Protein AF-A0A7V8E725-F1 (afdb_monomer_lite)

Structure (mmCIF, N/CA/C/O backbone):
data_AF-A0A7V8E725-F1
#
_entry.id   AF-A0A7V8E725-F1
#
loop_
_atom_site.group_PDB
_atom_site.id
_atom_site.type_symbol
_atom_site.label_atom_id
_atom_site.label_alt_id
_atom_site.label_comp_id
_atom_site.label_asym_id
_atom_site.label_entity_id
_atom_site.label_seq_id
_atom_site.pdbx_PDB_ins_code
_atom_site.Cartn_x
_atom_site.Cartn_y
_atom_site.Cartn_z
_atom_site.occupancy
_atom_site.B_iso_or_equiv
_atom_site.auth_seq_id
_atom_site.auth_comp_id
_atom_site.auth_asym_id
_atom_site.auth_atom_id
_atom_site.pdbx_PDB_model_num
ATOM 1 N N . MET A 1 1 ? 27.848 -26.365 54.751 1.00 33.72 1 MET A N 1
ATOM 2 C CA . MET A 1 1 ? 28.411 -24.994 54.675 1.00 33.72 1 MET A CA 1
ATOM 3 C C . MET A 1 1 ? 28.906 -24.796 53.250 1.00 33.72 1 MET A C 1
ATOM 5 O O . MET A 1 1 ? 29.516 -25.718 52.749 1.00 33.72 1 MET A O 1
ATOM 9 N N . SER A 1 2 ? 28.689 -23.722 52.505 1.00 31.98 2 SER A N 1
ATOM 10 C CA . SER A 1 2 ? 27.906 -22.500 52.662 1.00 31.98 2 SER A CA 1
ATOM 11 C C . SER A 1 2 ? 27.708 -21.912 51.251 1.00 31.98 2 SER A C 1
ATOM 13 O O . SER A 1 2 ? 28.461 -22.208 50.329 1.00 31.98 2 SER A O 1
ATOM 15 N N . ARG A 1 3 ? 26.650 -21.118 51.110 1.00 29.58 3 ARG A N 1
ATOM 16 C CA . ARG A 1 3 ? 26.097 -20.466 49.916 1.00 29.58 3 ARG A CA 1
ATOM 17 C C . ARG A 1 3 ? 27.007 -19.353 49.336 1.00 29.58 3 ARG A C 1
ATOM 19 O O . ARG A 1 3 ? 27.642 -18.666 50.121 1.00 29.58 3 ARG A O 1
ATOM 26 N N . ARG A 1 4 ? 26.947 -19.176 47.994 1.00 34.44 4 ARG A N 1
ATOM 27 C CA . ARG A 1 4 ? 26.836 -17.942 47.137 1.00 34.44 4 ARG A CA 1
ATOM 28 C C . ARG A 1 4 ? 27.540 -16.629 47.586 1.00 34.44 4 ARG A C 1
ATOM 30 O O . ARG A 1 4 ? 27.449 -16.309 48.764 1.00 34.44 4 ARG A O 1
ATOM 37 N N . PRO A 1 5 ? 28.056 -15.765 46.662 1.00 41.91 5 PRO A N 1
ATOM 38 C CA . PRO A 1 5 ? 27.218 -15.141 45.614 1.00 41.91 5 PRO A CA 1
ATOM 39 C C . PRO A 1 5 ? 27.878 -14.746 44.265 1.00 41.91 5 PRO A C 1
ATOM 41 O O . PRO A 1 5 ? 28.911 -14.095 44.218 1.00 41.91 5 PRO A O 1
ATOM 44 N N . ILE A 1 6 ? 27.164 -15.016 43.160 1.00 31.08 6 ILE A N 1
ATOM 45 C CA . ILE A 1 6 ? 27.335 -14.364 41.833 1.00 31.08 6 ILE A CA 1
ATOM 46 C C . ILE A 1 6 ? 26.097 -13.498 41.478 1.00 31.08 6 ILE A C 1
ATOM 48 O O . ILE A 1 6 ? 25.988 -12.892 40.418 1.00 31.08 6 ILE A O 1
ATOM 52 N N . LEU A 1 7 ? 25.144 -13.346 42.400 1.00 28.62 7 LEU A N 1
ATOM 53 C CA . LEU A 1 7 ? 23.921 -12.577 42.163 1.00 28.62 7 LEU A CA 1
ATOM 54 C C . LEU A 1 7 ? 24.100 -11.111 42.598 1.00 28.62 7 LEU A C 1
ATOM 56 O O . LEU A 1 7 ? 23.622 -10.738 43.665 1.00 28.62 7 LEU A O 1
ATOM 60 N N . ARG A 1 8 ? 24.819 -10.278 41.830 1.00 28.95 8 ARG A N 1
ATOM 61 C CA . ARG A 1 8 ? 24.772 -8.812 42.049 1.00 28.95 8 ARG A CA 1
ATOM 62 C C . ARG A 1 8 ? 25.023 -7.893 40.847 1.00 28.95 8 ARG A C 1
ATOM 64 O O . ARG A 1 8 ? 24.839 -6.695 41.008 1.00 28.95 8 ARG A O 1
ATOM 71 N N . THR A 1 9 ? 25.310 -8.405 39.647 1.00 31.59 9 THR A N 1
ATOM 72 C CA . THR A 1 9 ? 25.635 -7.525 38.495 1.00 31.59 9 THR A CA 1
ATOM 73 C C . THR A 1 9 ? 24.702 -7.667 37.285 1.00 31.59 9 THR A C 1
ATOM 75 O O . THR A 1 9 ? 24.897 -6.996 36.283 1.00 31.59 9 THR A O 1
ATOM 78 N N . LEU A 1 10 ? 23.640 -8.475 37.376 1.00 28.30 10 LEU A N 1
ATOM 79 C CA . LEU A 1 10 ? 22.657 -8.673 36.290 1.00 28.30 10 LEU A CA 1
ATOM 80 C C . LEU A 1 10 ? 21.255 -8.111 36.594 1.00 28.30 10 LEU A C 1
ATOM 82 O O . LEU A 1 10 ? 20.310 -8.374 35.862 1.00 28.30 10 LEU A O 1
ATOM 86 N N . LEU A 1 11 ? 21.112 -7.311 37.657 1.00 28.52 11 LEU A N 1
ATOM 87 C CA . LEU A 1 11 ? 19.815 -6.803 38.135 1.00 28.52 11 LEU A CA 1
ATOM 88 C C . LEU A 1 11 ? 19.670 -5.271 38.100 1.00 28.52 11 LEU A C 1
ATOM 90 O O . LEU A 1 11 ? 18.702 -4.746 38.633 1.00 28.52 11 LEU A O 1
ATOM 94 N N . LEU A 1 12 ? 20.588 -4.549 37.445 1.00 30.06 12 LEU A N 1
ATOM 95 C CA . LEU A 1 12 ? 20.546 -3.078 37.352 1.00 30.06 12 LEU A CA 1
ATOM 96 C C . LEU A 1 12 ? 20.220 -2.518 35.955 1.00 30.06 12 LEU A C 1
ATOM 98 O O . LEU A 1 12 ? 20.078 -1.311 35.817 1.00 30.06 12 LEU A O 1
ATOM 102 N N . LEU A 1 13 ? 20.011 -3.371 34.944 1.00 31.42 13 LEU A N 1
ATOM 103 C CA . LEU A 1 13 ? 19.544 -2.948 33.608 1.00 31.42 13 LEU A CA 1
ATOM 104 C C . LEU A 1 13 ? 18.226 -3.605 33.157 1.00 31.42 13 LEU A C 1
ATOM 106 O O . LEU A 1 13 ? 17.655 -3.191 32.157 1.00 31.42 13 LEU A O 1
ATOM 110 N N . ALA A 1 14 ? 17.691 -4.566 33.916 1.00 31.42 14 ALA A N 1
ATOM 111 C CA . ALA A 1 14 ? 16.417 -5.231 33.611 1.00 31.42 14 ALA A CA 1
ATOM 112 C C . ALA A 1 14 ? 15.201 -4.634 34.359 1.00 31.42 14 ALA A C 1
ATOM 114 O O . ALA A 1 14 ? 14.083 -5.112 34.202 1.00 31.42 14 ALA A O 1
ATOM 115 N N . GLY A 1 15 ? 15.401 -3.598 35.183 1.00 30.02 15 GLY A N 1
ATOM 116 C CA . GLY A 1 15 ? 14.389 -3.073 36.111 1.00 30.02 15 GLY A CA 1
ATOM 117 C C . GLY A 1 15 ? 13.549 -1.885 35.625 1.00 30.02 15 GLY A C 1
ATOM 118 O O . GLY A 1 15 ? 12.826 -1.318 36.435 1.00 30.02 15 GLY A O 1
ATOM 119 N N . LEU A 1 16 ? 13.641 -1.470 34.355 1.00 37.44 16 LEU A N 1
ATOM 120 C CA . LEU A 1 16 ? 12.932 -0.278 33.845 1.00 37.44 16 LEU A CA 1
ATOM 121 C C . LEU A 1 16 ? 11.870 -0.551 32.767 1.00 37.44 16 LEU A C 1
ATOM 123 O O . LEU A 1 16 ? 11.221 0.388 32.328 1.00 37.44 16 LEU A O 1
ATOM 127 N N . PHE A 1 17 ? 11.642 -1.808 32.375 1.00 43.47 17 PHE A N 1
ATOM 128 C CA . PHE A 1 17 ? 10.692 -2.156 31.303 1.00 43.47 17 PHE A CA 1
ATOM 129 C C . PHE A 1 17 ? 9.880 -3.428 31.588 1.00 43.47 17 PHE A C 1
ATOM 131 O O . PHE A 1 17 ? 9.618 -4.228 30.696 1.00 43.47 17 PHE A O 1
ATOM 138 N N . ALA A 1 18 ? 9.461 -3.627 32.836 1.00 40.19 18 ALA A N 1
ATOM 139 C CA . ALA A 1 18 ? 8.495 -4.669 33.176 1.00 40.19 18 ALA A CA 1
ATOM 140 C C . ALA A 1 18 ? 7.302 -4.065 33.923 1.00 40.19 18 ALA A C 1
ATOM 142 O O . ALA A 1 18 ? 6.967 -4.484 35.028 1.00 40.19 18 ALA A O 1
ATOM 143 N N . LEU A 1 19 ? 6.660 -3.061 33.315 1.00 40.19 19 LEU A N 1
ATOM 144 C CA . LEU A 1 19 ? 5.249 -2.828 33.610 1.00 40.19 19 LEU A CA 1
ATOM 145 C C . LEU A 1 19 ? 4.501 -4.084 33.138 1.00 40.19 19 LEU A C 1
ATOM 147 O O . LEU A 1 19 ? 4.739 -4.522 32.005 1.00 40.19 19 LEU A O 1
ATOM 151 N N . PRO A 1 20 ? 3.648 -4.708 33.969 1.00 41.28 20 PRO A N 1
ATOM 152 C CA . PRO A 1 20 ? 2.765 -5.746 33.468 1.00 41.28 20 PRO A CA 1
ATOM 153 C C . PRO A 1 20 ? 1.994 -5.151 32.291 1.00 41.28 20 PRO A C 1
ATOM 155 O O . PRO A 1 20 ? 1.454 -4.046 32.404 1.00 41.28 20 PRO A O 1
ATOM 158 N N . LEU A 1 21 ? 2.005 -5.860 31.154 1.00 47.78 21 LEU A N 1
ATOM 159 C CA . LEU A 1 21 ? 1.182 -5.521 29.998 1.00 47.78 21 LEU A CA 1
ATOM 160 C C . LEU A 1 21 ? -0.215 -5.157 30.534 1.00 47.78 21 LEU A C 1
ATOM 162 O O . LEU A 1 21 ? -0.849 -5.997 31.171 1.00 47.78 21 LEU A O 1
ATOM 166 N N . PHE A 1 22 ? -0.649 -3.914 30.305 1.00 52.53 22 PHE A N 1
ATOM 167 C CA . PHE A 1 22 ? -1.978 -3.368 30.630 1.00 52.53 22 PHE A CA 1
ATOM 168 C C . PHE A 1 22 ? -2.240 -2.774 32.033 1.00 52.53 22 PHE A C 1
ATOM 170 O O . PHE A 1 22 ? -3.386 -2.421 32.306 1.00 52.53 22 PHE A O 1
ATOM 177 N N . ALA A 1 23 ? -1.252 -2.580 32.918 1.00 64.00 23 ALA A N 1
ATOM 178 C CA . ALA A 1 23 ? -1.491 -1.758 34.118 1.00 64.00 23 ALA A CA 1
ATOM 179 C C . ALA A 1 23 ? -1.352 -0.257 33.809 1.00 64.00 23 ALA A C 1
ATOM 181 O O . ALA A 1 23 ? -0.287 0.193 33.386 1.00 64.00 23 ALA A O 1
ATOM 182 N N . LYS A 1 24 ? -2.421 0.520 34.057 1.00 76.38 24 LYS A N 1
ATOM 183 C CA . LYS A 1 24 ? -2.407 1.990 33.960 1.00 76.38 24 LYS A CA 1
ATOM 184 C C . LYS A 1 24 ? -1.263 2.538 34.829 1.00 76.38 24 LYS A C 1
ATOM 186 O O . LYS A 1 24 ? -1.217 2.191 36.013 1.00 76.38 24 LYS A O 1
ATOM 191 N N . PRO A 1 25 ? -0.362 3.379 34.287 1.00 86.00 25 PRO A N 1
ATOM 192 C CA . PRO A 1 25 ? 0.741 3.923 35.067 1.00 86.00 25 PRO A CA 1
ATOM 193 C C . PRO A 1 25 ? 0.213 4.790 36.211 1.00 86.00 25 PRO A C 1
ATOM 195 O O . PRO A 1 25 ? -0.800 5.485 36.078 1.00 86.00 25 PRO A O 1
ATOM 198 N N . THR A 1 26 ? 0.924 4.785 37.335 1.00 89.88 26 THR A N 1
ATOM 199 C CA . THR A 1 26 ? 0.688 5.752 38.411 1.00 89.88 26 THR A CA 1
ATOM 200 C C . THR A 1 26 ? 0.944 7.185 37.914 1.00 89.88 26 THR A C 1
ATOM 202 O O . THR A 1 26 ? 1.691 7.383 36.950 1.00 89.88 26 THR A O 1
ATOM 205 N N . PRO A 1 27 ? 0.385 8.224 38.566 1.00 90.44 27 PRO A N 1
ATOM 206 C CA . PRO A 1 27 ? 0.640 9.613 38.177 1.00 90.44 27 PRO A CA 1
ATOM 207 C C . PRO A 1 27 ? 2.131 9.987 38.138 1.00 90.44 27 PRO A C 1
ATOM 209 O O . PRO A 1 27 ? 2.548 10.786 37.301 1.00 90.44 27 PRO A O 1
ATOM 212 N N . GLU A 1 28 ? 2.947 9.404 39.021 1.00 91.19 28 GLU A N 1
ATOM 213 C CA . GLU A 1 28 ? 4.395 9.635 39.064 1.00 91.19 28 GLU A CA 1
ATOM 214 C C . GLU A 1 28 ? 5.126 8.950 37.903 1.00 91.19 28 GLU A C 1
ATOM 216 O O . GLU A 1 28 ? 5.952 9.582 37.239 1.00 91.19 28 GLU A O 1
ATOM 221 N N . GLU A 1 29 ? 4.786 7.690 37.611 1.00 91.69 29 GLU A N 1
ATOM 222 C CA . GLU A 1 29 ? 5.315 6.957 36.453 1.00 91.69 29 GLU A CA 1
ATOM 223 C C . GLU A 1 29 ? 4.940 7.650 35.143 1.00 91.69 29 GLU A C 1
ATOM 225 O O . GLU A 1 29 ? 5.803 7.841 34.283 1.00 91.69 29 GLU A O 1
ATOM 230 N N . TRP A 1 30 ? 3.687 8.100 35.017 1.00 93.62 30 TRP A N 1
ATOM 231 C CA . TRP A 1 30 ? 3.239 8.866 33.859 1.00 93.62 30 TRP A CA 1
ATOM 232 C C . TRP A 1 30 ? 4.017 10.174 33.721 1.00 93.62 30 TRP A C 1
ATOM 234 O O . TRP A 1 30 ? 4.543 10.456 32.651 1.00 93.62 30 TRP A O 1
ATOM 244 N N . LYS A 1 31 ? 4.166 10.959 34.796 1.00 93.69 31 LYS A N 1
ATOM 245 C CA . LYS A 1 31 ? 4.907 12.229 34.747 1.00 93.69 31 LYS A CA 1
ATOM 246 C C . LYS A 1 31 ? 6.362 12.029 34.315 1.00 93.69 31 LYS A C 1
ATOM 248 O O . LYS A 1 31 ? 6.911 12.857 33.583 1.00 93.69 31 LYS A O 1
ATOM 253 N N . LYS A 1 32 ? 6.993 10.934 34.751 1.00 94.50 32 LYS A N 1
ATOM 254 C CA . LYS A 1 32 ? 8.342 10.559 34.314 1.00 94.50 32 LYS A CA 1
ATOM 255 C C . LYS A 1 32 ? 8.366 10.212 32.823 1.00 94.50 32 LYS A C 1
ATOM 257 O O . LYS A 1 32 ? 9.171 10.794 32.095 1.00 94.50 32 LYS A O 1
ATOM 262 N N . LEU A 1 33 ? 7.470 9.331 32.374 1.00 94.50 33 LEU A N 1
ATOM 263 C CA . LEU A 1 33 ? 7.358 8.912 30.974 1.00 94.50 33 LEU A CA 1
ATOM 264 C C . LEU A 1 33 ? 7.049 10.095 30.046 1.00 94.50 33 LEU A C 1
ATOM 266 O O . LEU A 1 33 ? 7.707 10.271 29.027 1.00 94.50 33 LEU A O 1
ATOM 270 N N . GLU A 1 34 ? 6.104 10.954 30.424 1.00 94.50 34 GLU A N 1
ATOM 271 C CA . GLU A 1 34 ? 5.750 12.174 29.699 1.00 94.50 34 GLU A CA 1
ATOM 272 C C . GLU A 1 34 ? 6.957 13.113 29.574 1.00 94.50 34 GLU A C 1
ATOM 274 O O . GLU A 1 34 ? 7.226 13.652 28.499 1.00 94.50 34 GLU A O 1
ATOM 279 N N . GLY A 1 35 ? 7.719 13.294 30.657 1.00 93.38 35 GLY A N 1
ATOM 280 C CA . GLY A 1 35 ? 8.939 14.098 30.649 1.00 93.38 35 GLY A CA 1
ATOM 281 C C . GLY A 1 35 ? 10.054 13.503 29.783 1.00 93.38 35 GLY A C 1
ATOM 282 O O . GLY A 1 35 ? 10.803 14.242 29.145 1.00 93.38 35 GLY A O 1
ATOM 283 N N . GLU A 1 36 ? 10.197 12.179 29.741 1.00 94.06 36 GLU A N 1
ATOM 284 C CA . GLU A 1 36 ? 11.131 11.480 28.847 1.00 94.06 36 GLU A 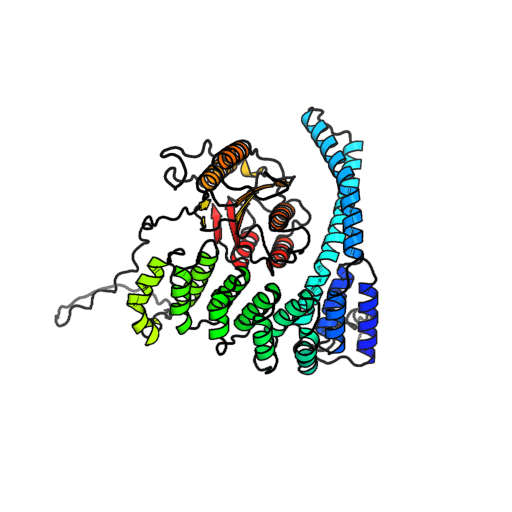CA 1
ATOM 285 C C . GLU A 1 36 ? 10.705 11.597 27.382 1.00 94.06 36 GLU A C 1
ATOM 287 O O . GLU A 1 36 ? 11.525 11.973 26.545 1.00 94.06 36 GLU A O 1
ATOM 292 N N . ALA A 1 37 ? 9.422 11.392 27.085 1.00 92.44 37 ALA A N 1
ATOM 293 C CA . ALA A 1 37 ? 8.879 11.525 25.742 1.00 92.44 37 ALA A CA 1
ATOM 294 C C . ALA A 1 37 ? 9.017 12.960 25.220 1.00 92.44 37 ALA A C 1
ATOM 296 O O . ALA A 1 37 ? 9.592 13.172 24.156 1.00 92.44 37 ALA A O 1
ATOM 297 N N . LYS A 1 38 ? 8.600 13.975 25.987 1.00 91.69 38 LYS A N 1
ATOM 298 C CA . LYS A 1 38 ? 8.763 15.384 25.584 1.00 91.69 38 LYS A CA 1
ATOM 299 C C . LYS A 1 38 ? 10.227 15.753 25.343 1.00 91.69 38 LYS A C 1
ATOM 301 O O . LYS A 1 38 ? 10.521 16.478 24.396 1.00 91.69 38 LYS A O 1
ATOM 306 N N . ARG A 1 39 ? 11.154 15.231 26.157 1.00 91.75 39 ARG A N 1
ATOM 307 C CA . ARG A 1 39 ? 12.595 15.411 25.924 1.00 91.75 39 ARG A CA 1
ATOM 308 C C . ARG A 1 39 ? 13.037 14.741 24.626 1.00 91.75 39 ARG A C 1
ATOM 310 O O . ARG A 1 39 ? 13.675 15.410 23.823 1.00 91.75 39 ARG A O 1
ATOM 317 N N . ALA A 1 40 ? 12.659 13.489 24.376 1.00 91.25 40 ALA A N 1
ATOM 318 C CA . ALA A 1 40 ? 12.989 12.794 23.130 1.00 91.25 40 ALA A CA 1
ATOM 319 C C . ALA A 1 40 ? 12.463 13.541 21.890 1.00 91.25 40 ALA A C 1
ATOM 321 O O . ALA A 1 40 ? 13.204 13.771 20.942 1.00 91.25 40 ALA A O 1
ATOM 322 N N . PHE A 1 41 ? 11.223 14.032 21.926 1.00 87.56 41 PHE A N 1
ATOM 323 C CA . PHE A 1 41 ? 10.634 14.813 20.831 1.00 87.56 41 PHE A CA 1
ATOM 324 C C . PHE A 1 41 ? 11.227 16.221 20.666 1.00 87.56 41 PHE A C 1
ATOM 326 O O . PHE A 1 41 ? 11.042 16.843 19.623 1.00 87.56 41 PHE A O 1
ATOM 333 N N . SER A 1 42 ? 12.004 16.703 21.641 1.00 86.44 42 SER A N 1
ATOM 334 C CA . SER A 1 42 ? 12.790 17.937 21.514 1.00 86.44 42 SER A CA 1
ATOM 335 C C . SER A 1 42 ? 14.172 17.735 20.874 1.00 86.44 42 SER A C 1
ATOM 337 O O . SER A 1 42 ? 14.791 18.713 20.456 1.00 86.44 42 SER A O 1
ATOM 339 N N . THR A 1 43 ? 14.670 16.495 20.775 1.00 87.38 43 THR A N 1
ATOM 340 C CA . THR A 1 43 ? 15.959 16.189 20.124 1.00 87.38 43 THR A CA 1
ATOM 341 C C . THR A 1 43 ? 15.778 15.939 18.627 1.00 87.38 43 THR A C 1
ATOM 343 O O . THR A 1 43 ? 14.654 15.852 18.152 1.00 87.38 43 THR A O 1
ATOM 346 N N . THR A 1 44 ? 16.868 15.800 17.866 1.00 84.81 44 THR A N 1
ATOM 347 C CA . THR A 1 44 ? 16.831 15.390 16.441 1.00 84.81 44 THR A CA 1
ATOM 348 C C . THR A 1 44 ? 17.039 13.882 16.248 1.00 84.81 44 THR A C 1
ATOM 350 O O . THR A 1 44 ? 17.252 13.428 15.129 1.00 84.81 44 THR A O 1
ATOM 353 N N . ASP A 1 45 ? 16.989 13.110 17.336 1.00 86.19 45 ASP A N 1
ATOM 354 C CA . ASP A 1 45 ? 17.209 11.663 17.335 1.00 86.19 45 ASP A CA 1
ATOM 355 C C . ASP A 1 45 ? 15.893 10.936 17.012 1.00 86.19 45 ASP A C 1
ATOM 357 O O . ASP A 1 45 ? 14.997 10.828 17.855 1.00 86.19 45 ASP A O 1
ATOM 361 N N . GLY A 1 46 ? 15.769 10.471 15.765 1.00 84.75 46 GLY A N 1
ATOM 362 C CA . GLY A 1 46 ? 14.590 9.750 15.283 1.00 84.75 46 GLY A CA 1
ATOM 363 C C . GLY A 1 46 ? 14.326 8.450 16.048 1.00 84.75 46 GLY A C 1
ATOM 364 O O . GLY A 1 46 ? 13.184 8.182 16.418 1.00 84.75 46 GLY A O 1
ATOM 365 N N . ASP A 1 47 ? 15.368 7.691 16.390 1.00 82.75 47 ASP A N 1
ATOM 366 C CA . ASP A 1 47 ? 15.228 6.422 17.112 1.00 82.75 47 ASP A CA 1
ATOM 367 C C . ASP A 1 47 ? 14.721 6.638 18.539 1.00 82.75 47 ASP A C 1
ATOM 369 O O . ASP A 1 47 ? 13.859 5.897 19.026 1.00 82.75 47 ASP A O 1
ATOM 373 N N . ALA A 1 48 ? 15.230 7.667 19.221 1.00 88.88 48 ALA A N 1
ATOM 374 C CA . ALA A 1 48 ? 14.745 8.045 20.544 1.00 88.88 48 ALA A CA 1
ATOM 375 C C . ALA A 1 48 ? 13.265 8.455 20.506 1.00 88.88 48 ALA A C 1
ATOM 377 O O . ALA A 1 48 ? 12.496 8.060 21.386 1.00 88.88 48 ALA A O 1
ATOM 378 N N . ARG A 1 49 ? 12.846 9.200 19.476 1.00 91.31 49 ARG A N 1
ATOM 379 C CA . ARG A 1 49 ? 11.444 9.599 19.269 1.00 91.31 49 ARG A CA 1
ATOM 380 C C . ARG A 1 49 ? 10.535 8.401 19.006 1.00 91.31 49 ARG A C 1
ATOM 382 O O . ARG A 1 49 ? 9.483 8.298 19.634 1.00 91.31 49 ARG A O 1
ATOM 389 N N . VAL A 1 50 ? 10.951 7.471 18.143 1.00 88.00 50 VAL A N 1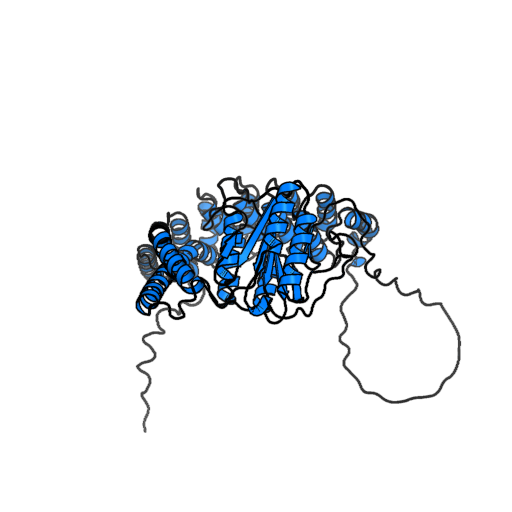
ATOM 390 C CA . VAL A 1 50 ? 10.209 6.230 17.857 1.00 88.00 50 VAL A CA 1
ATOM 391 C C . VAL A 1 50 ? 10.025 5.406 19.132 1.00 88.00 50 VAL A C 1
ATOM 393 O O . VAL A 1 50 ? 8.901 5.025 19.465 1.00 88.00 50 VAL A O 1
ATOM 396 N N . LYS A 1 51 ? 11.101 5.181 19.898 1.00 90.00 51 LYS A N 1
ATOM 397 C CA . LYS A 1 51 ? 11.036 4.452 21.178 1.00 90.00 51 LYS A CA 1
ATOM 398 C C . LYS A 1 51 ? 10.131 5.153 22.189 1.00 90.00 51 LYS A C 1
ATOM 400 O O . LYS A 1 51 ? 9.361 4.492 22.882 1.00 90.00 51 LYS A O 1
ATOM 405 N N . ALA A 1 52 ? 10.190 6.483 22.257 1.00 93.00 52 ALA A N 1
ATOM 406 C CA . ALA A 1 52 ? 9.316 7.266 23.118 1.00 93.00 52 ALA A CA 1
ATOM 407 C C . ALA A 1 52 ? 7.838 7.121 22.722 1.00 93.00 52 ALA A C 1
ATOM 409 O O . ALA A 1 52 ? 7.008 6.876 23.593 1.00 93.00 52 ALA A O 1
ATOM 410 N N . ALA A 1 53 ? 7.503 7.204 21.429 1.00 92.81 53 ALA A N 1
ATOM 411 C CA . ALA A 1 53 ? 6.137 6.995 20.945 1.00 92.81 53 ALA A CA 1
ATOM 412 C C . ALA A 1 53 ? 5.613 5.599 21.316 1.00 92.81 53 ALA A C 1
ATOM 414 O O . ALA A 1 53 ? 4.518 5.471 21.862 1.00 92.81 53 ALA A O 1
ATOM 415 N N . GLN A 1 54 ? 6.426 4.561 21.098 1.00 91.94 54 GLN A N 1
ATOM 416 C CA . GLN A 1 54 ? 6.090 3.183 21.463 1.00 91.94 54 GLN A CA 1
ATOM 417 C C . GLN A 1 54 ? 5.841 3.028 22.969 1.00 91.94 54 GLN A C 1
ATOM 419 O O . GLN A 1 54 ? 4.855 2.405 23.363 1.00 91.94 54 GLN A O 1
ATOM 424 N N . ALA A 1 55 ? 6.696 3.618 23.810 1.00 92.44 55 ALA A N 1
ATOM 425 C CA . ALA A 1 55 ? 6.543 3.579 25.262 1.00 92.44 55 ALA A CA 1
ATOM 426 C C . ALA A 1 55 ? 5.276 4.317 25.733 1.00 92.44 55 ALA A C 1
ATOM 428 O O . ALA A 1 55 ? 4.559 3.814 26.595 1.00 92.44 55 ALA A O 1
ATOM 429 N N . VAL A 1 56 ? 4.962 5.470 25.133 1.00 94.19 56 VAL A N 1
ATOM 430 C CA . VAL A 1 56 ? 3.724 6.216 25.411 1.00 94.19 56 VAL A CA 1
ATOM 431 C C . VAL A 1 56 ? 2.488 5.415 24.990 1.00 94.19 56 VAL A C 1
ATOM 433 O O . VAL A 1 56 ? 1.529 5.343 25.754 1.00 94.19 56 VAL A O 1
ATOM 436 N N . GLY A 1 57 ? 2.502 4.770 23.820 1.00 91.88 57 GLY A N 1
ATOM 437 C CA . GLY A 1 57 ? 1.394 3.917 23.371 1.00 91.88 57 GLY A CA 1
ATOM 438 C C . GLY A 1 57 ? 1.175 2.699 24.268 1.00 91.88 57 GLY A C 1
ATOM 439 O O . GLY A 1 57 ? 0.037 2.356 24.582 1.00 91.88 57 GLY A O 1
ATOM 440 N N . ALA A 1 58 ? 2.260 2.081 24.741 1.00 91.44 58 ALA A N 1
ATOM 441 C CA . ALA A 1 58 ? 2.206 0.946 25.661 1.00 91.44 58 ALA A CA 1
ATOM 442 C C . ALA A 1 58 ? 1.600 1.292 27.034 1.00 91.44 58 ALA A C 1
ATOM 444 O O . ALA A 1 58 ? 1.157 0.386 27.737 1.00 91.44 58 ALA A O 1
ATOM 445 N N . ALA A 1 59 ? 1.553 2.577 27.409 1.00 91.56 59 ALA A N 1
ATOM 446 C CA . ALA A 1 59 ? 0.943 3.026 28.658 1.00 91.56 59 ALA A CA 1
ATOM 447 C C . ALA A 1 59 ? -0.595 2.935 28.663 1.00 91.56 59 ALA A C 1
ATOM 449 O O . ALA A 1 59 ? -1.184 2.957 29.742 1.00 91.56 59 ALA A O 1
ATOM 450 N N . ASP A 1 60 ? -1.234 2.854 27.483 1.00 91.94 60 ASP A N 1
ATOM 451 C CA . ASP A 1 60 ? -2.687 2.680 27.303 1.00 91.94 60 ASP A CA 1
ATOM 452 C C . ASP A 1 60 ? -3.540 3.586 28.223 1.00 91.94 60 ASP A C 1
ATOM 454 O O . ASP A 1 60 ? -4.469 3.146 28.900 1.00 91.94 60 ASP A O 1
ATOM 458 N N . CYS A 1 61 ? -3.198 4.881 28.275 1.00 93.06 61 CYS A N 1
ATOM 459 C CA . CYS A 1 61 ? -3.859 5.894 29.104 1.00 93.06 61 CYS A CA 1
ATOM 460 C C . CYS A 1 61 ? -4.324 7.115 28.285 1.00 93.06 61 CYS A C 1
ATOM 462 O O . CYS A 1 61 ? -3.873 7.348 27.160 1.00 93.06 61 CYS A O 1
ATOM 464 N N . VAL A 1 62 ? -5.249 7.905 28.849 1.00 94.81 62 VAL A N 1
ATOM 465 C CA . VAL A 1 62 ? -5.857 9.071 28.175 1.00 94.81 62 VAL A CA 1
ATOM 466 C C . VAL A 1 62 ? -4.804 10.145 27.890 1.00 94.81 62 VAL A C 1
ATOM 468 O O . VAL A 1 62 ? -4.785 10.756 26.825 1.00 94.81 62 VAL A O 1
ATOM 471 N N . GLU A 1 63 ? -3.903 10.375 28.837 1.00 95.06 63 GLU A N 1
ATOM 472 C CA . GLU A 1 63 ? -2.795 11.314 28.707 1.00 95.06 63 GLU A CA 1
ATOM 473 C C . GLU A 1 63 ? -1.807 10.864 27.619 1.00 95.06 63 GLU A C 1
ATOM 475 O O . GLU A 1 63 ? -1.295 11.696 26.870 1.00 95.06 63 GLU A O 1
ATOM 480 N N . GLY A 1 64 ? -1.618 9.548 27.474 1.00 94.38 64 GLY A N 1
ATOM 481 C CA . GLY A 1 64 ? -0.820 8.926 26.421 1.00 94.38 64 GLY A CA 1
ATOM 482 C C . GLY A 1 64 ? -1.364 9.206 25.030 1.00 94.38 64 GLY A C 1
ATOM 483 O O . GLY A 1 64 ? -0.645 9.741 24.187 1.00 94.38 64 GLY A O 1
ATOM 484 N N . VAL A 1 65 ? -2.647 8.919 24.797 1.00 94.81 65 VAL A N 1
ATOM 485 C CA . VAL A 1 65 ? -3.270 9.177 23.487 1.00 94.81 65 VAL A CA 1
ATOM 486 C C . VAL A 1 65 ? -3.303 10.670 23.148 1.00 94.81 65 VAL A C 1
ATOM 488 O O . VAL A 1 65 ? -3.023 11.034 22.008 1.00 94.81 65 VAL A O 1
ATOM 491 N N . LYS A 1 66 ? -3.539 11.547 24.138 1.00 94.56 66 LYS A N 1
ATOM 492 C CA . LYS A 1 66 ? -3.449 13.009 23.969 1.00 94.56 66 LYS A CA 1
ATOM 493 C C . LYS A 1 66 ? -2.061 13.444 23.522 1.00 94.56 66 LYS A C 1
ATOM 495 O O . LYS A 1 66 ? -1.938 14.256 22.608 1.00 94.56 66 LYS A O 1
ATOM 500 N N . LEU A 1 67 ? -1.022 12.914 24.170 1.00 93.50 67 LEU A N 1
ATOM 501 C CA . LEU A 1 67 ? 0.355 13.224 23.813 1.00 93.50 67 LEU A CA 1
ATOM 502 C C . LEU A 1 67 ? 0.666 12.736 22.396 1.00 93.50 67 LEU A C 1
ATOM 504 O O . LEU A 1 67 ? 1.188 13.512 21.610 1.00 93.50 67 LEU A O 1
ATOM 508 N N . LEU A 1 68 ? 0.300 11.503 22.036 1.00 93.12 68 LEU A N 1
ATOM 509 C CA . LEU A 1 68 ? 0.521 10.969 20.686 1.00 93.12 68 LEU A CA 1
ATOM 510 C C . LEU A 1 68 ? -0.158 11.822 19.604 1.00 93.12 68 LEU A C 1
ATOM 512 O O . LEU A 1 68 ? 0.471 12.141 18.601 1.00 93.12 68 LEU A O 1
ATOM 516 N N . ILE A 1 69 ? -1.402 12.256 19.813 1.00 90.62 69 ILE A N 1
ATOM 517 C CA . ILE A 1 69 ? -2.103 13.126 18.852 1.00 90.62 69 ILE A CA 1
ATOM 518 C C . ILE A 1 69 ? -1.433 14.492 18.736 1.00 90.62 69 ILE A C 1
ATOM 520 O O . ILE A 1 69 ? -1.147 14.929 17.625 1.00 90.62 69 ILE A O 1
ATOM 524 N N . LEU A 1 70 ? -1.063 15.107 19.862 1.00 88.31 70 LEU A N 1
ATOM 525 C CA . LEU A 1 70 ? -0.296 16.351 19.842 1.00 88.31 70 LEU A CA 1
ATOM 526 C C . LEU A 1 70 ? 1.011 16.197 19.046 1.00 88.31 70 LEU A C 1
ATOM 528 O O . LEU A 1 70 ? 1.388 17.095 18.299 1.00 88.31 70 LEU A O 1
ATOM 532 N N . LEU A 1 71 ? 1.700 15.062 19.191 1.00 84.19 71 LEU A N 1
ATOM 533 C CA . LEU A 1 71 ? 2.936 14.769 18.463 1.00 84.19 71 LEU A CA 1
ATOM 534 C C . LEU A 1 71 ? 2.708 14.588 16.953 1.00 84.19 71 LEU A C 1
ATOM 536 O O . LEU A 1 71 ? 3.581 14.967 16.180 1.00 84.19 71 LEU A O 1
ATOM 540 N N . MET A 1 72 ? 1.552 14.067 16.527 1.00 81.69 72 MET A N 1
ATOM 541 C CA . MET A 1 72 ? 1.168 13.993 15.107 1.00 81.69 72 MET A CA 1
ATOM 542 C C . MET A 1 72 ? 0.883 15.362 14.479 1.00 81.69 72 MET A C 1
ATOM 544 O O . MET A 1 72 ? 1.059 15.526 13.271 1.00 81.69 72 MET A O 1
ATOM 548 N N . ASP A 1 73 ? 0.428 16.328 15.276 1.00 75.56 73 ASP A N 1
ATOM 549 C CA . ASP A 1 73 ? 0.074 17.671 14.805 1.00 75.56 73 ASP A CA 1
ATOM 550 C C . ASP A 1 73 ? 1.266 18.619 14.703 1.00 75.56 73 ASP A C 1
ATOM 552 O O . ASP A 1 73 ? 1.189 19.655 14.035 1.00 75.56 73 ASP A O 1
ATOM 556 N N . MET A 1 74 ? 2.373 18.298 15.372 1.00 71.88 74 MET A N 1
ATOM 557 C CA . MET A 1 74 ? 3.543 19.160 15.356 1.00 71.88 74 MET A CA 1
ATOM 558 C C . MET A 1 74 ? 4.295 19.042 14.023 1.00 71.88 74 MET A C 1
ATOM 560 O O . MET A 1 74 ? 4.663 17.935 13.628 1.00 71.88 74 MET A O 1
ATOM 564 N N . PRO A 1 75 ? 4.598 20.166 13.345 1.00 71.00 75 PRO A N 1
ATOM 565 C CA . PRO A 1 75 ? 5.512 20.145 12.211 1.00 71.00 75 PRO A CA 1
ATOM 566 C C . PRO A 1 75 ? 6.879 19.650 12.682 1.00 71.00 75 PRO A C 1
ATOM 568 O O . PRO A 1 75 ? 7.451 20.179 13.644 1.00 71.00 75 PRO A O 1
ATOM 571 N N . ASP A 1 76 ? 7.405 18.627 12.011 1.00 79.62 76 ASP A N 1
ATOM 572 C CA . ASP A 1 76 ? 8.682 18.036 12.386 1.00 79.62 76 ASP A CA 1
ATOM 573 C C . ASP A 1 76 ? 9.843 18.882 11.854 1.00 79.62 76 ASP A C 1
ATOM 575 O O . ASP A 1 76 ? 10.494 18.563 10.862 1.00 79.62 76 ASP A O 1
ATOM 579 N N . LYS A 1 77 ? 10.133 19.976 12.565 1.00 83.94 77 LYS A N 1
ATOM 580 C CA . LYS A 1 77 ? 11.259 20.870 12.257 1.00 83.94 77 LYS A CA 1
ATOM 581 C C . LYS A 1 77 ? 12.606 20.147 12.222 1.00 83.94 77 LYS A C 1
ATOM 583 O O . LYS A 1 77 ? 13.536 20.636 11.587 1.00 83.94 77 LYS A O 1
ATOM 588 N N . ALA A 1 78 ? 12.751 19.027 12.937 1.00 84.56 78 ALA A N 1
ATOM 589 C CA . ALA A 1 78 ? 13.985 18.252 12.889 1.00 84.56 78 ALA A CA 1
ATOM 590 C C . ALA A 1 78 ? 14.104 17.507 11.562 1.00 84.56 78 ALA A C 1
ATOM 592 O O . ALA A 1 78 ? 15.185 17.526 10.974 1.00 84.56 78 ALA A O 1
ATOM 593 N N . LEU A 1 79 ? 13.007 16.908 11.088 1.00 82.81 79 LEU A N 1
ATOM 594 C CA . LEU A 1 79 ? 12.941 16.293 9.767 1.00 82.81 79 LEU A CA 1
ATOM 595 C C . LEU A 1 79 ? 13.178 17.341 8.675 1.00 82.81 79 LEU A C 1
ATOM 597 O O . LEU A 1 79 ? 14.096 17.171 7.883 1.00 82.81 79 LEU A O 1
ATOM 601 N N . GLU A 1 80 ? 12.454 18.464 8.698 1.00 83.38 80 GLU A N 1
ATOM 602 C CA . GLU A 1 80 ? 12.628 19.559 7.728 1.00 83.38 80 GLU A CA 1
ATOM 603 C C . GLU A 1 80 ? 14.082 20.050 7.674 1.00 83.38 80 GLU A C 1
ATOM 605 O O . GLU A 1 80 ? 14.650 20.240 6.599 1.00 83.38 80 GLU A O 1
ATOM 610 N N . LYS A 1 81 ? 14.717 20.222 8.840 1.00 87.38 81 LYS A N 1
ATOM 611 C CA . LYS A 1 81 ? 16.117 20.641 8.922 1.00 87.38 81 LYS A CA 1
ATOM 612 C C . LYS A 1 81 ? 17.070 19.574 8.382 1.00 87.38 81 LYS A C 1
ATOM 614 O O . LYS A 1 81 ? 17.978 19.916 7.634 1.00 87.38 81 LYS A O 1
ATOM 619 N N . ALA A 1 82 ? 16.891 18.309 8.762 1.00 84.19 82 ALA A N 1
ATOM 620 C CA . ALA A 1 82 ? 17.737 17.211 8.292 1.00 84.19 82 ALA A CA 1
ATOM 621 C C . ALA A 1 82 ? 17.629 17.031 6.772 1.00 84.19 82 ALA A C 1
ATOM 623 O O . ALA A 1 82 ? 18.621 16.790 6.091 1.00 84.19 82 ALA A O 1
ATOM 624 N N . GLU A 1 83 ? 16.425 17.201 6.236 1.00 80.00 83 GLU A N 1
ATOM 625 C CA . GLU A 1 83 ? 16.162 17.175 4.806 1.00 80.00 83 GLU A CA 1
ATOM 626 C C . GLU A 1 83 ? 16.825 18.346 4.087 1.00 80.00 83 GLU A C 1
ATOM 628 O O . GLU A 1 83 ? 17.483 18.123 3.080 1.00 80.00 83 GLU A O 1
ATOM 633 N N . ALA A 1 84 ? 16.730 19.564 4.624 1.00 85.38 84 ALA A N 1
ATOM 634 C CA . ALA A 1 84 ? 17.414 20.724 4.061 1.00 85.38 84 ALA A CA 1
ATOM 635 C C . ALA A 1 84 ? 18.948 20.576 4.101 1.00 85.38 84 ALA A C 1
ATOM 637 O O . ALA A 1 84 ? 19.622 20.954 3.146 1.00 85.38 84 ALA A O 1
ATOM 638 N N . GLU A 1 85 ? 19.503 20.009 5.181 1.00 90.38 85 GLU A N 1
ATOM 639 C CA . GLU A 1 85 ? 20.934 19.680 5.298 1.00 90.38 85 GLU A CA 1
ATOM 640 C C . GLU A 1 85 ? 21.359 18.679 4.208 1.00 90.38 85 GLU A C 1
ATOM 642 O O . GLU A 1 85 ? 22.348 18.908 3.511 1.00 90.38 85 GLU A O 1
ATOM 647 N N . ARG A 1 86 ? 20.581 17.607 4.012 1.00 87.19 86 ARG A N 1
ATOM 648 C CA . ARG A 1 86 ? 20.801 16.620 2.945 1.00 87.19 86 ARG A CA 1
ATOM 649 C C . ARG A 1 86 ? 20.703 17.249 1.553 1.00 87.19 86 ARG A C 1
ATOM 651 O O . ARG A 1 86 ? 21.600 17.055 0.737 1.00 87.19 86 ARG A O 1
ATOM 658 N N . ASP A 1 87 ? 19.644 18.009 1.293 1.00 79.75 87 ASP A N 1
ATOM 659 C CA . ASP A 1 87 ? 19.364 18.612 -0.017 1.00 79.75 87 ASP A CA 1
ATOM 660 C C . ASP A 1 87 ? 20.424 19.653 -0.396 1.00 79.75 87 ASP A C 1
ATOM 662 O O . ASP A 1 87 ? 20.790 19.780 -1.562 1.00 79.75 87 ASP A O 1
ATOM 666 N N . ALA A 1 88 ? 20.978 20.367 0.588 1.00 89.12 88 ALA A N 1
ATOM 667 C CA . ALA A 1 88 ? 22.099 21.276 0.373 1.00 89.12 88 ALA A CA 1
ATOM 668 C C . ALA A 1 88 ? 23.415 20.539 0.056 1.00 89.12 88 ALA A C 1
ATOM 670 O O . ALA A 1 88 ? 24.254 21.080 -0.667 1.00 89.12 88 ALA A O 1
ATOM 671 N N . PHE A 1 89 ? 23.605 19.323 0.579 1.00 88.69 89 PHE A N 1
ATOM 672 C CA . PHE A 1 89 ? 24.805 18.509 0.356 1.00 88.69 89 PHE A CA 1
ATOM 673 C C . PHE A 1 89 ? 24.764 17.714 -0.962 1.00 88.69 89 PHE A C 1
ATOM 675 O O . PHE A 1 89 ? 25.806 17.436 -1.563 1.00 88.69 89 PHE A O 1
ATOM 682 N N . GLU A 1 90 ? 23.567 17.377 -1.448 1.00 80.81 90 GLU A N 1
ATOM 683 C CA . GLU A 1 90 ? 23.353 16.546 -2.638 1.00 80.81 90 GLU A CA 1
ATOM 684 C C . GLU A 1 90 ? 24.088 17.040 -3.902 1.00 80.81 90 GLU A C 1
ATOM 686 O O . GLU A 1 90 ? 24.783 16.226 -4.518 1.00 80.81 90 GLU A O 1
ATOM 691 N N . PRO A 1 91 ? 24.070 18.337 -4.281 1.00 83.31 91 PRO A N 1
ATOM 692 C CA . PRO A 1 91 ? 24.798 18.810 -5.461 1.00 83.31 91 PRO A CA 1
ATOM 693 C C . PRO A 1 91 ? 26.313 18.595 -5.368 1.00 83.31 91 PRO A C 1
ATOM 695 O O . PRO A 1 91 ? 26.964 18.267 -6.362 1.00 83.31 91 PRO A O 1
ATOM 698 N N . GLU A 1 92 ? 26.891 18.761 -4.175 1.00 87.06 92 GLU A N 1
ATOM 699 C CA . GLU A 1 92 ? 28.326 18.575 -3.962 1.00 87.06 92 GLU A CA 1
ATOM 700 C C . GLU A 1 92 ? 28.717 17.092 -4.052 1.00 87.06 92 GLU A C 1
ATOM 702 O O . GLU A 1 92 ? 29.750 16.747 -4.639 1.00 87.06 92 GLU A O 1
ATOM 707 N N . PHE A 1 93 ? 27.875 16.211 -3.505 1.00 78.56 93 PHE A N 1
ATOM 708 C CA . PHE A 1 93 ? 28.039 14.765 -3.606 1.00 78.56 93 PHE A CA 1
ATOM 709 C C . PHE A 1 93 ? 27.931 14.283 -5.060 1.00 78.56 93 PHE A C 1
ATOM 711 O O . PHE A 1 93 ? 28.830 13.590 -5.543 1.00 78.56 93 PHE A O 1
ATOM 718 N N . LEU A 1 94 ? 26.902 14.719 -5.795 1.00 75.31 94 LEU A N 1
ATOM 719 C CA . LEU A 1 94 ? 26.716 14.378 -7.210 1.00 75.31 94 LEU A CA 1
ATOM 720 C C . LEU A 1 94 ? 27.887 14.860 -8.072 1.00 75.31 94 LEU A C 1
ATOM 722 O O . LEU A 1 94 ? 28.398 14.106 -8.899 1.00 75.31 94 LEU A O 1
ATOM 726 N N . ALA A 1 95 ? 28.399 16.068 -7.825 1.00 78.69 95 ALA A N 1
ATOM 727 C CA . ALA A 1 95 ? 29.583 16.563 -8.522 1.00 78.69 95 ALA A CA 1
ATOM 728 C C . ALA A 1 95 ? 30.828 15.689 -8.265 1.00 78.69 95 ALA A C 1
ATOM 730 O O . ALA A 1 95 ? 31.675 15.543 -9.150 1.00 78.69 95 ALA A O 1
ATOM 731 N N . ALA A 1 96 ? 30.971 15.103 -7.068 1.00 78.75 96 ALA A N 1
ATOM 732 C CA . ALA A 1 96 ? 32.051 14.159 -6.770 1.00 78.75 96 ALA A CA 1
ATOM 733 C C . ALA A 1 96 ? 31.883 12.829 -7.528 1.00 78.75 96 ALA A C 1
ATOM 735 O O . ALA A 1 96 ? 32.850 12.342 -8.119 1.00 78.75 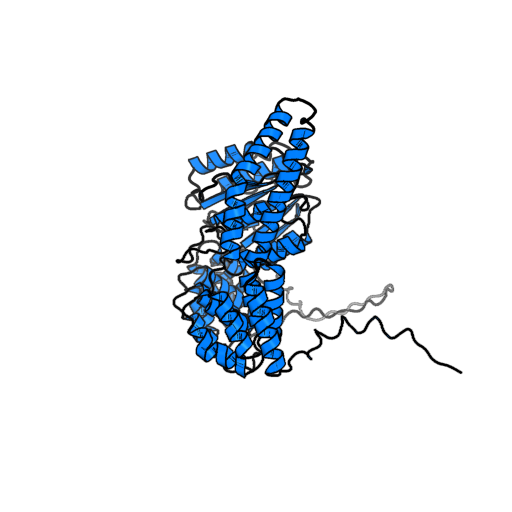96 ALA A O 1
ATOM 736 N N . VAL A 1 97 ? 30.659 12.294 -7.585 1.00 73.44 97 VAL A N 1
ATOM 737 C CA . VAL A 1 97 ? 30.315 11.099 -8.380 1.00 73.44 97 VAL A CA 1
ATOM 738 C C . VAL A 1 97 ? 30.641 11.316 -9.861 1.00 73.44 97 VAL A C 1
ATOM 740 O O . VAL A 1 97 ? 31.304 10.489 -10.488 1.00 73.44 97 VAL A O 1
ATOM 743 N N . GLU A 1 98 ? 30.237 12.455 -10.429 1.00 76.81 98 GLU A N 1
ATOM 744 C CA . GLU A 1 98 ? 30.496 12.787 -11.833 1.00 76.81 98 GLU A CA 1
ATOM 745 C C . GLU A 1 98 ? 31.992 12.860 -12.158 1.00 76.81 98 GLU A C 1
ATOM 747 O O . GLU A 1 98 ? 32.421 12.363 -13.206 1.00 76.81 98 GLU A O 1
ATOM 752 N N . ARG A 1 99 ? 32.805 13.436 -11.259 1.00 79.25 99 ARG A N 1
ATOM 753 C CA . ARG A 1 99 ? 34.267 13.472 -11.420 1.00 79.25 99 ARG A CA 1
ATOM 754 C C . ARG A 1 99 ? 34.847 12.064 -11.492 1.00 79.25 99 ARG A C 1
ATOM 756 O O . ARG A 1 99 ? 35.592 11.775 -12.429 1.00 79.25 99 ARG A O 1
ATOM 763 N N . ILE A 1 100 ? 34.468 11.182 -10.570 1.00 73.19 100 ILE A N 1
ATOM 764 C CA . ILE A 1 100 ? 34.934 9.787 -10.555 1.00 73.19 100 ILE A CA 1
ATOM 765 C C . ILE A 1 100 ? 34.507 9.046 -11.820 1.00 73.19 100 ILE A C 1
ATOM 767 O O . ILE A 1 100 ? 35.344 8.435 -12.486 1.00 73.19 100 ILE A O 1
ATOM 771 N N . ASN A 1 101 ? 33.239 9.170 -12.216 1.00 67.38 101 ASN A N 1
ATOM 772 C CA . ASN A 1 101 ? 32.720 8.543 -13.429 1.00 67.38 101 ASN A CA 1
ATOM 773 C C . ASN A 1 101 ? 33.452 9.026 -14.690 1.00 67.38 101 ASN A C 1
ATOM 775 O O . ASN A 1 101 ? 33.709 8.245 -15.611 1.00 67.38 101 ASN A O 1
ATOM 779 N N . LYS A 1 102 ? 33.829 10.308 -14.742 1.00 74.94 102 LYS A N 1
ATOM 780 C CA . LYS A 1 102 ? 34.645 10.860 -15.828 1.00 74.94 102 LYS A CA 1
ATOM 781 C C . LYS A 1 102 ? 36.053 10.259 -15.845 1.00 74.94 102 LYS A C 1
ATOM 783 O O . LYS A 1 102 ? 36.531 9.919 -16.925 1.00 74.94 102 LYS A O 1
ATOM 788 N N . PHE A 1 103 ? 36.703 10.101 -14.690 1.00 71.44 103 PHE A N 1
ATOM 789 C CA . PHE A 1 103 ? 38.020 9.459 -14.599 1.00 71.44 103 PHE A CA 1
ATOM 790 C C . PHE A 1 103 ? 37.981 7.994 -15.042 1.00 71.44 103 PHE A C 1
ATOM 792 O O . PHE A 1 103 ? 38.812 7.592 -15.858 1.00 71.44 103 PHE A O 1
ATOM 799 N N . ALA A 1 104 ? 36.978 7.238 -14.588 1.00 64.38 104 ALA A N 1
ATOM 800 C CA . ALA A 1 104 ? 36.784 5.841 -14.966 1.00 64.38 104 ALA A CA 1
ATOM 801 C C . ALA A 1 104 ? 36.629 5.672 -16.490 1.00 64.38 104 ALA A C 1
ATOM 803 O O . ALA A 1 104 ? 37.281 4.825 -17.099 1.00 64.38 104 ALA A O 1
ATOM 804 N N . LYS A 1 105 ? 35.844 6.543 -17.142 1.00 67.00 105 LYS A N 1
ATOM 805 C CA . LYS A 1 105 ? 35.644 6.525 -18.605 1.00 67.00 105 LYS A CA 1
ATOM 806 C C . LYS A 1 105 ? 36.887 6.895 -19.417 1.00 67.00 105 LYS A C 1
ATOM 808 O O . LYS A 1 105 ? 36.984 6.511 -20.576 1.00 67.00 105 LYS A O 1
ATOM 813 N N . GLN A 1 106 ? 37.827 7.649 -18.846 1.00 74.12 106 GLN A N 1
ATOM 814 C CA . GLN A 1 106 ? 39.047 8.078 -19.541 1.00 74.12 106 GLN A CA 1
ATOM 815 C C . GLN A 1 106 ? 40.146 7.002 -19.577 1.00 74.12 106 GLN A C 1
ATOM 817 O O . GLN A 1 106 ? 41.241 7.287 -20.058 1.00 74.12 106 GLN A O 1
ATOM 822 N N . GLY A 1 107 ? 39.896 5.789 -19.067 1.00 54.97 107 GLY A N 1
ATOM 823 C CA . GLY A 1 107 ? 40.872 4.692 -19.093 1.00 54.97 107 GLY A CA 1
ATOM 824 C C . GLY A 1 107 ? 42.123 4.953 -18.245 1.00 54.97 107 GLY A C 1
ATOM 825 O O . GLY A 1 107 ? 43.122 4.249 -18.376 1.00 54.97 107 GLY A O 1
ATOM 826 N N . LYS A 1 108 ? 42.090 5.962 -17.365 1.00 58.62 108 LYS A N 1
ATOM 827 C CA . LYS A 1 108 ? 43.142 6.201 -16.375 1.00 58.62 108 LYS A CA 1
ATOM 828 C C . LYS A 1 108 ? 42.929 5.193 -15.251 1.00 58.62 108 LYS A C 1
ATOM 830 O O . LYS A 1 108 ? 42.145 5.440 -14.345 1.00 58.62 108 LYS A O 1
ATOM 835 N N . GLY A 1 109 ? 43.590 4.039 -15.360 1.00 51.25 109 GLY A N 1
ATOM 836 C CA . GLY A 1 109 ? 43.386 2.836 -14.537 1.00 51.25 109 GLY A CA 1
ATOM 837 C C . GLY A 1 109 ? 43.589 2.972 -13.022 1.00 51.25 109 GLY A C 1
ATOM 838 O O . GLY A 1 109 ? 43.475 1.978 -12.316 1.00 51.25 109 GLY A O 1
ATOM 839 N N . LEU A 1 110 ? 43.850 4.172 -12.505 1.00 55.56 110 LEU A N 1
ATOM 840 C CA . LEU A 1 110 ? 43.700 4.494 -11.094 1.00 55.56 110 LEU A CA 1
ATOM 841 C C . LEU A 1 110 ? 42.967 5.830 -10.975 1.00 55.56 110 LEU A C 1
ATOM 843 O O . LEU A 1 110 ? 43.480 6.869 -11.400 1.00 55.56 110 LEU A O 1
ATOM 847 N N . VAL A 1 111 ? 41.788 5.815 -10.346 1.00 60.38 111 VAL A N 1
ATOM 848 C CA . VAL A 1 111 ? 41.291 7.013 -9.659 1.00 60.38 111 VAL A CA 1
ATOM 849 C C . VAL A 1 111 ? 42.420 7.431 -8.718 1.00 60.38 111 VAL A C 1
ATOM 851 O O . VAL A 1 111 ? 42.924 6.589 -7.972 1.00 60.38 111 VAL A O 1
ATOM 854 N N . ALA A 1 112 ? 42.884 8.684 -8.795 1.00 64.44 112 ALA A N 1
ATOM 855 C CA . ALA A 1 112 ? 43.896 9.165 -7.860 1.00 64.44 112 ALA A CA 1
ATOM 856 C C . ALA A 1 112 ? 43.397 8.850 -6.445 1.00 64.44 112 ALA A C 1
ATOM 858 O O . ALA A 1 112 ? 42.258 9.184 -6.129 1.00 64.44 112 ALA A O 1
ATOM 859 N N . GLN A 1 113 ? 44.201 8.168 -5.627 1.00 68.19 113 GLN A N 1
ATOM 860 C CA . GLN A 1 113 ? 43.783 7.683 -4.306 1.00 68.19 113 GLN A CA 1
ATOM 861 C C . GLN A 1 113 ? 43.116 8.794 -3.474 1.00 68.19 113 GLN A C 1
ATOM 863 O O . GLN A 1 113 ? 42.091 8.572 -2.843 1.00 68.19 113 GLN A O 1
ATOM 868 N N . SER A 1 114 ? 43.593 10.031 -3.637 1.00 70.12 114 SER A N 1
ATOM 869 C CA . SER A 1 114 ? 42.995 11.246 -3.083 1.00 70.12 114 SER A CA 1
ATOM 870 C C . SER A 1 114 ? 41.529 11.496 -3.476 1.00 70.12 114 SER A C 1
ATOM 872 O O . SER A 1 114 ? 40.743 11.914 -2.636 1.00 70.12 114 SER A O 1
ATOM 874 N N . GLU A 1 115 ? 41.132 11.267 -4.730 1.00 73.50 115 GLU A N 1
ATOM 875 C CA . GLU A 1 115 ? 39.739 11.425 -5.191 1.00 73.50 115 GLU A CA 1
ATOM 876 C C . GLU A 1 115 ? 38.842 10.300 -4.658 1.00 73.50 115 GLU A C 1
ATOM 878 O O . GLU A 1 115 ? 37.697 10.548 -4.279 1.00 73.50 115 GLU A O 1
ATOM 883 N N . ALA A 1 116 ? 39.371 9.075 -4.565 1.00 70.81 116 ALA A N 1
ATOM 884 C CA . ALA A 1 116 ? 38.661 7.951 -3.955 1.00 70.81 116 ALA A CA 1
ATOM 885 C C . ALA A 1 116 ? 38.427 8.179 -2.450 1.00 70.81 116 ALA A C 1
ATOM 887 O O . ALA A 1 116 ? 37.330 7.922 -1.948 1.00 70.81 116 ALA A O 1
ATOM 888 N N . ASP A 1 117 ? 39.415 8.730 -1.744 1.00 81.50 117 ASP A N 1
ATOM 889 C CA . ASP A 1 117 ? 39.311 9.081 -0.325 1.00 81.50 117 ASP A CA 1
ATOM 890 C C . ASP A 1 117 ? 38.292 10.210 -0.094 1.00 81.50 117 ASP A C 1
ATOM 892 O O . ASP A 1 117 ? 37.441 10.114 0.796 1.00 81.50 117 ASP A O 1
ATOM 896 N N . ILE A 1 118 ? 38.318 11.260 -0.931 1.00 81.00 118 ILE A N 1
ATOM 897 C CA . ILE A 1 118 ? 37.333 12.357 -0.894 1.00 81.00 118 ILE A CA 1
ATOM 898 C C . ILE A 1 118 ? 35.920 11.807 -1.079 1.00 81.00 118 ILE A C 1
ATOM 900 O O . ILE A 1 118 ? 35.016 12.154 -0.317 1.00 81.00 118 ILE A O 1
ATOM 904 N N . PHE A 1 119 ? 35.723 10.946 -2.076 1.00 79.12 119 PHE A N 1
ATOM 905 C CA . PHE A 1 119 ? 34.422 10.345 -2.324 1.00 79.12 119 PHE A CA 1
ATOM 906 C C . PHE A 1 119 ? 33.972 9.446 -1.182 1.00 79.12 119 PHE A C 1
ATOM 908 O O . PHE A 1 119 ? 32.829 9.557 -0.760 1.00 79.12 119 PHE A O 1
ATOM 915 N N . THR A 1 120 ? 34.862 8.621 -0.632 1.00 79.38 120 THR A N 1
ATOM 916 C CA . THR A 1 120 ? 34.539 7.752 0.507 1.00 79.38 120 THR A CA 1
ATOM 917 C C . THR A 1 120 ? 34.061 8.572 1.704 1.00 79.38 120 THR A C 1
ATOM 919 O O . THR A 1 120 ? 33.035 8.254 2.302 1.00 79.38 120 THR A O 1
ATOM 922 N N . LYS A 1 121 ? 34.742 9.684 2.010 1.00 87.31 121 LYS A N 1
ATOM 923 C CA . LYS A 1 121 ? 34.325 10.599 3.079 1.00 87.31 121 LYS A CA 1
ATOM 924 C C . LYS A 1 121 ? 32.965 11.240 2.794 1.00 87.31 121 LYS A C 1
ATOM 926 O O . LYS A 1 121 ? 32.107 11.255 3.670 1.00 87.31 121 LYS A O 1
ATOM 931 N N . LYS A 1 122 ? 32.759 11.755 1.577 1.00 84.94 122 LYS A N 1
ATOM 932 C CA . LYS A 1 122 ? 31.485 12.378 1.185 1.00 84.94 122 LYS A CA 1
ATOM 933 C C . LYS A 1 122 ? 30.332 11.383 1.159 1.00 84.94 122 LYS A C 1
ATOM 935 O O . LYS A 1 122 ? 29.222 11.737 1.531 1.00 84.94 122 LYS A O 1
ATOM 940 N N . LYS A 1 123 ? 30.596 10.145 0.748 1.00 80.12 123 LYS A N 1
ATOM 941 C CA . LYS A 1 123 ? 29.633 9.051 0.786 1.00 80.12 123 LYS A CA 1
ATOM 942 C C . LYS A 1 123 ? 29.216 8.755 2.222 1.00 80.12 123 LYS A C 1
ATOM 944 O O . LYS A 1 123 ? 28.028 8.767 2.491 1.00 80.12 123 LYS A O 1
ATOM 949 N N . LEU A 1 124 ? 30.167 8.616 3.146 1.00 83.19 124 LEU A N 1
ATOM 950 C CA . LEU A 1 124 ? 29.859 8.413 4.565 1.00 83.19 124 LEU A CA 1
ATOM 951 C C . LEU A 1 124 ? 29.008 9.555 5.152 1.00 83.19 124 LEU A C 1
ATOM 953 O O . LEU A 1 124 ? 28.087 9.310 5.928 1.00 83.19 124 LEU A O 1
ATOM 957 N N . GLU A 1 125 ? 29.299 10.802 4.779 1.00 89.31 125 GLU A N 1
ATOM 958 C CA . GLU A 1 125 ? 28.517 11.970 5.201 1.00 89.31 125 GLU A CA 1
ATOM 959 C C . GLU A 1 125 ? 27.094 11.955 4.618 1.00 89.31 125 GLU A C 1
ATOM 961 O O . GLU A 1 125 ? 26.130 12.155 5.356 1.00 89.31 125 GLU A O 1
ATOM 966 N N . MET A 1 126 ? 26.950 11.637 3.326 1.00 81.69 126 MET A N 1
ATOM 967 C CA . MET A 1 126 ? 25.647 11.450 2.679 1.00 81.69 126 MET A CA 1
ATOM 968 C C . MET A 1 126 ? 24.853 10.309 3.328 1.00 81.69 126 MET A C 1
ATOM 970 O O . MET A 1 126 ? 23.668 10.473 3.613 1.00 81.69 126 MET A O 1
ATOM 974 N N . ASP A 1 127 ? 25.501 9.177 3.606 1.00 73.94 127 ASP A N 1
ATOM 975 C CA . ASP A 1 127 ? 24.898 8.017 4.266 1.00 73.94 127 ASP A CA 1
ATOM 976 C C . ASP A 1 127 ? 24.394 8.404 5.666 1.00 73.94 127 ASP A C 1
ATOM 978 O O . ASP A 1 127 ? 23.239 8.148 5.998 1.00 73.94 127 ASP A O 1
ATOM 982 N N . THR A 1 128 ? 25.195 9.147 6.437 1.00 83.88 128 THR A N 1
ATOM 983 C CA . THR A 1 128 ? 24.808 9.658 7.767 1.00 83.88 128 THR A CA 1
ATOM 984 C C . THR A 1 128 ? 23.598 10.600 7.694 1.00 83.88 128 THR A C 1
ATOM 986 O O . THR A 1 128 ? 22.677 10.516 8.511 1.00 83.88 128 THR A O 1
ATOM 989 N N . LEU A 1 129 ? 23.572 11.514 6.717 1.00 80.00 129 LEU A N 1
ATOM 990 C CA . LEU A 1 129 ? 22.439 12.422 6.502 1.00 80.00 129 LEU A CA 1
ATOM 991 C C . LEU A 1 129 ? 21.174 11.651 6.099 1.00 80.00 129 LEU A C 1
ATOM 993 O O . LEU A 1 129 ? 20.087 11.944 6.603 1.00 80.00 129 LEU A O 1
ATOM 997 N N . ASN A 1 130 ? 21.310 10.642 5.238 1.00 70.44 130 ASN A N 1
ATOM 998 C CA . ASN A 1 130 ? 20.209 9.777 4.826 1.00 70.44 130 ASN A CA 1
ATOM 999 C C . ASN A 1 130 ? 19.661 8.944 5.988 1.00 70.44 130 ASN A C 1
ATOM 1001 O O . ASN A 1 130 ? 18.444 8.872 6.141 1.00 70.44 130 ASN A O 1
ATOM 1005 N N . GLU A 1 131 ? 20.521 8.369 6.831 1.00 75.81 131 GLU A N 1
ATOM 1006 C CA . GLU A 1 131 ? 20.111 7.649 8.041 1.00 75.81 131 GLU A CA 1
ATOM 1007 C C . GLU A 1 131 ? 19.320 8.557 8.989 1.00 75.81 131 GLU A C 1
ATOM 1009 O O . GLU A 1 131 ? 18.241 8.183 9.451 1.00 75.81 131 GLU A O 1
ATOM 1014 N N . LYS A 1 132 ? 19.800 9.787 9.212 1.00 82.06 132 LYS A N 1
ATOM 1015 C CA . LYS A 1 132 ? 19.117 10.791 10.040 1.00 82.06 132 LYS A CA 1
ATOM 1016 C C . LYS A 1 132 ? 17.734 11.149 9.490 1.00 82.06 132 LYS A C 1
ATOM 1018 O O . LYS A 1 132 ? 16.760 11.158 10.244 1.00 82.06 132 LYS A O 1
ATOM 1023 N N . VAL A 1 133 ? 17.632 11.434 8.188 1.00 73.56 133 VAL A N 1
ATOM 1024 C CA . VAL A 1 133 ? 16.348 11.727 7.523 1.00 73.56 133 VAL A CA 1
ATOM 1025 C C . VAL A 1 133 ? 15.412 10.522 7.605 1.00 73.56 133 VAL A C 1
ATOM 1027 O O . VAL A 1 133 ? 14.245 10.682 7.958 1.00 73.56 133 VAL A O 1
ATOM 1030 N N . ASN A 1 134 ? 15.916 9.314 7.343 1.00 69.88 134 ASN A N 1
ATOM 1031 C CA . ASN A 1 134 ? 15.132 8.085 7.405 1.00 69.88 134 ASN A CA 1
ATOM 1032 C C . ASN A 1 134 ? 14.565 7.863 8.815 1.00 69.88 134 ASN A C 1
ATOM 1034 O O . ASN A 1 134 ? 13.353 7.726 8.959 1.00 69.88 134 ASN A O 1
ATOM 1038 N N . ALA A 1 135 ? 15.396 7.929 9.860 1.00 75.81 135 ALA A N 1
ATOM 1039 C CA . ALA A 1 135 ? 14.958 7.750 11.245 1.00 75.81 135 ALA A CA 1
ATOM 1040 C C . ALA A 1 135 ? 13.875 8.764 11.657 1.00 75.81 135 ALA A C 1
ATOM 1042 O O . ALA A 1 135 ? 12.890 8.399 12.298 1.00 75.81 135 ALA A O 1
ATOM 1043 N N . LEU A 1 136 ? 14.018 10.033 11.259 1.00 79.69 136 LEU A N 1
ATOM 1044 C CA . LEU A 1 136 ? 13.026 11.076 11.538 1.00 79.69 136 LEU A CA 1
ATOM 1045 C C . LEU A 1 136 ? 11.726 10.879 10.742 1.00 79.69 136 LEU A C 1
ATOM 1047 O O . LEU A 1 136 ? 10.640 11.079 11.282 1.00 79.69 136 LEU A O 1
ATOM 1051 N N . SER A 1 137 ? 11.813 10.413 9.494 1.00 72.94 137 SER A N 1
ATOM 1052 C CA . SER A 1 137 ? 10.638 10.160 8.649 1.00 72.94 137 SER A CA 1
ATOM 1053 C C . SER A 1 137 ? 9.719 9.054 9.186 1.00 72.94 137 SER A C 1
ATOM 1055 O O . SER A 1 137 ? 8.538 9.027 8.853 1.00 72.94 137 SER A O 1
ATOM 1057 N N . LEU A 1 138 ? 10.236 8.176 10.056 1.00 76.25 138 LEU A N 1
ATOM 1058 C CA . LEU A 1 138 ? 9.483 7.087 10.685 1.00 76.25 138 LEU A CA 1
ATOM 1059 C C . LEU A 1 138 ? 8.649 7.522 11.896 1.00 76.25 138 LEU A C 1
ATOM 1061 O O . LEU A 1 138 ? 7.817 6.751 12.375 1.00 76.25 138 LEU A O 1
ATOM 1065 N N . VAL A 1 139 ? 8.878 8.724 12.427 1.00 82.94 139 VAL A N 1
ATOM 1066 C CA . VAL A 1 139 ? 8.257 9.167 13.681 1.00 82.94 139 VAL A CA 1
ATOM 1067 C C . VAL A 1 139 ? 6.726 9.260 13.579 1.00 82.94 139 VAL A C 1
ATOM 1069 O O . VAL A 1 139 ? 6.069 8.709 14.464 1.00 82.94 139 VAL A O 1
ATOM 1072 N N . PRO A 1 140 ? 6.116 9.868 12.538 1.00 82.25 140 PRO A N 1
ATOM 1073 C CA . PRO A 1 140 ? 4.656 9.930 12.422 1.00 82.25 140 PRO A CA 1
ATOM 1074 C C . PRO A 1 140 ? 3.990 8.548 12.388 1.00 82.25 140 PRO A C 1
ATOM 1076 O O . PRO A 1 140 ? 2.981 8.333 13.059 1.00 82.25 140 PRO A O 1
ATOM 1079 N N . ASP A 1 141 ? 4.589 7.597 11.670 1.00 77.38 141 ASP A N 1
ATOM 1080 C CA . ASP A 1 141 ? 4.092 6.221 11.593 1.00 77.38 141 ASP A CA 1
ATOM 1081 C C . ASP A 1 141 ? 4.220 5.514 12.941 1.00 77.38 141 ASP A C 1
ATOM 1083 O O . ASP A 1 141 ? 3.277 4.874 13.389 1.00 77.38 141 ASP A O 1
ATOM 1087 N N . ALA A 1 142 ? 5.346 5.685 13.642 1.00 83.38 142 ALA A N 1
ATOM 1088 C CA . ALA A 1 142 ? 5.521 5.127 14.980 1.00 83.38 142 ALA A CA 1
ATOM 1089 C C . ALA A 1 142 ? 4.481 5.668 15.974 1.00 83.38 142 ALA A C 1
ATOM 1091 O O . ALA A 1 142 ? 4.029 4.936 16.856 1.00 83.38 142 ALA A O 1
ATOM 1092 N N . VAL A 1 143 ? 4.081 6.933 15.830 1.00 87.38 143 VAL A N 1
ATOM 1093 C CA . VAL A 1 143 ? 3.015 7.542 16.634 1.00 87.38 143 VAL A CA 1
ATOM 1094 C C . VAL A 1 143 ? 1.643 6.954 16.273 1.00 87.38 143 VAL A C 1
ATOM 1096 O O . VAL A 1 143 ? 0.869 6.629 17.176 1.00 87.38 143 VAL A O 1
ATOM 1099 N N . ALA A 1 144 ? 1.350 6.743 14.987 1.00 87.50 144 ALA A N 1
ATOM 1100 C CA . ALA A 1 144 ? 0.124 6.073 14.549 1.00 87.50 144 ALA A CA 1
ATOM 1101 C C . ALA A 1 144 ? 0.068 4.601 15.010 1.00 87.50 144 ALA A C 1
ATOM 1103 O O . ALA A 1 144 ? -0.940 4.161 15.564 1.00 87.50 144 ALA A O 1
ATOM 1104 N N . ASP A 1 145 ? 1.168 3.858 14.873 1.00 88.06 145 ASP A N 1
ATOM 1105 C CA . ASP A 1 145 ? 1.316 2.479 15.348 1.00 88.06 145 ASP A CA 1
ATOM 1106 C C . ASP A 1 145 ? 1.149 2.386 16.867 1.00 88.06 145 ASP A C 1
ATOM 1108 O O . ASP A 1 145 ? 0.516 1.454 17.370 1.00 88.06 145 ASP A O 1
ATOM 1112 N N . ALA A 1 146 ? 1.668 3.363 17.614 1.00 90.94 146 ALA A N 1
ATOM 1113 C CA . ALA A 1 146 ? 1.494 3.444 19.058 1.00 90.94 146 ALA A CA 1
ATOM 1114 C C . ALA A 1 146 ? 0.014 3.586 19.452 1.00 90.94 146 ALA A C 1
ATOM 1116 O O . ALA A 1 146 ? -0.424 2.911 20.385 1.00 90.94 146 ALA A O 1
ATOM 1117 N N . LEU A 1 147 ? -0.786 4.365 18.709 1.00 92.44 147 LEU A N 1
ATOM 1118 C CA . LEU A 1 147 ? -2.239 4.440 18.930 1.00 92.44 147 LEU A CA 1
ATOM 1119 C C . LEU A 1 147 ? -2.935 3.091 18.712 1.00 92.44 147 LEU A C 1
ATOM 1121 O O . LEU A 1 147 ? -3.906 2.777 19.396 1.00 92.44 147 LEU A O 1
ATOM 1125 N N . THR A 1 148 ? -2.432 2.235 17.816 1.00 90.06 148 THR A N 1
ATOM 1126 C CA . THR A 1 148 ? -3.015 0.894 17.616 1.00 90.06 148 THR A CA 1
ATOM 1127 C C . THR A 1 148 ? -2.861 -0.021 18.826 1.00 90.06 148 THR A C 1
ATOM 1129 O O . THR A 1 148 ? -3.466 -1.094 18.837 1.00 90.06 148 THR A O 1
ATOM 1132 N N . LYS A 1 149 ? -2.066 0.357 19.837 1.00 89.94 149 LYS A N 1
ATOM 1133 C CA . LYS A 1 149 ? -1.940 -0.367 21.110 1.00 89.94 149 LYS A CA 1
ATOM 1134 C C . LYS A 1 149 ? -3.015 0.010 22.121 1.00 89.94 149 LYS A C 1
ATOM 1136 O O . LYS A 1 149 ? -3.139 -0.683 23.123 1.00 89.94 149 LYS A O 1
ATOM 1141 N N . THR A 1 150 ? -3.824 1.030 21.839 1.00 89.94 150 THR A N 1
ATOM 1142 C CA . THR A 1 150 ? -4.907 1.453 22.721 1.00 89.94 150 THR A CA 1
ATOM 1143 C C . THR A 1 150 ? -5.995 0.381 22.820 1.00 89.94 150 THR A C 1
ATOM 1145 O O . THR A 1 150 ? -6.546 -0.069 21.809 1.00 89.94 150 THR A O 1
ATOM 1148 N N . ARG A 1 151 ? -6.298 -0.062 24.041 1.00 89.06 151 ARG A N 1
ATOM 1149 C CA . ARG A 1 151 ? -7.277 -1.127 24.326 1.00 89.06 151 ARG A CA 1
ATOM 1150 C C . ARG A 1 151 ? -8.254 -0.728 25.426 1.00 89.06 151 ARG A C 1
ATOM 1152 O O . ARG A 1 151 ? -9.422 -1.107 25.349 1.00 89.06 151 ARG A O 1
ATOM 1159 N N . SER A 1 152 ? -7.795 0.030 26.418 1.00 90.38 152 SER A N 1
ATOM 1160 C CA . SER A 1 152 ? -8.586 0.382 27.595 1.00 90.38 152 SER A CA 1
ATOM 1161 C C . SER A 1 152 ? -9.817 1.243 27.252 1.00 90.38 152 SER A C 1
ATOM 1163 O O . SER A 1 152 ? -9.756 2.079 26.346 1.00 90.38 152 SER A O 1
ATOM 1165 N N . PRO A 1 153 ? -10.944 1.104 27.983 1.00 91.38 153 PRO A N 1
ATOM 1166 C CA . PRO A 1 153 ? -12.168 1.851 27.685 1.00 91.38 153 PRO A CA 1
ATOM 1167 C C . PRO A 1 153 ? -12.025 3.378 27.756 1.00 91.38 153 PRO A C 1
ATOM 1169 O O . PRO A 1 153 ? -12.565 4.062 26.890 1.00 91.38 153 PRO A O 1
ATOM 1172 N N . GLU A 1 154 ? -11.310 3.930 28.748 1.00 93.69 154 GLU A N 1
ATOM 1173 C CA . GLU A 1 154 ? -11.195 5.394 28.905 1.00 93.69 154 GLU A CA 1
ATOM 1174 C C . GLU A 1 154 ? -10.421 6.059 27.752 1.00 93.69 154 GLU A C 1
ATOM 1176 O O . GLU A 1 154 ? -10.947 7.016 27.177 1.00 93.69 154 GLU A O 1
ATOM 1181 N N . PRO A 1 155 ? -9.224 5.578 27.348 1.00 94.69 155 PRO A N 1
ATOM 1182 C CA . PRO A 1 155 ? -8.527 6.135 26.189 1.00 94.69 155 PRO A CA 1
ATOM 1183 C C . PRO A 1 155 ? -9.311 5.965 24.888 1.00 94.69 155 PRO A C 1
ATOM 1185 O O . PRO A 1 155 ? -9.381 6.912 24.111 1.00 94.69 155 PRO A O 1
ATOM 1188 N N . VAL A 1 156 ? -9.953 4.808 24.659 1.00 95.94 156 VAL A N 1
ATOM 1189 C CA . VAL A 1 156 ? -10.801 4.607 23.468 1.00 95.94 156 VAL A CA 1
ATOM 1190 C C . VAL A 1 156 ? -11.959 5.601 23.452 1.00 95.94 156 VAL A C 1
ATOM 1192 O O . VAL A 1 156 ? -12.220 6.219 22.422 1.00 95.94 156 VAL A O 1
ATOM 1195 N N . LYS A 1 157 ? -12.632 5.801 24.591 1.00 96.56 157 LYS A N 1
ATOM 1196 C CA . LYS A 1 157 ? -13.700 6.796 24.715 1.00 96.56 157 LYS A CA 1
ATOM 1197 C C . LYS A 1 157 ? -13.194 8.193 24.364 1.00 96.56 157 LYS A C 1
ATOM 1199 O O . LYS A 1 157 ? -13.836 8.882 23.579 1.00 96.56 157 LYS A O 1
ATOM 1204 N N . TRP A 1 158 ? -12.028 8.584 24.877 1.00 96.94 158 TRP A N 1
ATOM 1205 C CA . TRP A 1 158 ? -11.436 9.883 24.561 1.00 96.94 158 TRP A CA 1
ATOM 1206 C C . TRP A 1 158 ? -11.081 10.018 23.069 1.00 96.94 158 TRP A C 1
ATOM 1208 O O . TRP A 1 158 ? -11.368 11.050 22.464 1.00 96.94 158 TRP A O 1
ATOM 1218 N N . LEU A 1 159 ? -10.515 8.974 22.450 1.00 96.31 159 LEU A N 1
ATOM 1219 C CA . LEU A 1 159 ? -10.227 8.951 21.011 1.00 96.31 159 LEU A CA 1
ATOM 1220 C C . LEU A 1 159 ? -11.493 9.183 20.174 1.00 96.31 159 LEU A C 1
ATOM 1222 O O . LEU A 1 159 ? -11.458 9.955 19.220 1.00 96.31 159 LEU A O 1
ATOM 1226 N N . VAL A 1 160 ? -12.605 8.546 20.547 1.00 96.50 160 VAL A N 1
ATOM 1227 C CA . VAL A 1 160 ? -13.893 8.671 19.849 1.00 96.50 160 VAL A CA 1
ATOM 1228 C C . VAL A 1 160 ? -14.538 10.037 20.076 1.00 96.50 160 VAL A C 1
ATOM 1230 O O . VAL A 1 160 ? -14.979 10.670 19.121 1.00 96.50 160 VAL A O 1
ATOM 1233 N N . GLU A 1 161 ? -14.617 10.490 21.327 1.00 95.00 161 GLU A N 1
ATOM 1234 C CA . GLU A 1 161 ? -15.357 11.704 21.678 1.00 95.00 161 GLU A CA 1
ATOM 1235 C C . GLU A 1 161 ? -14.589 12.976 21.325 1.00 95.00 161 GLU A C 1
ATOM 1237 O O . GLU A 1 161 ? -15.204 13.940 20.884 1.00 95.00 161 GLU A O 1
ATOM 1242 N N . GLU A 1 162 ? -13.266 12.993 21.475 1.00 94.88 162 GLU A N 1
ATOM 1243 C CA . GLU A 1 162 ? -12.451 14.199 21.304 1.00 94.88 162 GLU A CA 1
ATOM 1244 C C . GLU A 1 162 ? -11.449 14.064 20.156 1.00 94.88 162 GLU A C 1
ATOM 1246 O O . GLU A 1 162 ? -11.378 14.946 19.302 1.00 94.88 162 GLU A O 1
ATOM 1251 N N . GLY A 1 163 ? -10.728 12.942 20.069 1.00 92.56 163 GLY A N 1
ATOM 1252 C CA . GLY A 1 163 ? -9.700 12.739 19.041 1.00 92.56 163 GLY A CA 1
ATOM 1253 C C . GLY A 1 163 ? -10.243 12.768 17.604 1.00 92.56 163 GLY A C 1
ATOM 1254 O O . GLY A 1 163 ? -9.651 13.384 16.723 1.00 92.56 163 GLY A O 1
ATOM 1255 N N . MET A 1 164 ? -11.412 12.176 17.352 1.00 94.12 164 MET A N 1
ATOM 1256 C CA . MET A 1 164 ? -12.055 12.202 16.028 1.00 94.12 164 MET A CA 1
ATOM 1257 C C . MET A 1 164 ? -12.542 13.597 15.600 1.00 94.12 164 MET A C 1
ATOM 1259 O O . MET A 1 164 ? -12.922 13.782 14.447 1.00 94.12 164 MET A O 1
ATOM 1263 N N . LYS A 1 165 ? -12.524 14.597 16.490 1.00 93.12 165 LYS A N 1
ATOM 1264 C CA . LYS A 1 165 ? -12.844 15.997 16.163 1.00 93.12 165 LYS A CA 1
ATOM 1265 C C . LYS A 1 165 ? -11.604 16.814 15.786 1.00 93.12 165 LYS A C 1
ATOM 1267 O O . LYS A 1 165 ? -11.730 18.016 15.540 1.00 93.12 165 LYS A O 1
ATOM 1272 N N . ASP A 1 166 ? -10.422 16.196 15.761 1.00 91.69 166 ASP A N 1
ATOM 1273 C CA . ASP A 1 166 ? -9.176 16.895 15.470 1.00 91.69 166 ASP A CA 1
ATOM 1274 C C . ASP A 1 166 ? -9.211 17.566 14.087 1.00 91.69 166 ASP A C 1
ATOM 1276 O O . ASP A 1 166 ? -9.786 17.041 13.130 1.00 91.69 166 ASP A O 1
ATOM 1280 N N . LYS A 1 167 ? -8.597 18.744 13.951 1.00 89.56 167 LYS A N 1
ATOM 1281 C CA . LYS A 1 167 ? -8.547 19.471 12.674 1.00 89.56 167 LYS A CA 1
ATOM 1282 C C . LYS A 1 167 ? -7.626 18.777 11.668 1.00 89.56 167 LYS A C 1
ATOM 1284 O O . LYS A 1 167 ? -7.874 18.857 10.462 1.00 89.56 167 LYS A O 1
ATOM 1289 N N . ASN A 1 168 ? -6.602 18.072 12.141 1.00 86.44 168 ASN A N 1
ATOM 1290 C CA . ASN A 1 168 ? -5.647 17.349 11.323 1.00 86.44 168 ASN A CA 1
ATOM 1291 C C . ASN A 1 168 ? -6.225 16.011 10.849 1.00 86.44 168 ASN A C 1
ATOM 1293 O O . ASN A 1 168 ? -6.516 15.102 11.627 1.00 86.44 168 ASN A O 1
ATOM 1297 N N . TRP A 1 169 ? -6.350 15.858 9.531 1.00 87.06 169 TRP A N 1
ATOM 1298 C CA . TRP A 1 169 ? -6.832 14.613 8.935 1.00 87.06 169 TRP A CA 1
ATOM 1299 C C . TRP A 1 169 ? -5.906 13.425 9.230 1.00 87.06 169 TRP A C 1
ATOM 1301 O O . TRP A 1 169 ? -6.393 12.300 9.288 1.00 87.06 169 TRP A O 1
ATOM 1311 N N . ARG A 1 170 ? -4.595 13.648 9.440 1.00 85.31 170 ARG A N 1
ATOM 1312 C CA . ARG A 1 170 ? -3.646 12.574 9.781 1.00 85.31 170 ARG A CA 1
ATOM 1313 C C . ARG A 1 170 ? -3.956 11.980 11.146 1.00 85.31 170 ARG A C 1
ATOM 1315 O O . ARG A 1 170 ? -4.006 10.759 11.256 1.00 85.31 170 ARG A O 1
ATOM 1322 N N . ALA A 1 171 ? -4.228 12.831 12.137 1.00 90.00 171 ALA A N 1
ATOM 1323 C CA . ALA A 1 171 ? -4.654 12.395 13.459 1.00 90.00 171 ALA A CA 1
ATOM 1324 C C . ALA A 1 171 ? -5.949 11.579 13.352 1.00 90.00 171 ALA A C 1
ATOM 1326 O O . ALA A 1 171 ? -5.977 10.426 13.769 1.00 90.00 171 ALA A O 1
ATOM 1327 N N . ARG A 1 172 ? -6.984 12.104 12.682 1.00 93.38 172 ARG A N 1
ATOM 1328 C CA . ARG A 1 172 ? -8.256 11.377 12.497 1.00 93.38 172 ARG A CA 1
ATOM 1329 C C . ARG A 1 172 ? -8.095 10.047 11.752 1.00 93.38 172 ARG A C 1
ATOM 1331 O O . ARG A 1 172 ? -8.688 9.048 12.144 1.00 93.38 172 ARG A O 1
ATOM 1338 N N . MET A 1 173 ? -7.256 10.001 10.718 1.00 91.38 173 MET A N 1
ATOM 1339 C CA . MET A 1 173 ? -6.941 8.772 9.984 1.00 91.38 173 MET A CA 1
ATOM 1340 C C . MET A 1 173 ? -6.233 7.744 10.879 1.00 91.38 173 MET A C 1
ATOM 1342 O O . MET A 1 173 ? -6.619 6.575 10.884 1.00 91.38 173 MET A O 1
ATOM 1346 N N . ALA A 1 174 ? -5.224 8.165 11.648 1.00 90.94 174 ALA A N 1
ATOM 1347 C CA . ALA A 1 174 ? -4.512 7.296 12.582 1.00 90.94 174 ALA A CA 1
ATOM 1348 C C . ALA A 1 174 ? -5.449 6.760 13.673 1.00 90.94 174 ALA A C 1
ATOM 1350 O O . ALA A 1 174 ? -5.397 5.577 14.008 1.00 90.94 174 ALA A O 1
ATOM 1351 N N . ILE A 1 175 ? -6.365 7.598 14.169 1.00 95.00 175 ILE A N 1
ATOM 1352 C CA . ILE A 1 175 ? -7.394 7.194 15.131 1.00 95.00 175 ILE A CA 1
ATOM 1353 C C . ILE A 1 175 ? -8.342 6.167 14.506 1.00 95.00 175 ILE A C 1
ATOM 1355 O O . ILE A 1 175 ? -8.564 5.122 15.111 1.00 95.00 175 ILE A O 1
ATOM 1359 N N . ALA A 1 176 ? -8.847 6.389 13.288 1.00 95.75 176 ALA A N 1
ATOM 1360 C CA . ALA A 1 176 ? -9.677 5.405 12.589 1.00 95.75 176 ALA A CA 1
ATOM 1361 C C . ALA A 1 176 ? -8.946 4.055 12.428 1.00 95.75 176 ALA A C 1
ATOM 1363 O O . ALA A 1 176 ? -9.497 3.000 12.749 1.00 95.75 176 ALA A O 1
ATOM 1364 N N . GLY A 1 177 ? -7.670 4.077 12.032 1.00 93.50 177 GLY A N 1
ATOM 1365 C CA . GLY A 1 177 ? -6.833 2.875 11.967 1.00 93.50 177 GLY A CA 1
ATOM 1366 C C . GLY A 1 177 ? -6.644 2.187 13.327 1.00 93.50 177 GLY A C 1
ATOM 1367 O O . GLY A 1 177 ? -6.698 0.957 13.422 1.00 93.50 177 GLY A O 1
ATOM 1368 N N . ALA A 1 178 ? -6.472 2.957 14.404 1.00 94.12 178 ALA A N 1
ATOM 1369 C CA . ALA A 1 178 ? -6.357 2.438 15.764 1.00 94.12 178 ALA A CA 1
ATOM 1370 C C . ALA A 1 178 ? -7.662 1.789 16.254 1.00 94.12 178 ALA A C 1
ATOM 1372 O O . ALA A 1 178 ? -7.625 0.679 16.789 1.00 94.12 178 ALA A O 1
ATOM 1373 N N . LEU A 1 179 ? -8.817 2.414 15.997 1.00 95.75 179 LEU A N 1
ATOM 1374 C CA . LEU A 1 179 ? -10.145 1.878 16.327 1.00 95.75 179 LEU A CA 1
ATOM 1375 C C . LEU A 1 179 ? -10.433 0.540 15.625 1.00 95.75 179 LEU A C 1
ATOM 1377 O O . LEU A 1 179 ? -11.142 -0.309 16.172 1.00 95.75 179 LEU A O 1
ATOM 1381 N N . GLY A 1 180 ? -9.824 0.303 14.459 1.00 94.62 180 GLY A N 1
ATOM 1382 C CA . GLY A 1 180 ? -9.846 -0.990 13.770 1.00 94.62 180 GLY A CA 1
ATOM 1383 C C . GLY A 1 180 ? -9.205 -2.148 14.551 1.00 94.62 180 GLY A C 1
ATOM 1384 O O . GLY A 1 180 ? -9.538 -3.302 14.301 1.00 94.62 180 GLY A O 1
ATOM 1385 N N . HIS A 1 181 ? -8.313 -1.857 15.504 1.00 92.69 181 HIS A N 1
ATOM 1386 C CA . HIS A 1 181 ? -7.628 -2.850 16.347 1.00 92.69 181 HIS A CA 1
ATOM 1387 C C . HIS A 1 181 ? -8.178 -2.939 17.773 1.00 92.69 181 HIS A C 1
ATOM 1389 O O . HIS A 1 181 ? -7.753 -3.800 18.548 1.00 92.69 181 HIS A O 1
ATOM 1395 N N . VAL A 1 182 ? -9.087 -2.038 18.145 1.00 92.00 182 VAL A N 1
ATOM 1396 C CA . VAL A 1 182 ? -9.793 -2.112 19.426 1.00 92.00 182 VAL A CA 1
ATOM 1397 C C . VAL A 1 182 ? -10.649 -3.388 19.436 1.00 92.00 182 VAL A C 1
ATOM 1399 O O . VAL A 1 182 ? -11.236 -3.710 18.401 1.00 92.00 182 VAL A O 1
ATOM 1402 N N . PRO A 1 183 ? -10.767 -4.108 20.569 1.00 89.44 183 PRO A N 1
ATOM 1403 C CA . PRO A 1 183 ? -11.613 -5.296 20.664 1.00 89.44 183 PRO A CA 1
ATOM 1404 C C . PRO A 1 183 ? -13.030 -5.061 20.117 1.00 89.44 183 PRO A C 1
ATOM 1406 O O . PRO A 1 183 ? -13.587 -3.961 20.235 1.00 89.44 183 PRO A O 1
ATOM 1409 N N . ALA A 1 184 ? -13.595 -6.077 19.464 1.00 83.44 184 ALA A N 1
ATOM 1410 C CA . ALA A 1 184 ? -14.871 -5.967 18.756 1.00 83.44 184 ALA A CA 1
ATOM 1411 C C . ALA A 1 184 ? -16.029 -5.606 19.703 1.00 83.44 184 ALA A C 1
ATOM 1413 O O . ALA A 1 184 ? -16.952 -4.898 19.309 1.00 83.44 184 ALA A O 1
ATOM 1414 N N . GLU A 1 185 ? -15.923 -6.011 20.969 1.00 83.56 185 GLU A N 1
ATOM 1415 C CA . GLU A 1 185 ? -16.891 -5.786 22.043 1.00 83.56 185 GLU A CA 1
ATOM 1416 C C . GLU A 1 185 ? -16.980 -4.314 22.471 1.00 83.56 185 GLU A C 1
ATOM 1418 O O . GLU A 1 185 ? -17.931 -3.915 23.144 1.00 83.56 185 GLU A O 1
ATOM 1423 N N . ASN A 1 186 ? -16.004 -3.478 22.094 1.00 90.44 186 ASN A N 1
ATOM 1424 C CA . ASN A 1 186 ? -16.071 -2.051 22.373 1.00 90.44 186 ASN A CA 1
ATOM 1425 C C . ASN A 1 186 ? -17.162 -1.389 21.514 1.00 90.44 186 ASN A C 1
ATOM 1427 O O . ASN A 1 186 ? -16.984 -1.157 20.315 1.00 90.44 186 ASN A O 1
ATOM 1431 N N . ALA A 1 187 ? -18.269 -1.030 22.165 1.00 91.12 187 ALA A N 1
ATOM 1432 C CA . ALA A 1 187 ? -19.447 -0.449 21.528 1.00 91.12 187 ALA A CA 1
ATOM 1433 C C . ALA A 1 187 ? -19.225 0.949 20.912 1.00 91.12 187 ALA A C 1
ATOM 1435 O O . ALA A 1 187 ? -20.067 1.402 20.143 1.00 91.12 187 ALA A O 1
ATOM 1436 N N . LEU A 1 188 ? -18.120 1.641 21.226 1.00 94.44 188 LEU A N 1
ATOM 1437 C CA . LEU A 1 188 ? -17.842 2.992 20.718 1.00 94.44 188 LEU A CA 1
ATOM 1438 C C . LEU A 1 188 ? -17.112 2.981 19.370 1.00 94.44 188 LEU A C 1
ATOM 1440 O O . LEU A 1 188 ? -17.296 3.889 18.562 1.00 94.44 188 LEU A O 1
ATOM 1444 N N . ALA A 1 189 ? -16.288 1.962 19.115 1.00 94.69 189 ALA A N 1
ATOM 1445 C CA . ALA A 1 189 ? -15.397 1.949 17.958 1.00 94.69 189 ALA A CA 1
ATOM 1446 C C . ALA A 1 189 ? -16.156 1.846 16.624 1.00 94.69 189 ALA A C 1
ATOM 1448 O O . ALA A 1 189 ? -15.890 2.624 15.711 1.00 94.69 189 ALA A O 1
ATOM 1449 N N . THR A 1 190 ? -17.128 0.936 16.501 1.00 96.50 190 THR A N 1
ATOM 1450 C CA . THR A 1 190 ? -17.880 0.766 15.242 1.00 96.50 190 THR A CA 1
ATOM 1451 C C . THR A 1 190 ? -18.696 2.019 14.867 1.00 96.50 190 THR A C 1
ATOM 1453 O O . THR A 1 190 ? -18.527 2.490 13.743 1.00 96.50 190 THR A O 1
ATOM 1456 N N . PRO A 1 191 ? -19.500 2.641 15.760 1.00 97.06 191 PRO A N 1
ATOM 1457 C CA . PRO A 1 191 ? -20.207 3.888 15.437 1.00 97.06 191 PRO A CA 1
ATOM 1458 C C . PRO A 1 191 ? -19.282 5.052 15.046 1.00 97.06 191 PRO A C 1
ATOM 1460 O O . PRO A 1 191 ? -19.596 5.830 14.140 1.00 97.06 191 PRO A O 1
ATOM 1463 N N . ALA A 1 192 ? -18.118 5.159 15.694 1.00 97.19 192 ALA A N 1
ATOM 1464 C CA . ALA A 1 192 ? -17.119 6.166 15.350 1.00 97.19 192 ALA A CA 1
ATOM 1465 C C . ALA A 1 192 ? -16.569 5.958 13.931 1.00 97.19 192 ALA A C 1
ATOM 1467 O O . ALA A 1 192 ? -16.472 6.909 13.158 1.00 97.19 192 ALA A O 1
ATOM 1468 N N . LEU A 1 193 ? -16.283 4.709 13.553 1.00 97.94 193 LEU A N 1
ATOM 1469 C CA . LEU A 1 193 ? -15.829 4.361 12.206 1.00 97.94 193 LEU A CA 1
ATOM 1470 C C . LEU A 1 193 ? -16.910 4.581 11.141 1.00 97.94 193 LEU A C 1
ATOM 1472 O O . LEU A 1 193 ? -16.599 5.059 10.054 1.00 97.94 193 LEU A O 1
ATOM 1476 N N . VAL A 1 194 ? -18.179 4.305 11.453 1.00 97.88 194 VAL A N 1
ATOM 1477 C CA . VAL A 1 194 ? -19.312 4.625 10.566 1.00 97.88 194 VAL A CA 1
ATOM 1478 C C . VAL A 1 194 ? -19.373 6.127 10.277 1.00 97.88 194 VAL A C 1
ATOM 1480 O O . VAL A 1 194 ? -19.562 6.532 9.132 1.00 97.88 194 VAL A O 1
ATOM 1483 N N . THR A 1 195 ? -19.144 6.959 11.295 1.00 96.81 195 THR A N 1
ATOM 1484 C CA . THR A 1 195 ? -19.071 8.420 11.130 1.00 96.81 195 THR A CA 1
ATOM 1485 C C . THR A 1 195 ? -17.855 8.824 10.288 1.00 96.81 195 THR A C 1
ATOM 1487 O O . THR A 1 195 ? -17.982 9.616 9.355 1.00 96.81 195 THR A O 1
ATOM 1490 N N . ALA A 1 196 ? -16.690 8.231 10.564 1.00 97.00 196 ALA A N 1
ATOM 1491 C CA . ALA A 1 196 ? -15.440 8.486 9.846 1.00 97.00 196 ALA A CA 1
ATOM 1492 C C . ALA A 1 196 ? -15.516 8.117 8.350 1.00 97.00 196 ALA A C 1
ATOM 1494 O O . ALA A 1 196 ? -14.947 8.800 7.499 1.00 97.00 196 ALA A O 1
ATOM 1495 N N . ALA A 1 197 ? -16.273 7.072 8.008 1.00 97.12 197 ALA A N 1
ATOM 1496 C CA . ALA A 1 197 ? -16.512 6.644 6.631 1.00 97.12 197 ALA A CA 1
ATOM 1497 C C . ALA A 1 197 ? -17.308 7.668 5.797 1.00 97.12 197 ALA A C 1
ATOM 1499 O O . ALA A 1 197 ? -17.300 7.589 4.571 1.00 97.12 197 ALA A O 1
ATOM 1500 N N . ALA A 1 198 ? -17.962 8.644 6.436 1.00 94.25 198 ALA A N 1
ATOM 1501 C CA . ALA A 1 198 ? -18.692 9.729 5.782 1.00 94.25 198 ALA A CA 1
ATOM 1502 C C . ALA A 1 198 ? -17.936 11.075 5.803 1.00 94.25 198 ALA A C 1
ATOM 1504 O O . ALA A 1 198 ? -18.502 12.110 5.446 1.00 94.25 198 ALA A O 1
ATOM 1505 N N . GLU A 1 199 ? -16.666 11.094 6.221 1.00 92.31 199 GLU A N 1
ATOM 1506 C CA . GLU A 1 199 ? -15.889 12.330 6.308 1.00 92.31 199 GLU A CA 1
ATOM 1507 C C . GLU A 1 199 ? -15.577 12.975 4.952 1.00 92.31 199 GLU A C 1
ATOM 1509 O O . GLU A 1 199 ? -15.468 12.331 3.906 1.00 92.31 199 GLU A O 1
ATOM 1514 N N . LYS A 1 200 ? -15.315 14.287 4.987 1.00 91.81 200 LYS A N 1
ATOM 1515 C CA . LYS A 1 200 ? -14.860 15.045 3.814 1.00 91.81 200 LYS A CA 1
ATOM 1516 C C . LYS A 1 200 ? -13.533 14.514 3.256 1.00 91.81 200 LYS A C 1
ATOM 1518 O O . LYS A 1 200 ? -13.347 14.501 2.040 1.00 91.81 200 LYS A O 1
ATOM 1523 N N . ASP A 1 201 ? -12.615 14.086 4.123 1.00 91.44 201 ASP A N 1
ATOM 1524 C CA . ASP A 1 201 ? -11.287 13.624 3.716 1.00 91.44 201 ASP A CA 1
ATOM 1525 C C . ASP A 1 201 ? -11.305 12.146 3.302 1.00 91.44 201 ASP A C 1
ATOM 1527 O O . ASP A 1 201 ? -11.581 11.259 4.110 1.00 91.44 201 ASP A O 1
ATOM 1531 N N . ALA A 1 202 ? -10.972 11.870 2.041 1.00 92.44 202 ALA A N 1
ATOM 1532 C CA . ALA A 1 202 ? -10.994 10.518 1.485 1.00 92.44 202 ALA A CA 1
ATOM 1533 C C . ALA A 1 202 ? -9.999 9.555 2.154 1.00 92.44 202 ALA A C 1
ATOM 1535 O O . ALA A 1 202 ? -10.214 8.346 2.128 1.00 92.44 202 ALA A O 1
ATOM 1536 N N . ARG A 1 203 ? -8.924 10.065 2.769 1.00 90.31 203 ARG A N 1
ATOM 1537 C CA . ARG A 1 203 ? -7.937 9.241 3.485 1.00 90.31 203 ARG A CA 1
ATOM 1538 C C . ARG A 1 203 ? -8.528 8.708 4.782 1.00 90.31 203 ARG A C 1
ATOM 1540 O O . ARG A 1 203 ? -8.362 7.531 5.090 1.00 90.31 203 ARG A O 1
ATOM 1547 N N . VAL A 1 204 ? -9.284 9.551 5.487 1.00 94.25 204 VAL A N 1
ATOM 1548 C CA . VAL A 1 204 ? -10.027 9.143 6.686 1.00 94.25 204 VAL A CA 1
ATOM 1549 C C . VAL A 1 204 ? -11.143 8.169 6.309 1.00 94.25 204 VAL A C 1
ATOM 1551 O O . VAL A 1 204 ? -11.257 7.124 6.945 1.00 94.25 204 VAL A O 1
ATOM 1554 N N . ARG A 1 205 ? -11.885 8.432 5.220 1.00 96.88 205 ARG A N 1
ATOM 1555 C CA . ARG A 1 205 ? -12.900 7.489 4.715 1.00 96.88 205 ARG A CA 1
ATOM 1556 C C . ARG A 1 205 ? -12.309 6.115 4.398 1.00 96.88 205 ARG A C 1
ATOM 1558 O O . ARG A 1 205 ? -12.836 5.109 4.859 1.00 96.88 205 ARG A O 1
ATOM 1565 N N . ALA A 1 206 ? -11.204 6.061 3.650 1.00 95.25 206 ALA A N 1
ATOM 1566 C CA . ALA A 1 206 ? -10.544 4.803 3.297 1.00 95.25 206 ALA A CA 1
ATOM 1567 C C . ALA A 1 206 ? -10.076 4.034 4.544 1.00 95.25 206 ALA A C 1
ATOM 1569 O O . ALA A 1 206 ? -10.359 2.842 4.664 1.00 95.25 206 ALA A O 1
ATOM 1570 N N . ALA A 1 207 ? -9.427 4.719 5.494 1.00 94.81 207 ALA A N 1
ATOM 1571 C CA . ALA A 1 207 ? -8.993 4.114 6.753 1.00 94.81 207 ALA A CA 1
ATOM 1572 C C . ALA A 1 207 ? -10.175 3.578 7.576 1.00 94.81 207 ALA A C 1
ATOM 1574 O O . ALA A 1 207 ? -10.087 2.494 8.148 1.00 94.81 207 ALA A O 1
ATOM 1575 N N . ALA A 1 208 ? -11.296 4.303 7.599 1.00 97.69 208 ALA A N 1
ATOM 1576 C CA . ALA A 1 208 ? -12.500 3.887 8.302 1.00 97.69 208 ALA A CA 1
ATOM 1577 C C . ALA A 1 208 ? -13.138 2.630 7.692 1.00 97.69 208 ALA A C 1
ATOM 1579 O O . ALA A 1 208 ? -13.476 1.702 8.423 1.00 97.69 208 ALA A O 1
ATOM 1580 N N . ILE A 1 209 ? -13.259 2.568 6.361 1.00 98.19 209 ILE A N 1
ATOM 1581 C CA . ILE A 1 209 ? -13.798 1.397 5.653 1.00 98.19 209 ILE A CA 1
ATOM 1582 C C . ILE A 1 209 ? -12.909 0.164 5.863 1.00 98.19 209 ILE A C 1
ATOM 1584 O O . ILE A 1 209 ? -13.416 -0.915 6.174 1.00 98.19 209 ILE A O 1
ATOM 1588 N N . GLU A 1 210 ? -11.587 0.319 5.773 1.00 95.94 210 GLU A N 1
ATOM 1589 C CA . GLU A 1 210 ? -10.645 -0.771 6.047 1.00 95.94 210 GLU A CA 1
ATOM 1590 C C . GLU A 1 210 ? -10.750 -1.255 7.505 1.00 95.94 210 GLU A C 1
ATOM 1592 O O . GLU A 1 210 ? -10.796 -2.460 7.770 1.00 95.94 210 GLU A O 1
ATOM 1597 N N . ALA A 1 211 ? -10.848 -0.322 8.457 1.00 96.38 211 ALA A N 1
ATOM 1598 C CA . ALA A 1 211 ? -11.022 -0.632 9.870 1.00 96.38 211 ALA A CA 1
ATOM 1599 C C . ALA A 1 211 ? -12.341 -1.375 10.148 1.00 96.38 211 ALA A C 1
ATOM 1601 O O . ALA A 1 211 ? -12.342 -2.319 10.936 1.00 96.38 211 ALA A O 1
ATOM 1602 N N . LEU A 1 212 ? -13.446 -1.017 9.483 1.00 97.56 212 LEU A N 1
ATOM 1603 C CA . LEU A 1 212 ? -14.717 -1.750 9.578 1.00 97.56 212 LEU A CA 1
ATOM 1604 C C . LEU A 1 212 ? -14.582 -3.196 9.080 1.00 97.56 212 LEU A C 1
ATOM 1606 O O . LEU A 1 212 ? -15.064 -4.117 9.743 1.00 97.56 212 LEU A O 1
ATOM 1610 N N . GLY A 1 213 ? -13.882 -3.403 7.959 1.00 95.88 213 GLY A N 1
ATOM 1611 C CA . GLY A 1 213 ? -13.572 -4.736 7.439 1.00 95.88 213 GLY A CA 1
ATOM 1612 C C . GLY A 1 213 ? -12.762 -5.567 8.434 1.00 95.88 213 GLY A C 1
ATOM 1613 O O . GLY A 1 213 ? -13.169 -6.668 8.799 1.00 95.88 213 GLY A O 1
ATOM 1614 N N . ARG A 1 214 ? -11.662 -5.004 8.954 1.00 94.38 214 ARG A N 1
ATOM 1615 C CA . ARG A 1 214 ? -10.784 -5.657 9.943 1.00 94.38 214 ARG A CA 1
ATOM 1616 C C . ARG A 1 214 ? -11.509 -6.031 11.235 1.00 94.38 214 ARG A C 1
ATOM 1618 O O . ARG A 1 214 ? -11.226 -7.077 11.811 1.00 94.38 214 ARG A O 1
ATOM 1625 N N . ARG A 1 215 ? -12.452 -5.195 11.678 1.00 93.88 215 ARG A N 1
ATOM 1626 C CA . ARG A 1 215 ? -13.291 -5.459 12.856 1.00 93.88 215 ARG A CA 1
ATOM 1627 C C . ARG A 1 215 ? -14.333 -6.551 12.636 1.00 93.88 215 ARG A C 1
ATOM 1629 O O . ARG A 1 215 ? -14.941 -6.991 13.606 1.00 93.88 215 ARG A O 1
ATOM 1636 N N . GLY A 1 216 ? -14.584 -6.960 11.393 1.00 94.31 216 GLY A N 1
ATOM 1637 C CA . GLY A 1 216 ? -15.661 -7.895 11.091 1.00 94.31 216 GLY A CA 1
ATOM 1638 C C . GLY A 1 216 ? -17.055 -7.276 11.240 1.00 94.31 216 GLY A C 1
ATOM 1639 O O . GLY A 1 216 ? -17.990 -7.993 11.593 1.00 94.31 216 GLY A O 1
ATOM 1640 N N . ALA A 1 217 ? -17.211 -5.965 11.003 1.00 95.06 217 ALA A N 1
ATOM 1641 C CA . ALA A 1 217 ? -18.475 -5.231 11.156 1.00 95.06 217 ALA A CA 1
ATOM 1642 C C . ALA A 1 217 ? -19.493 -5.569 10.044 1.00 95.06 217 ALA A C 1
ATOM 1644 O O . ALA A 1 217 ? -19.812 -4.750 9.181 1.00 95.06 217 ALA A O 1
ATOM 1645 N N . LYS A 1 218 ? -19.984 -6.815 10.039 1.00 95.44 218 LYS A N 1
ATOM 1646 C CA . LYS A 1 218 ? -20.909 -7.359 9.028 1.00 95.44 218 LYS A CA 1
ATOM 1647 C C . LYS A 1 218 ? -22.254 -6.629 8.979 1.00 95.44 218 LYS A C 1
ATOM 1649 O O . LYS A 1 218 ? -22.891 -6.567 7.933 1.00 95.44 218 LYS A O 1
ATOM 1654 N N . ASP A 1 219 ? -22.682 -6.059 10.097 1.00 94.88 219 ASP A N 1
ATOM 1655 C CA . ASP A 1 219 ? -23.866 -5.207 10.200 1.00 94.88 219 ASP A CA 1
ATOM 1656 C C . ASP A 1 219 ? -23.730 -3.901 9.395 1.00 94.88 219 ASP A C 1
ATOM 1658 O O . ASP A 1 219 ? -24.735 -3.319 9.002 1.00 94.88 219 ASP A O 1
ATOM 1662 N N . GLN A 1 220 ? -22.502 -3.480 9.078 1.00 97.12 220 GLN A N 1
ATOM 1663 C CA . GLN A 1 220 ? -22.204 -2.278 8.293 1.00 97.12 220 GLN A CA 1
ATOM 1664 C C . GLN A 1 220 ? -21.975 -2.567 6.799 1.00 97.12 220 GLN A C 1
ATOM 1666 O O . GLN A 1 220 ? -21.430 -1.729 6.078 1.00 97.12 220 GLN A O 1
ATOM 1671 N N . LYS A 1 221 ? -22.393 -3.737 6.296 1.00 96.00 221 LYS A N 1
ATOM 1672 C CA . LYS A 1 221 ? -22.169 -4.147 4.897 1.00 96.00 221 LYS A CA 1
ATOM 1673 C C . LYS A 1 221 ? -22.680 -3.137 3.869 1.00 96.00 221 LYS A C 1
ATOM 1675 O O . LYS A 1 221 ? -22.002 -2.899 2.876 1.00 96.00 221 LYS A O 1
ATOM 1680 N N . ASP A 1 222 ? -23.828 -2.507 4.118 1.00 97.19 222 ASP A N 1
ATOM 1681 C CA . ASP A 1 222 ? -24.444 -1.568 3.175 1.00 97.19 222 ASP A CA 1
ATOM 1682 C C . ASP A 1 222 ? -23.610 -0.287 3.040 1.00 97.19 222 ASP A C 1
ATOM 1684 O O . ASP A 1 222 ? -23.474 0.267 1.950 1.00 97.19 222 ASP A O 1
ATOM 1688 N N . LEU A 1 223 ? -22.976 0.148 4.135 1.00 98.00 223 LEU A N 1
ATOM 1689 C CA . LEU A 1 223 ? -22.026 1.258 4.123 1.00 98.00 223 LEU A CA 1
ATOM 1690 C C . LEU A 1 223 ? -20.769 0.903 3.320 1.00 98.00 223 LEU A C 1
ATOM 1692 O O . LEU A 1 223 ? -20.304 1.713 2.519 1.00 98.00 223 LEU A O 1
ATOM 1696 N N . VAL A 1 224 ? -20.239 -0.311 3.500 1.00 98.06 224 VAL A N 1
ATOM 1697 C CA . VAL A 1 224 ? -19.072 -0.791 2.743 1.00 98.06 224 VAL A CA 1
ATOM 1698 C C . VAL A 1 224 ? -19.404 -0.932 1.252 1.00 98.06 224 VAL A C 1
ATOM 1700 O O . VAL A 1 224 ? -18.612 -0.517 0.410 1.00 98.06 224 VAL A O 1
ATOM 1703 N N . LEU A 1 225 ? -20.592 -1.435 0.905 1.00 97.88 225 LEU A N 1
ATOM 1704 C CA . LEU A 1 225 ? -21.072 -1.495 -0.479 1.00 97.88 225 LEU A CA 1
ATOM 1705 C C . LEU A 1 225 ? -21.193 -0.098 -1.094 1.00 97.88 225 LEU A C 1
ATOM 1707 O O . LEU A 1 225 ? -20.711 0.125 -2.203 1.00 97.88 225 LEU A O 1
ATOM 1711 N N . LYS A 1 226 ? -21.754 0.867 -0.357 1.00 97.69 226 LYS A N 1
ATOM 1712 C CA . LYS A 1 226 ? -21.836 2.266 -0.796 1.00 97.69 226 LYS A CA 1
ATOM 1713 C C . LYS A 1 226 ? -20.454 2.879 -1.046 1.00 97.69 226 LYS A C 1
ATOM 1715 O O . LYS A 1 226 ? -20.295 3.676 -1.966 1.00 97.69 226 LYS A O 1
ATOM 1720 N N . ALA A 1 227 ? -19.433 2.497 -0.278 1.00 97.94 227 ALA A N 1
ATOM 1721 C CA . ALA A 1 227 ? -18.066 2.981 -0.477 1.00 97.94 227 ALA A CA 1
ATOM 1722 C C . ALA A 1 227 ? -17.436 2.528 -1.814 1.00 97.94 227 ALA A C 1
ATOM 1724 O O . ALA A 1 227 ? -16.490 3.161 -2.286 1.00 97.94 227 ALA A O 1
ATOM 1725 N N . LEU A 1 228 ? -17.988 1.512 -2.494 1.00 97.44 228 LEU A N 1
ATOM 1726 C CA . LEU A 1 228 ? -17.608 1.171 -3.875 1.00 97.44 228 LEU A CA 1
ATOM 1727 C C . LEU A 1 228 ? -18.029 2.242 -4.901 1.00 97.44 228 LEU A C 1
ATOM 1729 O O . LEU A 1 228 ? -17.607 2.203 -6.059 1.00 97.44 228 LEU A O 1
ATOM 1733 N N . GLU A 1 229 ? -18.869 3.196 -4.515 1.00 95.75 229 GLU A N 1
ATOM 1734 C CA . GLU A 1 229 ? -19.306 4.320 -5.351 1.00 95.75 229 GLU A CA 1
ATOM 1735 C C . GLU A 1 229 ? -18.551 5.615 -5.025 1.00 95.75 229 GLU A C 1
ATOM 1737 O O . GLU A 1 229 ? -18.834 6.661 -5.606 1.00 95.75 229 GLU A O 1
ATOM 1742 N N . ASP A 1 230 ? -17.564 5.563 -4.123 1.00 96.25 230 ASP A N 1
ATOM 1743 C CA . ASP A 1 230 ? -16.811 6.747 -3.724 1.00 96.25 230 ASP A CA 1
ATOM 1744 C C . ASP A 1 230 ? -16.044 7.360 -4.907 1.00 96.25 230 ASP A C 1
ATOM 1746 O O . ASP A 1 230 ? -15.439 6.671 -5.742 1.00 96.25 230 ASP A O 1
ATOM 1750 N N . GLU A 1 231 ? -16.029 8.693 -4.948 1.00 92.56 231 GLU A N 1
ATOM 1751 C CA . GLU A 1 231 ? -15.315 9.469 -5.957 1.00 92.56 231 GLU A CA 1
ATOM 1752 C C . GLU A 1 231 ? -13.803 9.187 -5.975 1.00 92.56 231 GLU A C 1
ATOM 1754 O O . GLU A 1 231 ? -13.151 9.399 -7.002 1.00 92.56 231 GLU A O 1
ATOM 1759 N N . ARG A 1 232 ? -13.218 8.724 -4.861 1.00 91.50 232 ARG A N 1
ATOM 1760 C CA . ARG A 1 232 ? -11.793 8.389 -4.743 1.00 91.50 232 ARG A CA 1
ATOM 1761 C C . ARG A 1 232 ? -11.610 6.888 -4.850 1.00 91.50 232 ARG A C 1
ATOM 1763 O O . ARG A 1 232 ? -12.142 6.107 -4.068 1.00 91.50 232 ARG A O 1
ATOM 1770 N N . TRP A 1 233 ? -10.802 6.485 -5.825 1.00 91.44 233 TRP A N 1
ATOM 1771 C CA . TRP A 1 233 ? -10.576 5.077 -6.130 1.00 91.44 233 TRP A CA 1
ATOM 1772 C C . TRP A 1 233 ? -9.943 4.323 -4.956 1.00 91.44 233 TRP A C 1
ATOM 1774 O O . TRP A 1 233 ? -10.260 3.159 -4.760 1.00 91.44 233 TRP A O 1
ATOM 1784 N N . GLN A 1 234 ? -9.132 4.981 -4.123 1.00 91.94 234 GLN A N 1
ATOM 1785 C CA . GLN A 1 234 ? -8.536 4.372 -2.932 1.00 91.94 234 GLN A CA 1
ATOM 1786 C C . GLN A 1 234 ? -9.597 3.964 -1.897 1.00 91.94 234 GLN A C 1
ATOM 1788 O O . GLN A 1 234 ? -9.435 2.942 -1.235 1.00 91.94 234 GLN A O 1
ATOM 1793 N N . VAL A 1 235 ? -10.694 4.723 -1.775 1.00 95.69 235 VAL A N 1
ATOM 1794 C CA . VAL A 1 235 ? -11.830 4.349 -0.913 1.00 95.69 235 VAL A CA 1
ATOM 1795 C C . VAL A 1 235 ? -12.553 3.137 -1.503 1.00 95.69 235 VAL A C 1
ATOM 1797 O O . VAL A 1 235 ? -12.887 2.209 -0.772 1.00 95.69 235 VAL A O 1
ATOM 1800 N N . ARG A 1 236 ? -12.705 3.081 -2.834 1.00 96.62 236 ARG A N 1
ATOM 1801 C CA . ARG A 1 236 ? -13.274 1.909 -3.524 1.00 96.62 236 ARG A CA 1
ATOM 1802 C C . ARG A 1 236 ? -12.416 0.654 -3.352 1.00 96.62 236 ARG A C 1
ATOM 1804 O O . ARG A 1 236 ? -12.958 -0.430 -3.157 1.00 96.62 236 ARG A O 1
ATOM 1811 N N . VAL A 1 237 ? -11.089 0.791 -3.382 1.00 95.12 237 VAL A N 1
ATOM 1812 C CA . VAL A 1 237 ? -10.152 -0.309 -3.094 1.00 95.12 237 VAL A CA 1
ATOM 1813 C C . VAL A 1 237 ? -10.281 -0.761 -1.642 1.00 95.12 237 VAL A C 1
ATOM 1815 O O . VAL A 1 237 ? -10.436 -1.956 -1.408 1.00 95.12 237 VAL A O 1
ATOM 1818 N N . ALA A 1 238 ? -10.324 0.172 -0.684 1.00 96.00 238 ALA A N 1
ATOM 1819 C CA . ALA A 1 238 ? -10.555 -0.158 0.724 1.00 96.00 238 ALA A CA 1
ATOM 1820 C C . ALA A 1 238 ? -11.890 -0.895 0.931 1.00 96.00 238 ALA A C 1
ATOM 1822 O O . ALA A 1 238 ? -11.962 -1.825 1.731 1.00 96.00 238 ALA A O 1
ATOM 1823 N N . ALA A 1 239 ? -12.934 -0.533 0.179 1.00 97.81 239 ALA A N 1
ATOM 1824 C CA . ALA A 1 239 ? -14.203 -1.252 0.178 1.00 97.81 239 ALA A CA 1
ATOM 1825 C C . ALA A 1 239 ? -14.068 -2.674 -0.389 1.00 97.81 239 ALA A C 1
ATOM 1827 O O . ALA A 1 239 ? -14.580 -3.609 0.218 1.00 97.81 239 ALA A O 1
ATOM 1828 N N . CYS A 1 240 ? -13.337 -2.873 -1.493 1.00 97.19 240 CYS A N 1
ATOM 1829 C CA . CYS A 1 240 ? -13.055 -4.214 -2.025 1.00 97.19 240 CYS A CA 1
ATOM 1830 C C . CYS A 1 240 ? -12.316 -5.086 -0.995 1.00 97.19 240 CYS A C 1
ATOM 1832 O O . CYS A 1 240 ? -12.720 -6.224 -0.754 1.00 97.19 240 CYS A O 1
ATOM 1834 N N . ASP A 1 241 ? -11.282 -4.537 -0.350 1.00 94.88 241 ASP A N 1
ATOM 1835 C CA . ASP A 1 241 ? -10.528 -5.223 0.705 1.00 94.88 241 ASP A CA 1
ATOM 1836 C C . ASP A 1 241 ? -11.439 -5.581 1.889 1.00 94.88 241 ASP A C 1
ATOM 1838 O O . ASP A 1 241 ? -11.463 -6.728 2.335 1.00 94.88 241 ASP A O 1
ATOM 1842 N N . ALA A 1 242 ? -12.252 -4.629 2.358 1.00 97.06 242 ALA A N 1
ATOM 1843 C CA . ALA A 1 242 ? -13.189 -4.848 3.452 1.00 97.06 242 ALA A CA 1
ATOM 1844 C C . ALA A 1 242 ? -14.223 -5.934 3.120 1.00 97.06 242 ALA A C 1
ATOM 1846 O O . ALA A 1 242 ? -14.448 -6.818 3.941 1.00 97.06 242 ALA A O 1
ATOM 1847 N N . LEU A 1 243 ? -14.813 -5.936 1.920 1.00 97.06 243 LEU A N 1
ATOM 1848 C CA . LEU A 1 243 ? -15.763 -6.974 1.493 1.00 97.06 243 LEU A CA 1
ATOM 1849 C C . LEU A 1 243 ? -15.111 -8.360 1.434 1.00 97.06 243 LEU A C 1
ATOM 1851 O O . LEU A 1 243 ? -15.708 -9.338 1.890 1.00 97.06 243 LEU A O 1
ATOM 1855 N N . GLY A 1 244 ? -13.874 -8.428 0.932 1.00 94.75 244 GLY A N 1
ATOM 1856 C CA . GLY A 1 244 ? -13.076 -9.650 0.918 1.00 94.75 244 GLY A CA 1
ATOM 1857 C C . GLY A 1 244 ? -12.760 -10.176 2.321 1.00 94.75 244 GLY A C 1
ATOM 1858 O O . GLY A 1 244 ? -12.694 -11.384 2.505 1.00 94.75 244 GLY A O 1
ATOM 1859 N N . VAL A 1 245 ? -12.615 -9.311 3.328 1.00 94.31 245 VAL A N 1
ATOM 1860 C CA . VAL A 1 245 ? -12.416 -9.729 4.730 1.00 94.31 245 VAL A CA 1
ATOM 1861 C C . VAL A 1 245 ? -13.736 -10.106 5.407 1.00 94.31 245 VAL A C 1
ATOM 1863 O O . VAL A 1 245 ? -13.799 -11.098 6.131 1.00 94.31 245 VAL A O 1
ATOM 1866 N N . LEU A 1 246 ? -14.809 -9.346 5.165 1.00 94.56 246 LEU A N 1
ATOM 1867 C CA . LEU A 1 246 ? -16.122 -9.585 5.772 1.00 94.56 246 LEU A CA 1
ATOM 1868 C C . LEU A 1 246 ? -16.749 -10.910 5.315 1.00 94.56 246 LEU A C 1
ATOM 1870 O O . LEU A 1 246 ? -17.552 -11.481 6.060 1.00 94.56 246 LEU A O 1
ATOM 1874 N N . GLN A 1 247 ? -16.375 -11.403 4.125 1.00 93.56 247 GLN A N 1
ATOM 1875 C CA . GLN A 1 247 ? -16.781 -12.714 3.604 1.00 93.56 247 GLN A CA 1
ATOM 1876 C C . GLN A 1 247 ? -18.308 -12.894 3.610 1.00 93.56 247 GLN A C 1
ATOM 1878 O O . GLN A 1 247 ? -18.851 -13.890 4.092 1.00 93.56 247 GLN A O 1
ATOM 1883 N N . MET A 1 248 ? -19.022 -11.867 3.139 1.00 92.62 248 MET A N 1
ATOM 1884 C CA . MET A 1 248 ? -20.484 -11.825 3.149 1.00 92.62 248 MET A CA 1
ATOM 1885 C C . MET A 1 248 ? -21.039 -12.209 1.790 1.00 92.62 248 MET A C 1
ATOM 1887 O O . MET A 1 248 ? -20.779 -11.559 0.785 1.00 92.62 248 MET A O 1
ATOM 1891 N N . ARG A 1 249 ? -21.840 -13.265 1.770 1.00 90.75 249 ARG A N 1
ATOM 1892 C CA . ARG A 1 249 ? -22.331 -13.892 0.547 1.00 90.75 249 ARG A CA 1
ATOM 1893 C C . ARG A 1 249 ? -23.208 -12.963 -0.287 1.00 90.75 249 ARG A C 1
ATOM 1895 O O . ARG A 1 249 ? -23.098 -12.932 -1.508 1.00 90.75 249 ARG A O 1
ATOM 1902 N N . GLU A 1 250 ? -24.050 -12.194 0.389 1.00 91.56 250 GLU A N 1
ATOM 1903 C CA . GLU A 1 250 ? -24.981 -11.242 -0.210 1.00 91.56 250 GLU A CA 1
ATOM 1904 C C . GLU A 1 250 ? -24.294 -10.051 -0.897 1.00 91.56 250 GLU A C 1
ATOM 1906 O O . GLU A 1 250 ? -24.949 -9.315 -1.629 1.00 91.56 250 GLU A O 1
ATOM 1911 N N . THR A 1 251 ? -22.986 -9.848 -0.694 1.00 95.06 251 THR A N 1
ATOM 1912 C CA . THR A 1 251 ? -22.247 -8.741 -1.325 1.00 95.06 251 THR A CA 1
ATOM 1913 C C . THR A 1 251 ? -21.720 -9.098 -2.714 1.00 95.06 251 THR A C 1
ATOM 1915 O O . THR A 1 251 ? -21.361 -8.194 -3.467 1.00 95.06 251 THR A O 1
ATOM 1918 N N . VAL A 1 252 ? -21.745 -10.384 -3.097 1.00 95.62 252 VAL A N 1
ATOM 1919 C CA . VAL A 1 252 ? -21.282 -10.865 -4.410 1.00 95.62 252 VAL A CA 1
ATOM 1920 C C . VAL A 1 252 ? -22.053 -10.190 -5.548 1.00 95.62 252 VAL A C 1
ATOM 1922 O O . VAL A 1 252 ? -21.441 -9.582 -6.422 1.00 95.62 252 VAL A O 1
ATOM 1925 N N . GLY A 1 253 ? -23.388 -10.224 -5.516 1.00 95.31 253 GLY A N 1
ATOM 1926 C CA . GLY A 1 253 ? -24.228 -9.593 -6.540 1.00 95.31 253 GLY A CA 1
ATOM 1927 C C . GLY A 1 253 ? -23.981 -8.082 -6.690 1.00 95.31 253 GLY A C 1
ATOM 1928 O O . GLY A 1 253 ? -23.666 -7.636 -7.796 1.00 95.31 253 GLY A O 1
ATOM 1929 N N . PRO A 1 254 ? -24.068 -7.287 -5.605 1.00 96.81 254 PRO A N 1
ATOM 1930 C CA . PRO A 1 254 ? -23.751 -5.858 -5.630 1.00 96.81 254 PRO A CA 1
ATOM 1931 C C . PRO A 1 254 ? -22.343 -5.533 -6.151 1.00 96.81 254 PRO A C 1
ATOM 1933 O O . PRO A 1 254 ? -22.182 -4.607 -6.948 1.00 96.81 254 PRO A O 1
ATOM 1936 N N . LEU A 1 255 ? -21.327 -6.309 -5.761 1.00 96.94 255 LEU A N 1
ATOM 1937 C CA . LEU A 1 255 ? -19.955 -6.120 -6.230 1.00 96.94 255 LEU A CA 1
ATOM 1938 C C . LEU A 1 255 ? -19.832 -6.381 -7.742 1.00 96.94 255 LEU A C 1
ATOM 1940 O O . LEU A 1 255 ? -19.239 -5.573 -8.456 1.00 96.94 255 LEU A O 1
ATOM 1944 N N . ILE A 1 256 ? -20.465 -7.444 -8.253 1.00 96.94 256 ILE A N 1
ATOM 1945 C CA . ILE A 1 256 ? -20.521 -7.753 -9.694 1.00 96.94 256 ILE A CA 1
ATOM 1946 C C . ILE A 1 256 ? -21.263 -6.661 -10.472 1.00 96.94 256 ILE A C 1
ATOM 1948 O O . ILE A 1 256 ? -20.829 -6.276 -11.562 1.00 96.94 256 ILE A O 1
ATOM 1952 N N . ALA A 1 257 ? -22.361 -6.138 -9.920 1.00 95.69 257 ALA A N 1
ATOM 1953 C CA . ALA A 1 257 ? -23.115 -5.046 -10.527 1.00 95.69 257 ALA A CA 1
ATOM 1954 C C . ALA A 1 257 ? -22.260 -3.777 -10.640 1.00 95.69 257 ALA A C 1
ATOM 1956 O O . ALA A 1 257 ? -22.191 -3.170 -11.710 1.00 95.69 257 ALA A O 1
ATOM 1957 N N . ARG A 1 258 ? -21.543 -3.415 -9.570 1.00 95.62 258 ARG A N 1
ATOM 1958 C CA . ARG A 1 258 ? -20.652 -2.253 -9.571 1.00 95.62 258 ARG A CA 1
ATOM 1959 C C . ARG A 1 258 ? -19.464 -2.420 -10.520 1.00 95.62 258 ARG A C 1
ATOM 1961 O O . ARG A 1 258 ? -19.064 -1.447 -11.162 1.00 95.62 258 ARG A O 1
ATOM 1968 N N . MET A 1 259 ? -18.945 -3.638 -10.660 1.00 95.44 259 MET A N 1
ATOM 1969 C CA . MET A 1 259 ? -17.863 -3.965 -11.592 1.00 95.44 259 MET A CA 1
ATOM 1970 C C . MET A 1 259 ? -18.215 -3.641 -13.052 1.00 95.44 259 MET A C 1
ATOM 1972 O O . MET A 1 259 ? -17.326 -3.284 -13.820 1.00 95.44 259 MET A O 1
ATOM 1976 N N . GLN A 1 260 ? -19.498 -3.677 -13.439 1.00 93.75 260 GLN A N 1
ATOM 1977 C CA . GLN A 1 260 ? -19.931 -3.355 -14.811 1.00 93.75 260 GLN A CA 1
ATOM 1978 C C . GLN A 1 260 ? -19.676 -1.895 -15.213 1.00 93.75 260 GLN A C 1
ATOM 1980 O O . GLN A 1 260 ? -19.616 -1.587 -16.400 1.00 93.75 260 GLN A O 1
ATOM 1985 N N . THR A 1 261 ? -19.571 -0.989 -14.239 1.00 93.81 261 THR A N 1
ATOM 1986 C CA . THR A 1 261 ? -19.406 0.455 -14.465 1.00 93.81 261 THR A CA 1
ATOM 1987 C C . THR A 1 261 ? -18.040 0.970 -14.008 1.00 93.81 261 THR A C 1
ATOM 1989 O O . THR A 1 261 ? -17.795 2.176 -14.006 1.00 93.81 261 THR A O 1
ATOM 1992 N N . GLU A 1 262 ? -17.138 0.084 -13.579 1.00 92.81 262 GLU A N 1
ATOM 1993 C CA . GLU A 1 262 ? -15.789 0.437 -13.131 1.00 92.81 262 GLU A CA 1
ATOM 1994 C C . GLU A 1 262 ? -14.779 0.393 -14.281 1.00 92.81 262 GLU A C 1
ATOM 1996 O O . GLU A 1 262 ? -14.954 -0.317 -15.269 1.00 92.81 262 GLU A O 1
ATOM 2001 N N . ASN A 1 263 ? -13.699 1.161 -14.148 1.00 88.44 263 ASN A N 1
ATOM 2002 C CA . ASN A 1 263 ? -12.622 1.209 -15.123 1.00 88.44 263 ASN A CA 1
ATOM 2003 C C . ASN A 1 263 ? -11.250 1.123 -14.448 1.00 88.44 263 ASN A C 1
ATOM 2005 O O . ASN A 1 263 ? -11.073 1.433 -13.270 1.00 88.44 263 ASN A O 1
ATOM 2009 N N . GLY A 1 264 ? -10.240 0.768 -15.238 1.00 89.44 264 GLY A N 1
ATOM 2010 C CA . GLY A 1 264 ? -8.856 0.766 -14.781 1.00 89.44 264 GLY A CA 1
ATOM 2011 C C . GLY A 1 264 ? -8.551 -0.347 -13.777 1.00 89.44 264 GLY A C 1
ATOM 2012 O O . GLY A 1 264 ? -9.206 -1.390 -13.750 1.00 89.44 264 GLY A O 1
ATOM 2013 N N . ARG A 1 265 ? -7.545 -0.099 -12.937 1.00 91.81 265 ARG A N 1
ATOM 2014 C CA . ARG A 1 265 ? -6.998 -1.059 -11.970 1.00 91.81 265 ARG A CA 1
ATOM 2015 C C . ARG A 1 265 ? -8.003 -1.514 -10.897 1.00 91.81 265 ARG A C 1
ATOM 2017 O O . ARG A 1 265 ? -7.895 -2.635 -10.418 1.00 91.81 265 ARG A O 1
ATOM 2024 N N . VAL A 1 266 ? -9.024 -0.714 -10.576 1.00 93.81 266 VAL A N 1
ATOM 2025 C CA . VAL A 1 266 ? -10.034 -1.080 -9.558 1.00 93.81 266 VAL A CA 1
ATOM 2026 C C . VAL A 1 266 ? -10.825 -2.339 -9.951 1.00 93.81 266 VAL A C 1
ATOM 2028 O O . VAL A 1 266 ? -11.231 -3.100 -9.078 1.00 93.81 266 VAL A O 1
ATOM 2031 N N . LEU A 1 267 ? -10.976 -2.635 -11.250 1.00 94.31 267 LEU A N 1
ATOM 2032 C CA . LEU A 1 267 ? -11.590 -3.889 -11.717 1.00 94.31 267 LEU A CA 1
ATOM 2033 C C . LEU A 1 267 ? -10.853 -5.136 -11.211 1.00 94.31 267 LEU A C 1
ATOM 2035 O O . LEU A 1 267 ? -11.479 -6.149 -10.912 1.00 94.31 267 LEU A O 1
ATOM 2039 N N . GLU A 1 268 ? -9.530 -5.059 -11.099 1.00 93.75 268 GLU A N 1
ATOM 2040 C CA . GLU A 1 268 ? -8.701 -6.147 -10.580 1.00 93.75 268 GLU A CA 1
ATOM 2041 C C . GLU A 1 268 ? -8.837 -6.277 -9.054 1.00 93.75 268 GLU A C 1
ATOM 2043 O O . GLU A 1 268 ? -8.779 -7.382 -8.518 1.00 93.75 268 GLU A O 1
ATOM 2048 N N . ASP A 1 269 ? -9.057 -5.168 -8.334 1.00 95.12 269 ASP A N 1
ATOM 2049 C CA . ASP A 1 269 ? -9.368 -5.211 -6.899 1.00 95.12 269 ASP A CA 1
ATOM 2050 C C . ASP A 1 269 ? -10.736 -5.853 -6.638 1.00 95.12 269 ASP A C 1
ATOM 2052 O O . ASP A 1 269 ? -10.865 -6.651 -5.708 1.00 95.12 269 ASP A O 1
ATOM 2056 N N . MET A 1 270 ? -11.725 -5.560 -7.488 1.00 96.56 270 MET A N 1
ATOM 2057 C CA . MET A 1 270 ? -13.046 -6.193 -7.443 1.00 96.56 270 MET A CA 1
ATOM 2058 C C . MET A 1 270 ? -12.963 -7.692 -7.759 1.00 96.56 270 MET A C 1
ATOM 2060 O O . MET A 1 270 ? -13.544 -8.489 -7.027 1.00 96.56 270 MET A O 1
ATOM 2064 N N . ASP A 1 271 ? -12.201 -8.097 -8.783 1.00 94.88 271 ASP A N 1
ATOM 2065 C CA . ASP A 1 271 ? -11.974 -9.517 -9.106 1.00 94.88 271 ASP A CA 1
ATOM 2066 C C . ASP A 1 271 ? -11.306 -10.260 -7.946 1.00 94.88 271 ASP A C 1
ATOM 2068 O O . ASP A 1 271 ? -11.729 -11.354 -7.586 1.00 94.88 271 ASP A O 1
ATOM 2072 N N . ARG A 1 272 ? -10.312 -9.642 -7.297 1.00 94.25 272 ARG A N 1
ATOM 2073 C CA . ARG A 1 272 ? -9.658 -10.203 -6.109 1.00 94.25 272 ARG A CA 1
ATOM 2074 C C . ARG A 1 272 ? -10.631 -10.370 -4.941 1.00 94.25 272 ARG A C 1
ATOM 2076 O O . ARG A 1 272 ? -10.600 -11.407 -4.282 1.00 94.25 272 ARG A O 1
ATOM 2083 N N . ALA A 1 273 ? -11.493 -9.386 -4.687 1.00 95.56 273 ALA A N 1
ATOM 2084 C CA . ALA A 1 273 ? -12.517 -9.489 -3.650 1.00 95.56 273 ALA A CA 1
ATOM 2085 C C . ALA A 1 273 ? -13.543 -10.591 -3.974 1.00 95.56 273 ALA A C 1
ATOM 2087 O O . ALA A 1 273 ? -13.873 -11.398 -3.107 1.00 95.56 273 ALA A O 1
ATOM 2088 N N . LEU A 1 274 ? -13.981 -10.701 -5.232 1.00 95.94 274 LEU A N 1
ATOM 2089 C CA . LEU A 1 274 ? -14.865 -11.778 -5.688 1.00 95.94 274 LEU A CA 1
ATOM 2090 C C . LEU A 1 274 ? -14.194 -13.150 -5.599 1.00 95.94 274 LEU A C 1
ATOM 2092 O O . LEU A 1 274 ? -14.833 -14.110 -5.171 1.00 95.94 274 LEU A O 1
ATOM 2096 N N . LYS A 1 275 ? -12.900 -13.250 -5.908 1.00 94.31 275 LYS A N 1
ATOM 2097 C CA . LYS A 1 275 ? -12.112 -14.467 -5.700 1.00 94.31 275 LYS A CA 1
ATOM 2098 C C . LYS A 1 275 ? -12.035 -14.847 -4.233 1.00 94.31 275 LYS A C 1
ATOM 2100 O O . LYS A 1 275 ? -12.217 -16.014 -3.911 1.00 94.31 275 LYS A O 1
ATOM 2105 N N . ALA A 1 276 ? -11.813 -13.883 -3.344 1.00 92.31 276 ALA A N 1
ATOM 2106 C CA . ALA A 1 276 ? -11.840 -14.143 -1.912 1.00 92.31 276 ALA A CA 1
ATOM 2107 C C . ALA A 1 276 ? -13.218 -14.658 -1.458 1.00 92.31 276 ALA A C 1
ATOM 2109 O O . ALA A 1 276 ? -13.269 -15.537 -0.609 1.00 92.31 276 ALA A O 1
ATOM 2110 N N . LEU A 1 277 ? -14.315 -14.141 -2.023 1.00 91.44 277 LEU A N 1
ATOM 2111 C CA . LEU A 1 277 ? -15.690 -14.523 -1.668 1.00 91.44 277 LEU A CA 1
ATOM 2112 C C . LEU A 1 277 ? -16.154 -15.857 -2.277 1.00 91.44 277 LEU A C 1
ATOM 2114 O O . LEU A 1 277 ? -17.006 -16.529 -1.701 1.00 91.44 277 LEU A O 1
ATOM 2118 N N . THR A 1 278 ? -15.660 -16.210 -3.465 1.00 91.75 278 THR A N 1
ATOM 2119 C CA . THR A 1 278 ? -16.208 -17.314 -4.280 1.00 91.75 278 THR A CA 1
ATOM 2120 C C . THR A 1 278 ? -15.205 -18.424 -4.588 1.00 91.75 278 THR A C 1
ATOM 2122 O O . THR A 1 278 ? -15.608 -19.496 -5.029 1.00 91.75 278 THR A O 1
ATOM 2125 N N . GLY A 1 279 ? -13.907 -18.173 -4.413 1.00 91.25 279 GLY A N 1
ATOM 2126 C CA . GLY A 1 279 ? -12.821 -19.039 -4.882 1.00 91.25 279 GLY A CA 1
ATOM 2127 C C . GLY A 1 279 ? -12.562 -18.975 -6.394 1.00 91.25 279 GLY A C 1
ATOM 2128 O O . GLY A 1 279 ? -11.589 -19.559 -6.867 1.00 91.25 279 GLY A O 1
ATOM 2129 N N . LEU A 1 280 ? -13.387 -18.254 -7.160 1.00 91.31 280 LEU A N 1
ATOM 2130 C CA . LEU A 1 280 ? -13.316 -18.180 -8.621 1.00 91.31 280 LEU A CA 1
ATOM 2131 C C . LEU A 1 280 ? -12.595 -16.913 -9.090 1.00 91.31 280 LEU A C 1
ATOM 2133 O O . LEU A 1 280 ? -12.553 -15.906 -8.393 1.00 91.31 280 LEU A O 1
ATOM 2137 N N . THR A 1 281 ? -12.054 -16.931 -10.302 1.00 88.19 281 THR A N 1
ATOM 2138 C CA . THR A 1 281 ? -11.542 -15.722 -10.960 1.00 88.19 281 THR A CA 1
ATOM 2139 C C . THR A 1 281 ? -11.991 -15.705 -12.407 1.00 88.19 281 THR A C 1
ATOM 2141 O O . THR A 1 281 ? -12.051 -16.747 -13.060 1.00 88.19 281 THR A O 1
ATOM 2144 N N . PHE A 1 282 ? -12.291 -14.511 -12.906 1.00 90.12 282 PHE A N 1
ATOM 2145 C CA . PHE A 1 282 ? -12.577 -14.283 -14.316 1.00 90.12 282 PHE A CA 1
ATOM 2146 C C . PHE A 1 282 ? -11.625 -13.229 -14.890 1.00 90.12 282 PHE A C 1
ATOM 2148 O O . PHE A 1 282 ? -11.967 -12.528 -15.834 1.00 90.12 282 PHE A O 1
ATOM 2155 N N . ASN A 1 283 ? -10.413 -13.099 -14.334 1.00 86.44 283 ASN A N 1
ATOM 2156 C CA . ASN A 1 283 ? -9.368 -12.196 -14.831 1.00 86.44 283 ASN A CA 1
ATOM 2157 C C . ASN A 1 283 ? -9.860 -10.751 -15.034 1.00 86.44 283 ASN A C 1
ATOM 2159 O O . ASN A 1 283 ? -9.550 -10.097 -16.033 1.00 86.44 283 ASN A O 1
ATOM 2163 N N . SER A 1 284 ? -10.641 -10.239 -14.076 1.00 89.19 284 SER A N 1
ATOM 2164 C CA . SER A 1 284 ? -11.247 -8.902 -14.143 1.00 89.19 284 SER A CA 1
ATOM 2165 C C . SER A 1 284 ? -12.248 -8.710 -15.295 1.00 89.19 284 SER A C 1
ATOM 2167 O O . SER A 1 284 ? -12.488 -7.573 -15.722 1.00 89.19 284 SER A O 1
ATOM 2169 N N . ASP A 1 285 ? -12.824 -9.792 -15.826 1.00 90.06 285 ASP A N 1
ATOM 2170 C CA . ASP A 1 285 ? -13.906 -9.755 -16.810 1.00 90.06 285 ASP A CA 1
ATOM 2171 C C . ASP A 1 285 ? -15.263 -9.553 -16.128 1.00 90.06 285 ASP A C 1
ATOM 2173 O O . ASP A 1 285 ? -15.859 -10.468 -15.557 1.00 90.06 285 ASP A O 1
ATOM 2177 N N . ALA A 1 286 ? -15.764 -8.323 -16.221 1.00 91.00 286 ALA A N 1
ATOM 2178 C CA . ALA A 1 286 ? -17.055 -7.946 -15.672 1.00 91.00 286 ALA A CA 1
ATOM 2179 C C . ALA A 1 286 ? -18.207 -8.747 -16.311 1.00 91.00 286 ALA A C 1
ATOM 2181 O O . ALA A 1 286 ? -19.146 -9.129 -15.610 1.00 91.00 286 ALA A O 1
ATOM 2182 N N . LEU A 1 287 ? -18.145 -9.044 -17.615 1.00 92.38 287 LEU A N 1
ATOM 2183 C CA . LEU A 1 287 ? -19.207 -9.788 -18.299 1.00 92.38 287 LEU A CA 1
ATOM 2184 C C . LEU A 1 287 ? -19.205 -11.260 -17.890 1.00 92.38 287 LEU A C 1
ATOM 2186 O O . LEU A 1 287 ? -20.276 -11.810 -17.635 1.00 92.38 287 LEU A O 1
ATOM 2190 N N . GLY A 1 288 ? -18.023 -11.868 -17.768 1.00 93.69 288 GLY A N 1
ATOM 2191 C CA . GLY A 1 288 ? -17.851 -13.216 -17.229 1.00 93.69 288 GLY A CA 1
ATOM 2192 C C . GLY A 1 288 ? -18.460 -13.357 -15.835 1.00 93.69 288 GLY A C 1
ATOM 2193 O O . GLY A 1 288 ? -19.303 -14.230 -15.618 1.00 93.69 288 GLY A O 1
ATOM 2194 N N . TRP A 1 289 ? -18.139 -12.433 -14.923 1.00 95.50 289 TRP A N 1
ATOM 2195 C CA . TRP A 1 289 ? -18.745 -12.393 -13.588 1.00 95.50 289 TRP A CA 1
ATOM 2196 C C . TRP A 1 289 ? -20.268 -12.240 -13.626 1.00 95.50 289 TRP A C 1
ATOM 2198 O O . TRP A 1 289 ? -20.975 -12.961 -12.922 1.00 95.50 289 TRP A O 1
ATOM 2208 N N . LYS A 1 290 ? -20.791 -11.338 -14.466 1.00 95.69 290 LYS A N 1
ATOM 2209 C CA . LYS A 1 290 ? -22.238 -11.147 -14.631 1.00 95.69 290 LYS A CA 1
ATOM 2210 C C . LYS A 1 290 ? -22.918 -12.421 -15.130 1.00 95.69 290 LYS A C 1
ATOM 2212 O O . LYS A 1 290 ? -23.920 -12.837 -14.557 1.00 95.69 290 LYS A O 1
ATOM 2217 N N . GLY A 1 291 ? -22.373 -13.048 -16.171 1.00 94.75 291 GLY A N 1
ATOM 2218 C CA . GLY A 1 291 ? -22.908 -14.287 -16.732 1.00 94.75 291 GLY A CA 1
ATOM 2219 C C . GLY A 1 291 ? -22.907 -15.423 -15.712 1.00 94.75 291 GLY A C 1
ATOM 2220 O O . GLY A 1 291 ? -23.916 -16.106 -15.550 1.00 94.75 291 GLY A O 1
ATOM 2221 N N . TRP A 1 292 ? -21.809 -15.576 -14.966 1.00 94.81 292 TRP A N 1
ATOM 2222 C CA . TRP A 1 292 ? -21.735 -16.544 -13.876 1.00 94.81 292 TRP A CA 1
ATOM 2223 C C . TRP A 1 292 ? -22.793 -16.270 -12.802 1.00 94.81 292 TRP A C 1
ATOM 2225 O O . TRP A 1 292 ? -23.480 -17.201 -12.376 1.00 94.81 292 TRP A O 1
ATOM 2235 N N . TRP A 1 293 ? -22.969 -15.011 -12.395 1.00 95.38 293 TRP A N 1
ATOM 2236 C CA . TRP A 1 293 ? -23.942 -14.643 -11.370 1.00 95.38 293 TRP A CA 1
ATOM 2237 C C . TRP A 1 293 ? -25.381 -14.930 -11.793 1.00 95.38 293 TRP A C 1
ATOM 2239 O O . TRP A 1 293 ? -26.126 -15.525 -11.023 1.00 95.38 293 TRP A O 1
ATOM 2249 N N . GLU A 1 294 ? -25.771 -14.603 -13.027 1.00 94.56 294 GLU A N 1
ATOM 2250 C CA . GLU A 1 294 ? -27.134 -14.872 -13.513 1.00 94.56 294 GLU A CA 1
ATOM 2251 C C . GLU A 1 294 ? -27.494 -16.364 -13.497 1.00 94.56 294 GLU A C 1
ATOM 2253 O O . GLU A 1 294 ? -28.644 -16.716 -13.247 1.00 94.56 294 GLU A O 1
ATOM 2258 N N . ILE A 1 295 ? -26.510 -17.241 -13.710 1.00 94.06 295 ILE A N 1
ATOM 2259 C CA . ILE A 1 295 ? -26.698 -18.698 -13.686 1.00 94.06 295 ILE A CA 1
ATOM 2260 C C . ILE A 1 295 ? -26.715 -19.243 -12.251 1.00 94.06 295 ILE A C 1
ATOM 2262 O O . ILE A 1 295 ? -27.418 -20.212 -11.958 1.00 94.06 295 ILE A O 1
ATOM 2266 N N . ASN A 1 296 ? -25.906 -18.666 -11.359 1.00 92.56 296 ASN A N 1
ATOM 2267 C CA . ASN A 1 296 ? -25.600 -19.271 -10.063 1.00 92.56 296 ASN A CA 1
ATOM 2268 C C . ASN A 1 296 ? -26.256 -18.579 -8.868 1.00 92.56 296 ASN A C 1
ATOM 2270 O O . ASN A 1 296 ? -26.282 -19.198 -7.809 1.00 92.56 296 ASN A O 1
ATOM 2274 N N . LYS A 1 297 ? -26.806 -17.363 -9.000 1.00 91.31 297 LYS A N 1
ATOM 2275 C CA . LYS A 1 297 ? -27.316 -16.556 -7.874 1.00 91.31 297 LYS A CA 1
ATOM 2276 C C . LYS A 1 297 ? -28.306 -17.297 -6.979 1.00 91.31 297 LYS A C 1
ATOM 2278 O O . LYS A 1 297 ? -28.124 -17.292 -5.774 1.00 91.31 297 LYS A O 1
ATOM 2283 N N . GLU A 1 298 ? -29.269 -18.032 -7.536 1.00 89.62 298 GLU A N 1
ATOM 2284 C CA . GLU A 1 298 ? -30.278 -18.746 -6.735 1.00 89.62 298 GLU A CA 1
ATOM 2285 C C . GLU A 1 298 ? -29.639 -19.839 -5.858 1.00 89.62 298 GLU A C 1
ATOM 2287 O O . GLU A 1 298 ? -29.864 -19.908 -4.649 1.00 89.62 298 GLU A O 1
ATOM 2292 N N . LYS A 1 299 ? -28.743 -20.646 -6.442 1.00 87.19 299 LYS A N 1
ATOM 2293 C CA . LYS A 1 299 ? -27.959 -21.674 -5.725 1.00 87.19 299 LYS A CA 1
ATOM 2294 C C . LYS A 1 299 ? -26.942 -21.039 -4.769 1.00 87.19 299 LYS A C 1
ATOM 2296 O O . LYS A 1 299 ? -26.618 -21.563 -3.692 1.00 87.19 299 LYS A O 1
ATOM 2301 N N . TRP A 1 300 ? -26.425 -19.880 -5.167 1.00 83.62 300 TRP A N 1
ATOM 2302 C CA . TRP A 1 300 ? -25.565 -19.031 -4.363 1.00 83.62 300 TRP A CA 1
ATOM 2303 C C . TRP A 1 300 ? -26.350 -18.211 -3.328 1.00 83.62 300 TRP A C 1
ATOM 2305 O O . TRP A 1 300 ? -25.752 -17.526 -2.524 1.00 83.62 300 TRP A O 1
ATOM 2315 N N . GLU A 1 301 ? -27.662 -18.316 -3.215 1.00 79.50 301 GLU A N 1
ATOM 2316 C CA . GLU A 1 301 ? -28.406 -17.718 -2.101 1.00 79.50 301 GLU A CA 1
ATOM 2317 C C . GLU A 1 301 ? -28.943 -18.819 -1.183 1.00 79.50 301 GLU A C 1
ATOM 2319 O O . GLU A 1 301 ? -28.894 -18.688 0.039 1.00 79.50 301 GLU A O 1
ATOM 2324 N N . SER A 1 302 ? -29.273 -19.990 -1.737 1.00 77.56 302 SER A N 1
ATOM 2325 C CA . SER A 1 302 ? -29.778 -21.155 -0.992 1.00 77.56 302 SER A CA 1
ATOM 2326 C C . SER A 1 302 ? -28.743 -21.866 -0.101 1.00 77.56 302 SER A C 1
ATOM 2328 O O . SER A 1 302 ? -29.095 -22.526 0.872 1.00 77.56 302 SER A O 1
ATOM 2330 N N . GLY A 1 303 ? -27.449 -21.741 -0.411 1.00 69.25 303 GLY A N 1
ATOM 2331 C CA . GLY A 1 303 ? -26.346 -22.361 0.363 1.00 69.25 303 GLY A CA 1
ATOM 2332 C C . GLY A 1 303 ? -25.781 -23.625 -0.272 1.00 69.25 303 GLY A C 1
ATOM 2333 O O . GLY A 1 303 ? -24.828 -24.206 0.239 1.00 69.25 303 GLY A O 1
ATOM 2334 N N . GLU A 1 304 ? -26.354 -24.046 -1.394 1.00 65.00 304 GLU A N 1
ATOM 2335 C CA . GLU A 1 304 ? -26.044 -25.315 -2.053 1.00 65.00 304 GLU A CA 1
ATOM 2336 C C . GLU A 1 304 ? -24.640 -25.350 -2.667 1.00 65.00 304 GLU A C 1
ATOM 2338 O O . GLU A 1 304 ? -23.993 -26.395 -2.644 1.00 65.00 304 GLU A O 1
ATOM 2343 N N . LEU A 1 305 ? -24.133 -24.210 -3.145 1.00 62.91 305 LEU A N 1
ATOM 2344 C CA . LEU A 1 305 ? -22.780 -24.098 -3.708 1.00 62.91 305 LEU A CA 1
ATOM 2345 C C . LEU A 1 305 ? -21.661 -24.073 -2.647 1.00 62.91 305 LEU A C 1
ATOM 2347 O O . LEU A 1 305 ? -20.530 -24.408 -2.969 1.00 62.91 305 LEU A O 1
ATOM 2351 N N . ALA A 1 306 ? -21.959 -23.735 -1.387 1.00 52.94 306 ALA A N 1
ATOM 2352 C CA . ALA A 1 306 ? -20.957 -23.617 -0.316 1.00 52.94 306 ALA A CA 1
ATOM 2353 C C . ALA A 1 306 ? -20.656 -24.948 0.411 1.00 52.94 306 ALA A C 1
ATOM 2355 O O . ALA A 1 306 ? -19.807 -24.994 1.295 1.00 52.94 306 ALA A O 1
ATOM 2356 N N . LYS A 1 307 ? -21.364 -26.038 0.075 1.00 44.22 307 LYS A N 1
ATOM 2357 C CA . LYS A 1 307 ? -21.315 -27.327 0.798 1.00 44.22 307 LYS A CA 1
ATOM 2358 C C . LYS A 1 307 ? -20.302 -28.347 0.260 1.00 44.22 307 LYS A C 1
ATOM 2360 O O . LYS A 1 307 ? -20.331 -29.500 0.685 1.00 44.22 307 LYS A O 1
ATOM 2365 N N . LYS A 1 308 ? -19.409 -27.973 -0.656 1.00 45.00 308 LYS A N 1
ATOM 2366 C CA . LYS A 1 308 ? -18.345 -28.868 -1.130 1.00 45.00 308 LYS A CA 1
ATOM 2367 C C . LYS A 1 308 ? -16.985 -28.215 -0.945 1.00 45.00 308 LYS A C 1
ATOM 2369 O O . LYS A 1 308 ? -16.645 -27.333 -1.716 1.00 45.00 308 LYS A O 1
ATOM 2374 N N . GLU A 1 309 ? -16.269 -28.678 0.083 1.00 38.22 309 GLU A N 1
ATOM 2375 C CA . GLU A 1 309 ? -14.857 -29.109 0.065 1.00 38.22 309 GLU A CA 1
ATOM 2376 C C . GLU A 1 309 ? -14.232 -28.993 1.468 1.00 38.22 309 GLU A C 1
ATOM 2378 O O . GLU A 1 309 ? -13.594 -28.007 1.813 1.00 38.22 309 GLU A O 1
ATOM 2383 N N . GLU A 1 310 ? -14.372 -30.048 2.276 1.00 27.33 310 GLU A N 1
ATOM 2384 C CA . GLU A 1 310 ? -13.327 -30.406 3.241 1.00 27.33 310 GLU A CA 1
ATOM 2385 C C . GLU A 1 310 ? -12.616 -31.649 2.689 1.00 27.33 310 GLU A C 1
ATOM 2387 O O . GLU A 1 310 ? -13.268 -32.683 2.496 1.00 27.33 310 GLU A O 1
ATOM 2392 N N . PRO A 1 311 ? -11.302 -31.599 2.409 1.00 35.22 311 PRO A N 1
ATOM 2393 C CA . PRO A 1 311 ? -10.569 -32.798 2.054 1.00 35.22 311 PRO A CA 1
ATOM 2394 C C . PRO A 1 311 ? -10.392 -33.644 3.317 1.00 35.22 311 PRO A C 1
ATOM 2396 O O . PRO A 1 311 ? -9.670 -33.271 4.245 1.00 35.22 311 PRO A O 1
ATOM 2399 N N . LYS A 1 312 ? -11.058 -34.803 3.361 1.00 30.86 312 LYS A N 1
ATOM 2400 C CA . LYS A 1 312 ? -10.774 -35.836 4.363 1.00 30.86 312 LYS A CA 1
ATOM 2401 C C . LYS A 1 312 ? -9.310 -36.256 4.219 1.00 30.86 312 LYS A C 1
ATOM 2403 O O . LYS A 1 312 ? -8.891 -36.679 3.146 1.00 30.86 312 LYS A O 1
ATOM 2408 N N . LYS A 1 313 ? -8.536 -36.139 5.300 1.00 35.19 313 LYS A N 1
ATOM 2409 C CA . LYS A 1 313 ? -7.208 -36.753 5.402 1.00 35.19 313 LYS A CA 1
ATOM 2410 C C . LYS A 1 313 ? -7.387 -38.271 5.412 1.00 35.19 313 LYS A C 1
ATOM 2412 O O . LYS A 1 313 ? -8.011 -38.793 6.332 1.00 35.19 313 LYS A O 1
ATOM 2417 N N . GLU A 1 314 ? -6.863 -38.956 4.405 1.00 32.72 314 GLU A N 1
ATOM 2418 C CA . GLU A 1 314 ? -6.721 -40.412 4.424 1.00 32.72 314 GLU A CA 1
ATOM 2419 C C . GLU A 1 314 ? -5.307 -40.773 4.892 1.00 32.72 314 GLU A C 1
ATOM 2421 O O . GLU A 1 314 ? -4.312 -40.302 4.338 1.00 32.72 314 GLU A O 1
ATOM 2426 N N . ASP A 1 315 ? -5.233 -41.585 5.948 1.00 31.22 315 ASP A N 1
ATOM 2427 C CA . ASP A 1 315 ? -3.999 -42.203 6.431 1.00 31.22 315 ASP A CA 1
ATOM 2428 C C . ASP A 1 315 ? -3.518 -43.281 5.440 1.00 31.22 315 ASP A C 1
ATOM 2430 O O . ASP A 1 315 ? -4.339 -44.034 4.906 1.00 31.22 315 ASP A O 1
ATOM 2434 N N . PRO A 1 316 ? -2.202 -43.446 5.219 1.00 34.75 316 PRO A N 1
ATOM 2435 C CA . PRO A 1 316 ? -1.702 -44.464 4.308 1.00 34.75 316 PRO A CA 1
ATOM 2436 C C . PRO A 1 316 ? -1.722 -45.841 4.985 1.00 34.75 316 PRO A C 1
ATOM 2438 O O . PRO A 1 316 ? -1.010 -46.075 5.963 1.00 34.75 316 PRO A O 1
ATOM 2441 N N . LYS A 1 317 ? -2.490 -46.789 4.434 1.00 33.06 317 LYS A N 1
ATOM 2442 C CA . LYS A 1 317 ? -2.308 -48.222 4.707 1.00 33.06 317 LYS A CA 1
ATOM 2443 C C . LYS A 1 317 ? -1.972 -48.989 3.433 1.00 33.06 317 LYS A C 1
ATOM 2445 O O . LYS A 1 317 ? -2.801 -49.143 2.547 1.00 33.06 317 LYS A O 1
ATOM 2450 N N . ASP A 1 318 ? -0.705 -49.386 3.415 1.00 32.50 318 ASP A N 1
ATOM 2451 C CA . ASP A 1 318 ? -0.109 -50.677 3.062 1.00 32.50 318 ASP A CA 1
ATOM 2452 C C . ASP A 1 318 ? -0.729 -51.543 1.954 1.00 32.50 318 ASP A C 1
ATOM 2454 O O . ASP A 1 318 ? -1.915 -51.866 1.937 1.00 32.50 318 ASP A O 1
ATOM 2458 N N . GLY A 1 319 ? 0.147 -51.973 1.045 1.00 32.62 319 GLY A N 1
ATOM 2459 C CA . GLY A 1 319 ? -0.185 -52.773 -0.125 1.00 32.62 319 GLY A CA 1
ATOM 2460 C C . GLY A 1 319 ? -0.376 -54.266 0.154 1.00 32.62 319 GLY A C 1
ATOM 2461 O O . GLY A 1 319 ? 0.148 -54.827 1.112 1.00 32.62 319 GLY A O 1
ATOM 2462 N N . GLY A 1 320 ? -1.075 -54.937 -0.765 1.00 27.95 320 GLY A N 1
ATOM 2463 C CA . GLY A 1 320 ? -1.184 -56.396 -0.780 1.00 27.95 320 GLY A CA 1
ATOM 2464 C C . GLY A 1 320 ? -2.126 -56.944 -1.859 1.00 27.95 320 GLY A C 1
ATOM 2465 O O . GLY A 1 320 ? -3.336 -56.853 -1.725 1.00 27.95 320 GLY A O 1
ATOM 2466 N N . LYS A 1 321 ? -1.510 -57.500 -2.910 1.00 28.47 321 LYS A N 1
ATOM 2467 C CA . LYS A 1 321 ? -1.968 -58.372 -4.022 1.00 28.47 321 LYS A CA 1
ATOM 2468 C C . LYS A 1 321 ? -3.348 -59.085 -3.948 1.00 28.47 321 LYS A C 1
ATOM 2470 O O . LYS A 1 321 ? -3.613 -59.775 -2.974 1.00 28.47 321 LYS A O 1
ATOM 2475 N N . ASP A 1 322 ? -4.092 -58.982 -5.069 1.00 29.59 322 ASP A N 1
ATOM 2476 C CA . ASP A 1 322 ? -4.768 -59.992 -5.950 1.00 29.59 322 ASP A CA 1
ATOM 2477 C C . ASP A 1 322 ? -5.134 -61.417 -5.443 1.00 29.59 322 ASP A C 1
ATOM 2479 O O . ASP A 1 322 ? -4.439 -61.928 -4.565 1.00 29.59 322 ASP A O 1
ATOM 2483 N N . PRO A 1 323 ? -6.021 -62.205 -6.124 1.00 44.84 323 PRO A N 1
ATOM 2484 C CA . PRO A 1 323 ? -7.062 -61.911 -7.142 1.00 44.84 323 PRO A CA 1
ATOM 2485 C C . PRO A 1 323 ? -8.388 -62.722 -6.942 1.00 44.84 323 PRO A C 1
ATOM 2487 O O . PRO A 1 323 ? -8.474 -63.596 -6.082 1.00 44.84 323 PRO A O 1
ATOM 2490 N N . GLY A 1 324 ? -9.404 -62.540 -7.805 1.00 25.23 324 GLY A N 1
ATOM 2491 C CA . GLY A 1 324 ? -10.445 -63.568 -8.045 1.00 25.23 324 GLY A CA 1
ATOM 2492 C C . GLY A 1 324 ? -11.882 -63.050 -8.176 1.00 25.23 324 GLY A C 1
ATOM 2493 O O . GLY A 1 324 ? -12.465 -62.568 -7.212 1.00 25.23 324 GLY A O 1
ATOM 2494 N N . GLY A 1 325 ? -12.456 -63.162 -9.377 1.00 27.09 325 GLY A N 1
ATOM 2495 C CA . GLY A 1 325 ? -13.739 -62.555 -9.740 1.00 27.09 325 GLY A CA 1
ATOM 2496 C C . GLY A 1 325 ? -15.012 -63.309 -9.346 1.00 27.09 325 GLY A C 1
ATOM 2497 O O . GLY A 1 325 ? -14.980 -64.453 -8.897 1.00 27.09 325 GLY A O 1
ATOM 2498 N N . LYS A 1 326 ? -16.146 -62.645 -9.600 1.00 28.52 326 LYS A N 1
ATOM 2499 C CA . LYS A 1 326 ? -17.404 -63.219 -10.099 1.00 28.52 326 LYS A CA 1
ATOM 2500 C C . LYS A 1 326 ? -18.376 -62.101 -10.476 1.00 28.52 326 LYS A C 1
ATOM 2502 O O . LYS A 1 326 ? -18.566 -61.154 -9.717 1.00 28.52 326 LYS A O 1
ATOM 2507 N N . ASP A 1 327 ? -18.980 -62.266 -11.646 1.00 30.88 327 ASP A N 1
ATOM 2508 C CA . ASP A 1 327 ? -20.150 -61.541 -12.128 1.00 30.88 327 ASP A CA 1
ATOM 2509 C C . ASP A 1 327 ? -21.312 -61.610 -11.133 1.00 30.88 327 ASP A C 1
ATOM 2511 O O . ASP A 1 327 ? -21.518 -62.660 -10.531 1.00 30.88 327 ASP A O 1
ATOM 2515 N N . LEU A 1 328 ? -22.099 -60.533 -11.040 1.00 31.41 328 LEU A N 1
ATOM 2516 C CA . LEU A 1 328 ? -23.570 -60.535 -11.043 1.00 31.41 328 LEU A CA 1
ATOM 2517 C C . LEU A 1 328 ? -24.055 -59.086 -11.237 1.00 31.41 328 LEU A C 1
ATOM 2519 O O . LEU A 1 328 ? -23.676 -58.178 -10.500 1.00 31.41 328 LEU A O 1
ATOM 2523 N N . GLY A 1 329 ? -24.860 -58.873 -12.278 1.00 26.19 329 GLY A N 1
ATOM 2524 C CA . GLY A 1 329 ? -25.361 -57.565 -12.687 1.00 26.19 329 GLY A CA 1
ATOM 2525 C C . GLY A 1 329 ? -26.513 -57.021 -11.839 1.00 26.19 329 GLY A C 1
ATOM 2526 O O . GLY A 1 329 ? -27.225 -57.760 -11.163 1.00 26.19 329 GLY A O 1
ATOM 2527 N N . GLY A 1 330 ? -26.731 -55.710 -11.971 1.00 26.22 330 GLY A N 1
ATOM 2528 C CA . GLY A 1 330 ? -27.963 -55.040 -11.562 1.00 26.22 330 GLY A CA 1
ATOM 2529 C C . GLY A 1 330 ? -27.769 -53.581 -11.146 1.00 26.22 330 GLY A C 1
ATOM 2530 O O . GLY A 1 330 ? -27.272 -53.317 -10.061 1.00 26.22 330 GLY A O 1
ATOM 2531 N N . GLY A 1 331 ? -28.265 -52.650 -11.968 1.00 26.11 331 GLY A N 1
ATOM 2532 C CA . GLY A 1 331 ? -28.757 -51.352 -11.491 1.00 26.11 331 GLY A CA 1
ATOM 2533 C C . GLY A 1 331 ? -27.891 -50.122 -11.779 1.00 26.11 331 GLY A C 1
ATOM 2534 O O . GLY A 1 331 ? -26.834 -49.946 -11.194 1.00 26.11 331 GLY A O 1
ATOM 2535 N N . GLY A 1 332 ? -28.436 -49.224 -12.609 1.00 26.05 332 GLY A N 1
ATOM 2536 C CA . GLY A 1 332 ? -28.205 -47.775 -12.547 1.00 26.05 332 GLY A CA 1
ATOM 2537 C C . GLY A 1 332 ? -26.846 -47.268 -13.032 1.00 26.05 332 GLY A C 1
ATOM 2538 O O . GLY A 1 332 ? -25.855 -47.331 -12.315 1.00 26.05 332 GLY A O 1
ATOM 2539 N N . LYS A 1 333 ? -26.824 -46.652 -14.221 1.00 28.50 333 LYS A N 1
ATOM 2540 C CA . LYS A 1 333 ? -25.717 -45.789 -14.661 1.00 28.50 333 LYS A CA 1
ATOM 2541 C C . LYS A 1 333 ? -25.444 -44.743 -13.554 1.00 28.50 333 LYS A C 1
ATOM 2543 O O . LYS A 1 333 ? -26.380 -44.016 -13.211 1.00 28.50 333 LYS A O 1
ATOM 2548 N N . PRO A 1 334 ? -24.228 -44.641 -12.985 1.00 31.36 334 PRO A N 1
ATOM 2549 C CA . PRO A 1 334 ? -23.894 -43.529 -12.103 1.00 31.36 334 PRO A CA 1
ATOM 2550 C C . PRO A 1 334 ? -24.017 -42.215 -12.893 1.00 31.36 334 PRO A C 1
ATOM 2552 O O . PRO A 1 334 ? -23.702 -42.203 -14.088 1.00 31.36 334 PRO A O 1
ATOM 2555 N N . PRO A 1 335 ? -24.509 -41.121 -12.286 1.00 35.50 335 PRO A N 1
ATOM 2556 C CA . PRO A 1 335 ? -24.536 -39.832 -12.960 1.00 35.50 335 PRO A CA 1
ATOM 2557 C C . PRO A 1 335 ? -23.106 -39.466 -13.359 1.00 35.50 335 PRO A C 1
ATOM 2559 O O . PRO A 1 335 ? -22.176 -39.645 -12.567 1.00 35.50 335 PRO A O 1
ATOM 2562 N N . ASP A 1 336 ? -22.943 -39.004 -14.599 1.00 31.52 336 ASP A N 1
ATOM 2563 C CA . ASP A 1 336 ? -21.652 -38.573 -15.126 1.00 31.52 336 ASP A CA 1
ATOM 2564 C C . ASP A 1 336 ? -21.017 -37.580 -14.125 1.00 31.52 336 ASP A C 1
ATOM 2566 O O . ASP A 1 336 ? -21.732 -36.725 -13.581 1.00 31.52 336 ASP A O 1
ATOM 2570 N N . PRO A 1 337 ? -19.710 -37.696 -13.812 1.00 32.75 337 PRO A N 1
ATOM 2571 C CA . PRO A 1 337 ? -19.046 -36.720 -12.961 1.00 32.75 337 PRO A CA 1
ATOM 2572 C C . PRO A 1 337 ? -19.292 -35.326 -13.539 1.00 32.75 337 PRO A C 1
ATOM 2574 O O . PRO A 1 337 ? -19.236 -35.135 -14.757 1.00 32.75 337 PRO A O 1
ATOM 2577 N N . ALA A 1 338 ? -19.608 -34.368 -12.660 1.00 35.31 338 ALA A N 1
ATOM 2578 C CA . ALA A 1 338 ? -19.748 -32.968 -13.039 1.00 35.31 338 ALA A CA 1
ATOM 2579 C C . ALA A 1 338 ? -18.567 -32.583 -13.945 1.00 35.31 338 ALA A C 1
ATOM 2581 O O . ALA A 1 338 ? -17.440 -32.989 -13.640 1.00 35.31 338 ALA A O 1
ATOM 2582 N N . PRO A 1 339 ? -18.802 -31.866 -15.061 1.00 31.92 339 PRO A N 1
ATOM 2583 C CA . PRO A 1 339 ? -17.721 -31.500 -15.958 1.00 31.92 339 PRO A CA 1
ATOM 2584 C C . PRO A 1 339 ? -16.638 -30.815 -15.131 1.00 31.92 339 PRO A C 1
ATOM 2586 O O . PRO A 1 339 ? -16.944 -29.927 -14.330 1.00 31.92 339 PRO A O 1
ATOM 2589 N N . ASN A 1 340 ? -15.390 -31.263 -15.302 1.00 31.75 340 ASN A N 1
ATOM 2590 C CA . ASN A 1 340 ? -14.232 -30.549 -14.782 1.00 31.75 340 ASN A CA 1
ATOM 2591 C C . ASN A 1 340 ? -14.426 -29.053 -15.072 1.00 31.75 340 ASN A C 1
ATOM 2593 O O . ASN A 1 340 ? -14.905 -28.734 -16.172 1.00 31.75 340 ASN A O 1
ATOM 2597 N N . PRO A 1 341 ? -14.082 -28.145 -14.135 1.00 34.38 341 PRO A N 1
ATOM 2598 C CA . PRO A 1 341 ? -14.017 -26.729 -14.470 1.00 34.38 341 PRO A CA 1
ATOM 2599 C C . PRO A 1 341 ? -13.235 -26.625 -15.784 1.00 34.38 341 PRO A C 1
ATOM 2601 O O . PRO A 1 341 ? -12.192 -27.282 -15.899 1.00 34.38 341 PRO A O 1
ATOM 2604 N N . PRO A 1 342 ? -13.783 -25.954 -16.814 1.00 31.42 342 PRO A N 1
ATOM 2605 C CA . PRO A 1 342 ? -13.159 -25.949 -18.124 1.00 31.42 342 PRO A CA 1
ATOM 2606 C C . PRO A 1 342 ? -11.700 -25.536 -17.950 1.00 31.42 342 PRO A C 1
ATOM 2608 O O . PRO A 1 342 ? -11.424 -24.522 -17.309 1.00 31.42 342 PRO A O 1
ATOM 2611 N N . ALA A 1 343 ? -10.785 -26.356 -18.479 1.00 36.06 343 ALA A N 1
ATOM 2612 C CA . ALA A 1 343 ? -9.400 -25.950 -18.665 1.00 36.06 343 ALA A CA 1
ATOM 2613 C C . ALA A 1 343 ? -9.418 -24.560 -19.301 1.00 36.06 343 ALA A C 1
ATOM 2615 O O . ALA A 1 343 ? -10.184 -24.373 -20.251 1.00 36.06 343 ALA A O 1
ATOM 2616 N N . ASP A 1 344 ? -8.652 -23.629 -18.717 1.00 33.66 344 ASP A N 1
ATOM 2617 C CA . ASP A 1 344 ? -8.664 -22.194 -19.013 1.00 33.66 344 ASP A CA 1
ATOM 2618 C C . ASP A 1 344 ? -9.156 -21.915 -20.437 1.00 33.66 344 ASP A C 1
ATOM 2620 O O . ASP A 1 344 ? -8.417 -22.174 -21.398 1.00 33.66 344 ASP A O 1
ATOM 2624 N N . PRO A 1 345 ? -10.401 -21.433 -20.628 1.00 33.06 345 PRO A N 1
ATOM 2625 C CA . PRO A 1 345 ? -10.791 -20.988 -21.946 1.00 33.06 345 PRO A CA 1
ATOM 2626 C C . PRO A 1 345 ? -9.832 -19.857 -22.305 1.00 33.06 345 PRO A C 1
ATOM 2628 O O . PRO A 1 345 ? -9.737 -18.860 -21.583 1.00 33.06 345 PRO A O 1
ATOM 2631 N N . ALA A 1 346 ? -9.090 -20.034 -23.404 1.00 34.78 346 ALA A N 1
ATOM 2632 C CA . ALA A 1 346 ? -8.303 -18.962 -23.992 1.00 34.78 346 ALA A CA 1
ATOM 2633 C C . ALA A 1 346 ? -9.188 -17.703 -24.014 1.00 34.78 346 ALA A C 1
ATOM 2635 O O . ALA A 1 346 ? -10.337 -17.789 -24.464 1.00 34.78 346 ALA A O 1
ATOM 2636 N N . PRO A 1 347 ? -8.718 -16.575 -23.458 1.00 39.53 347 PRO A N 1
ATOM 2637 C CA . PRO A 1 347 ? -9.600 -15.472 -23.128 1.00 39.53 347 PRO A CA 1
ATOM 2638 C C . PRO A 1 347 ? -10.320 -14.997 -24.392 1.00 39.53 347 PRO A C 1
ATOM 2640 O O . PRO A 1 347 ? -9.656 -14.761 -25.408 1.00 39.53 347 PRO A O 1
ATOM 2643 N N . PRO A 1 348 ? -11.657 -14.847 -24.362 1.00 30.38 348 PRO A N 1
ATOM 2644 C CA . PRO A 1 348 ? -12.358 -14.223 -25.465 1.00 30.38 348 PRO A CA 1
ATOM 2645 C C . PRO A 1 348 ? -11.807 -12.805 -25.630 1.00 30.38 348 PRO A C 1
ATOM 2647 O O . PRO A 1 348 ? -11.626 -12.070 -24.657 1.00 30.38 348 PRO A O 1
ATOM 2650 N N . ALA A 1 349 ? -11.499 -12.434 -26.872 1.00 33.53 349 ALA A N 1
ATOM 2651 C CA . ALA A 1 349 ? -11.001 -11.115 -27.234 1.00 33.53 349 ALA A CA 1
ATOM 2652 C C . ALA A 1 349 ? -12.086 -10.050 -26.995 1.00 33.53 349 ALA A C 1
ATOM 2654 O O . ALA A 1 349 ? -12.784 -9.627 -27.912 1.00 33.53 349 ALA A O 1
ATOM 2655 N N . ALA A 1 350 ? -12.242 -9.616 -25.747 1.00 30.16 350 ALA A N 1
ATOM 2656 C CA . ALA A 1 350 ? -13.129 -8.532 -25.359 1.00 30.16 350 ALA A CA 1
ATOM 2657 C C . ALA A 1 350 ? -12.331 -7.224 -25.252 1.00 30.16 350 ALA A C 1
ATOM 2659 O O . ALA A 1 350 ? -11.867 -6.851 -24.181 1.00 30.16 350 ALA A O 1
ATOM 2660 N N . GLY A 1 351 ? -12.139 -6.565 -26.400 1.00 32.31 351 GLY A N 1
ATOM 2661 C CA . GLY A 1 351 ? -12.236 -5.109 -26.622 1.00 32.31 351 GLY A CA 1
ATOM 2662 C C . GLY A 1 351 ? -11.620 -4.074 -25.663 1.00 32.31 351 GLY A C 1
ATOM 2663 O O . GLY A 1 351 ? -11.945 -2.900 -25.806 1.00 32.31 351 GLY A O 1
ATOM 2664 N N . GLY A 1 352 ? -10.757 -4.439 -24.717 1.00 45.06 352 GLY A N 1
ATOM 2665 C CA . GLY A 1 352 ? -10.004 -3.517 -23.866 1.00 45.06 352 GLY A CA 1
ATOM 2666 C C . GLY A 1 352 ? -8.505 -3.695 -24.085 1.00 45.06 352 GLY A C 1
ATOM 2667 O O . GLY A 1 352 ? -8.006 -4.816 -24.089 1.00 45.06 352 GLY A O 1
ATOM 2668 N N . THR A 1 353 ? -7.764 -2.604 -24.275 1.00 58.50 353 THR A N 1
ATOM 2669 C CA . THR A 1 353 ? -6.296 -2.633 -24.379 1.00 58.50 353 THR A CA 1
ATOM 2670 C C . THR A 1 353 ? -5.691 -2.976 -23.014 1.00 58.50 353 THR A C 1
ATOM 2672 O O . THR A 1 353 ? -5.451 -2.093 -22.193 1.00 58.50 353 THR A O 1
ATOM 2675 N N . THR A 1 354 ? -5.510 -4.265 -22.737 1.00 71.88 354 THR A N 1
ATOM 2676 C CA . THR A 1 354 ? -4.809 -4.771 -21.551 1.00 71.88 354 THR A CA 1
ATOM 2677 C C . THR A 1 354 ? -3.305 -4.724 -21.796 1.00 71.88 354 THR A C 1
ATOM 2679 O O . THR A 1 354 ? -2.829 -5.196 -22.826 1.00 71.88 354 THR A O 1
ATOM 2682 N N . THR A 1 355 ? -2.556 -4.161 -20.850 1.00 85.38 355 THR A N 1
ATOM 2683 C CA . THR A 1 355 ? -1.087 -4.164 -20.905 1.00 85.38 355 THR A CA 1
ATOM 2684 C C . THR A 1 355 ? -0.571 -5.447 -20.269 1.00 85.38 355 THR A C 1
ATOM 2686 O O . THR A 1 355 ? -1.067 -5.847 -19.218 1.00 85.38 355 THR A O 1
ATOM 2689 N N . GLU A 1 356 ? 0.408 -6.095 -20.894 1.00 90.12 356 GLU A N 1
ATOM 2690 C CA . GLU A 1 356 ? 1.037 -7.316 -20.386 1.00 90.12 356 GLU A CA 1
ATOM 2691 C C . GLU A 1 356 ? 2.544 -7.100 -20.222 1.00 90.12 356 GLU A C 1
ATOM 2693 O O . GLU A 1 356 ? 3.190 -6.566 -21.123 1.00 90.12 356 GLU A O 1
ATOM 2698 N N . PHE A 1 357 ? 3.100 -7.530 -19.090 1.00 91.81 357 PHE A N 1
ATOM 2699 C CA . PHE A 1 357 ? 4.537 -7.517 -18.827 1.00 91.81 357 PHE A CA 1
ATOM 2700 C C . PHE A 1 357 ? 4.933 -8.815 -18.115 1.00 91.81 357 PHE A C 1
ATOM 2702 O O . PHE A 1 357 ? 4.419 -9.112 -17.035 1.00 91.81 357 PHE A O 1
ATOM 2709 N N . TYR A 1 358 ? 5.792 -9.633 -18.740 1.00 91.19 358 TYR A N 1
ATOM 2710 C CA . TYR A 1 358 ? 6.191 -10.959 -18.226 1.00 91.19 358 TYR A CA 1
ATOM 2711 C C . TYR A 1 358 ? 5.019 -11.923 -17.931 1.00 91.19 358 TYR A C 1
ATOM 2713 O O . TYR A 1 358 ? 5.105 -12.810 -17.073 1.00 91.19 358 TYR A O 1
ATOM 2721 N N . GLY A 1 359 ? 3.919 -11.779 -18.675 1.00 87.50 359 GLY A N 1
ATOM 2722 C CA . GLY A 1 359 ? 2.688 -12.560 -18.514 1.00 87.50 359 GLY A CA 1
ATOM 2723 C C . GLY A 1 359 ? 1.728 -12.018 -17.451 1.00 87.50 359 GLY A C 1
ATOM 2724 O O . GLY A 1 359 ? 0.610 -12.512 -17.343 1.00 87.50 359 GLY A O 1
ATOM 2725 N N . ILE A 1 360 ? 2.117 -10.984 -16.699 1.00 90.75 360 ILE A N 1
ATOM 2726 C CA . ILE A 1 360 ? 1.207 -10.280 -15.796 1.00 90.75 360 ILE A CA 1
ATOM 2727 C C . ILE A 1 360 ? 0.423 -9.263 -16.615 1.00 90.75 360 ILE A C 1
ATOM 2729 O O . ILE A 1 360 ? 1.001 -8.397 -17.272 1.00 90.75 360 ILE A O 1
ATOM 2733 N N . ARG A 1 361 ? -0.902 -9.367 -16.564 1.00 90.62 361 ARG A N 1
ATOM 2734 C CA . ARG A 1 361 ? -1.825 -8.480 -17.270 1.00 90.62 361 ARG A CA 1
ATOM 2735 C C . ARG A 1 361 ? -2.399 -7.438 -16.328 1.00 90.62 361 ARG A C 1
ATOM 2737 O O . ARG A 1 361 ? -2.757 -7.767 -15.203 1.00 90.62 361 ARG A O 1
ATOM 2744 N N . THR A 1 362 ? -2.545 -6.211 -16.816 1.00 91.06 362 THR A N 1
ATOM 2745 C CA . THR A 1 362 ? -3.185 -5.130 -16.068 1.00 91.06 362 THR A CA 1
ATOM 2746 C C . THR A 1 362 ? -4.099 -4.272 -16.938 1.00 91.06 362 THR A C 1
ATOM 2748 O O . THR A 1 362 ? -3.851 -4.032 -18.126 1.00 91.06 362 THR A O 1
ATOM 2751 N N . LYS A 1 363 ? -5.177 -3.797 -16.313 1.00 91.50 363 LYS A N 1
ATOM 2752 C CA . LYS A 1 363 ? -6.099 -2.778 -16.817 1.00 91.50 363 LYS A CA 1
ATOM 2753 C C . LYS A 1 363 ? -5.730 -1.371 -16.334 1.00 91.50 363 LYS A C 1
ATOM 2755 O O . LYS A 1 363 ? -6.428 -0.420 -16.682 1.00 91.50 363 LYS A O 1
ATOM 2760 N N . SER A 1 364 ? -4.672 -1.218 -15.535 1.00 92.62 364 SER A N 1
ATOM 2761 C CA . SER A 1 364 ? -4.184 0.086 -15.085 1.00 92.62 364 SER A CA 1
ATOM 2762 C C . SER A 1 364 ? -3.876 1.024 -16.255 1.00 92.62 364 SER A C 1
ATOM 2764 O O . SER A 1 364 ? -3.421 0.614 -17.323 1.00 92.62 364 SER A O 1
ATOM 2766 N N . LYS A 1 365 ? -4.102 2.319 -16.015 1.00 91.88 365 LYS A N 1
ATOM 2767 C CA . LYS A 1 365 ? -3.721 3.413 -16.912 1.00 91.88 365 LYS A CA 1
ATOM 2768 C C . LYS A 1 365 ? -2.658 4.328 -16.302 1.00 91.88 365 LYS A C 1
ATOM 2770 O O . LYS A 1 365 ? -2.360 5.351 -16.903 1.00 91.88 365 LYS A O 1
ATOM 2775 N N . ASN A 1 366 ? -2.115 4.022 -15.123 1.00 92.81 366 ASN A N 1
ATOM 2776 C CA . ASN A 1 366 ? -1.166 4.884 -14.412 1.00 92.81 366 ASN A CA 1
ATOM 2777 C C . ASN A 1 366 ? -0.026 4.038 -13.828 1.00 92.81 366 ASN A C 1
ATOM 2779 O O . ASN A 1 366 ? -0.093 3.591 -12.681 1.00 92.81 366 ASN A O 1
ATOM 2783 N N . LEU A 1 367 ? 1.003 3.809 -14.647 1.00 94.81 367 LEU A N 1
ATOM 2784 C CA . LEU A 1 367 ? 1.958 2.710 -14.477 1.00 94.81 367 LEU A CA 1
ATOM 2785 C C . LEU A 1 367 ? 3.407 3.182 -14.345 1.00 94.81 367 LEU A C 1
ATOM 2787 O O . LEU A 1 367 ? 3.872 3.990 -15.143 1.00 94.81 367 LEU A O 1
ATOM 2791 N N . VAL A 1 368 ? 4.174 2.613 -13.420 1.00 96.56 368 VAL A N 1
ATOM 2792 C CA . VAL A 1 368 ? 5.637 2.784 -13.401 1.00 96.56 368 VAL A CA 1
ATOM 2793 C C . VAL A 1 368 ? 6.317 1.434 -13.579 1.00 96.56 368 VAL A C 1
ATOM 2795 O O . VAL A 1 368 ? 6.026 0.487 -12.855 1.00 96.56 368 VAL A O 1
ATOM 2798 N N . PHE A 1 369 ? 7.239 1.355 -14.536 1.00 97.69 369 PHE A N 1
ATOM 2799 C CA . PHE A 1 369 ? 8.108 0.197 -14.726 1.00 97.69 369 PHE A CA 1
ATOM 2800 C C . PHE A 1 369 ? 9.434 0.452 -14.012 1.00 97.69 369 PHE A C 1
ATOM 2802 O O . PHE A 1 369 ? 10.170 1.351 -14.406 1.00 97.69 369 PHE A O 1
ATOM 2809 N N . VAL A 1 370 ? 9.733 -0.319 -12.973 1.00 97.31 370 VAL A N 1
ATOM 2810 C CA . VAL A 1 370 ? 10.989 -0.285 -12.218 1.00 97.31 370 VAL A CA 1
ATOM 2811 C C . VAL A 1 370 ? 11.832 -1.480 -12.653 1.00 97.31 370 VAL A C 1
ATOM 2813 O O . VAL A 1 370 ? 11.466 -2.625 -12.399 1.00 97.31 370 VAL A O 1
ATOM 2816 N N . ILE A 1 371 ? 12.924 -1.211 -13.362 1.00 96.88 371 ILE A N 1
ATOM 2817 C CA . ILE A 1 371 ? 13.669 -2.195 -14.148 1.00 96.88 371 ILE A CA 1
ATOM 2818 C C . ILE A 1 371 ? 15.111 -2.278 -13.667 1.00 96.88 371 ILE A C 1
ATOM 2820 O O . ILE A 1 371 ? 15.871 -1.311 -13.759 1.00 96.88 371 ILE A O 1
ATOM 2824 N N . ASP A 1 372 ? 15.487 -3.458 -13.201 1.00 94.69 372 ASP A N 1
ATOM 2825 C CA . ASP A 1 372 ? 16.865 -3.792 -12.875 1.00 94.69 372 ASP A CA 1
ATOM 2826 C C . ASP A 1 372 ? 17.726 -3.828 -14.140 1.00 94.69 372 ASP A C 1
ATOM 2828 O O . ASP A 1 372 ? 17.379 -4.457 -15.144 1.00 94.69 372 ASP A O 1
ATOM 2832 N N . ILE A 1 373 ? 18.846 -3.117 -14.093 1.00 94.25 373 ILE A N 1
ATOM 2833 C CA . ILE A 1 373 ? 19.889 -3.134 -15.118 1.00 94.25 373 ILE A CA 1
ATOM 2834 C C . ILE A 1 373 ? 21.247 -3.453 -14.482 1.00 94.25 373 ILE A C 1
ATOM 2836 O O . ILE A 1 373 ? 22.273 -2.964 -14.945 1.00 94.25 373 ILE A O 1
ATOM 2840 N N . SER A 1 374 ? 21.260 -4.233 -13.402 1.00 91.31 374 SER A N 1
ATOM 2841 C CA . SER A 1 374 ? 22.468 -4.660 -12.698 1.00 91.31 374 SER A CA 1
ATOM 2842 C C . SER A 1 374 ? 23.327 -5.628 -13.528 1.00 91.31 374 SER A C 1
ATOM 2844 O O . SER A 1 374 ? 22.930 -6.109 -14.591 1.00 91.31 374 SER A O 1
ATOM 2846 N N . GLY A 1 375 ? 24.548 -5.911 -13.068 1.00 86.12 375 GLY A N 1
ATOM 2847 C CA . GLY A 1 375 ? 25.541 -6.668 -13.831 1.00 86.12 375 GLY A CA 1
ATOM 2848 C C . GLY A 1 375 ? 25.095 -8.102 -14.113 1.00 86.12 375 GLY A C 1
ATOM 2849 O O . GLY A 1 375 ? 25.380 -8.634 -15.186 1.00 86.12 375 GLY A O 1
ATOM 2850 N N . SER A 1 376 ? 24.322 -8.697 -13.201 1.00 88.12 376 SER A N 1
ATOM 2851 C CA . SER A 1 376 ? 23.708 -10.021 -13.354 1.00 88.12 376 SER A CA 1
ATOM 2852 C C . SER A 1 376 ? 22.720 -10.086 -14.520 1.00 88.12 376 SER A C 1
ATOM 2854 O O . SER A 1 376 ? 22.556 -11.153 -15.121 1.00 88.12 376 SER A O 1
ATOM 2856 N N . MET A 1 377 ? 22.160 -8.950 -14.952 1.00 91.00 377 MET A N 1
ATOM 2857 C CA . MET A 1 377 ? 21.284 -8.884 -16.125 1.00 91.00 377 MET A CA 1
ATOM 2858 C C . MET A 1 377 ? 22.031 -9.149 -17.444 1.00 91.00 377 MET A C 1
ATOM 2860 O O . MET A 1 377 ? 21.402 -9.416 -18.472 1.00 91.00 377 MET A O 1
ATOM 2864 N N . ALA A 1 378 ? 23.370 -9.113 -17.443 1.00 90.88 378 ALA A N 1
ATOM 2865 C CA . ALA A 1 378 ? 24.188 -9.518 -18.586 1.00 90.88 378 ALA A CA 1
ATOM 2866 C C . ALA A 1 378 ? 24.249 -11.045 -18.777 1.00 90.88 378 ALA A C 1
ATOM 2868 O O . ALA A 1 378 ? 24.640 -11.507 -19.853 1.00 90.88 378 ALA A O 1
ATOM 2869 N N . GLU A 1 379 ? 23.875 -11.829 -17.764 1.00 89.62 379 GLU A N 1
ATOM 2870 C CA . GLU A 1 379 ? 23.903 -13.288 -17.828 1.00 89.62 379 GLU A CA 1
ATOM 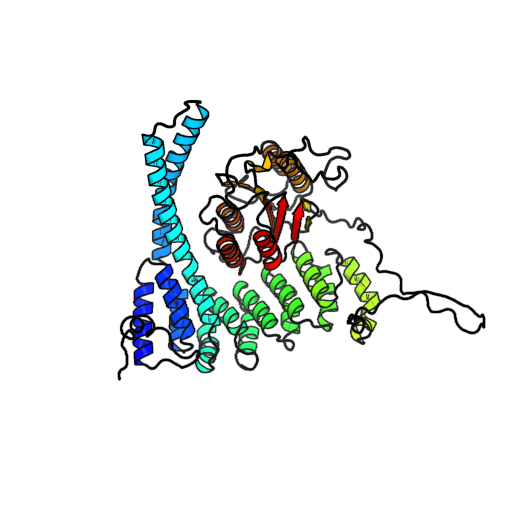2871 C C . GLU A 1 379 ? 22.857 -13.851 -18.808 1.00 89.62 379 GLU A C 1
ATOM 2873 O O . GLU A 1 379 ? 21.846 -13.199 -19.098 1.00 89.62 379 GLU A O 1
ATOM 2878 N N . PRO A 1 380 ? 23.051 -15.084 -19.315 1.00 88.19 380 PRO A N 1
ATOM 2879 C CA . PRO A 1 380 ? 22.055 -15.763 -20.137 1.00 88.19 380 PRO A CA 1
ATOM 2880 C C . PRO A 1 380 ? 20.705 -15.918 -19.419 1.00 88.19 380 PRO A C 1
ATOM 2882 O O . PRO A 1 380 ? 20.635 -16.348 -18.266 1.00 88.19 380 PRO A O 1
ATOM 2885 N N . ALA A 1 381 ? 19.618 -15.608 -20.120 1.00 86.19 381 ALA A N 1
ATOM 2886 C CA . ALA A 1 381 ? 18.259 -15.835 -19.656 1.00 86.19 381 ALA A CA 1
ATOM 2887 C C . ALA A 1 381 ? 17.894 -17.322 -19.763 1.00 86.19 381 ALA A C 1
ATOM 2889 O O . ALA A 1 381 ? 18.176 -17.975 -20.770 1.00 86.19 381 ALA A O 1
ATOM 2890 N N . LYS A 1 382 ? 17.226 -17.848 -18.732 1.00 84.00 382 LYS A N 1
ATOM 2891 C CA . LYS A 1 382 ? 16.597 -19.180 -18.773 1.00 84.00 382 LYS A CA 1
ATOM 2892 C C . LYS A 1 382 ? 15.208 -19.117 -19.402 1.00 84.00 382 LYS A C 1
ATOM 2894 O O . LYS A 1 382 ? 14.838 -19.997 -20.172 1.00 84.00 382 LYS A O 1
ATOM 2899 N N . TYR A 1 383 ? 14.468 -18.057 -19.096 1.00 79.75 383 TYR A N 1
ATOM 2900 C CA . TYR A 1 383 ? 13.202 -17.734 -19.733 1.00 79.75 383 TYR A CA 1
ATOM 2901 C C . TYR A 1 383 ? 13.426 -17.115 -21.117 1.00 79.75 383 TYR A C 1
ATOM 2903 O O . TYR A 1 383 ? 14.154 -16.131 -21.259 1.00 79.75 383 TYR A O 1
ATOM 2911 N N . ILE A 1 384 ? 12.766 -17.680 -22.130 1.00 76.75 384 ILE A N 1
ATOM 2912 C CA . ILE A 1 384 ? 12.658 -17.104 -23.471 1.00 76.75 384 ILE A CA 1
ATOM 2913 C C . ILE A 1 384 ? 11.161 -16.942 -23.758 1.00 76.75 384 ILE A C 1
ATOM 2915 O O . ILE A 1 384 ? 10.444 -17.942 -23.731 1.00 76.75 384 ILE A O 1
ATOM 2919 N N . PRO A 1 385 ? 10.674 -15.716 -23.995 1.00 75.12 385 PRO A N 1
ATOM 2920 C CA . PRO A 1 385 ? 9.260 -15.462 -24.211 1.00 75.12 385 PRO A CA 1
ATOM 2921 C C . PRO A 1 385 ? 8.791 -15.974 -25.574 1.00 75.12 385 PRO A C 1
ATOM 2923 O O . PRO A 1 385 ? 9.509 -15.887 -26.575 1.00 75.12 385 PRO A O 1
ATOM 2926 N N . ASP A 1 386 ? 7.541 -16.428 -25.628 1.00 67.12 386 ASP A N 1
ATOM 2927 C CA . ASP A 1 386 ? 6.898 -16.790 -26.886 1.00 67.12 386 ASP A CA 1
ATOM 2928 C C . ASP A 1 386 ? 6.668 -15.541 -27.747 1.00 67.12 386 ASP A C 1
ATOM 2930 O O . ASP A 1 386 ? 5.991 -14.590 -27.338 1.00 67.12 386 ASP A O 1
ATOM 2934 N N . SER A 1 387 ? 7.177 -15.576 -28.983 1.00 57.31 387 SER A N 1
ATOM 2935 C CA . SER A 1 387 ? 7.085 -14.476 -29.966 1.00 57.31 387 SER A CA 1
ATOM 2936 C C . SER A 1 387 ? 5.655 -14.088 -30.387 1.00 57.31 387 SER A C 1
ATOM 2938 O O . SER A 1 387 ? 5.477 -13.094 -31.087 1.00 57.31 387 SER A O 1
ATOM 2940 N N . ASN A 1 388 ? 4.641 -14.840 -29.941 1.00 53.44 388 ASN A N 1
ATOM 2941 C CA . ASN A 1 388 ? 3.220 -14.616 -30.230 1.00 53.44 388 ASN A CA 1
ATOM 2942 C C . ASN A 1 388 ? 2.424 -14.040 -29.041 1.00 53.44 388 ASN A C 1
ATOM 2944 O O . ASN A 1 388 ? 1.212 -13.855 -29.148 1.00 53.44 388 ASN A O 1
ATOM 2948 N N . SER A 1 389 ? 3.068 -13.753 -27.905 1.00 51.38 389 SER A N 1
ATOM 2949 C CA . SER A 1 389 ? 2.409 -13.106 -26.764 1.00 51.38 389 SER A CA 1
ATOM 2950 C C . SER A 1 389 ? 2.184 -11.608 -27.056 1.00 51.38 389 SER A C 1
ATOM 2952 O O . SER A 1 389 ? 3.082 -10.905 -27.518 1.00 51.38 389 SER A O 1
ATOM 2954 N N . GLY A 1 390 ? 0.951 -11.128 -26.867 1.00 49.72 390 GLY A N 1
ATOM 2955 C CA . GLY A 1 390 ? 0.389 -9.950 -27.548 1.00 49.72 390 GLY A CA 1
ATOM 2956 C C . GLY A 1 390 ? 1.127 -8.613 -27.378 1.00 49.72 390 GLY A C 1
ATOM 2957 O O . GLY A 1 390 ? 1.503 -8.230 -26.276 1.00 49.72 390 GLY A O 1
ATOM 2958 N N . GLY A 1 391 ? 1.279 -7.875 -28.484 1.00 51.16 391 GLY A N 1
ATOM 2959 C CA . GLY A 1 391 ? 1.867 -6.526 -28.538 1.00 51.16 391 GLY A CA 1
ATOM 2960 C C . GLY A 1 391 ? 3.191 -6.437 -29.308 1.00 51.16 391 GLY A C 1
ATOM 2961 O O . GLY A 1 391 ? 3.557 -5.353 -29.759 1.00 51.16 391 GLY A O 1
ATOM 2962 N N . ALA A 1 392 ? 3.880 -7.561 -29.521 1.00 52.00 392 ALA A N 1
ATOM 2963 C CA . ALA A 1 392 ? 5.023 -7.643 -30.429 1.00 52.00 392 ALA A CA 1
ATOM 2964 C C . ALA A 1 392 ? 4.552 -7.845 -31.889 1.00 52.00 392 ALA A C 1
ATOM 2966 O O . ALA A 1 392 ? 3.536 -8.513 -32.110 1.00 52.00 392 ALA A O 1
ATOM 2967 N N . PRO A 1 393 ? 5.259 -7.306 -32.904 1.00 51.09 393 PRO A N 1
ATOM 2968 C CA . PRO A 1 393 ? 5.035 -7.687 -34.297 1.00 51.09 393 PRO A CA 1
ATOM 2969 C C . PRO A 1 393 ? 5.180 -9.206 -34.452 1.00 51.09 393 PRO A C 1
ATOM 2971 O O . PRO A 1 393 ? 6.164 -9.780 -33.980 1.00 51.09 393 PRO A O 1
ATOM 2974 N N . ALA A 1 394 ? 4.212 -9.852 -35.108 1.00 47.44 394 ALA A N 1
ATOM 2975 C CA . ALA A 1 394 ? 4.196 -11.303 -35.288 1.00 47.44 394 ALA A CA 1
ATOM 2976 C C . ALA A 1 394 ? 5.543 -11.818 -35.838 1.00 47.44 394 ALA A C 1
ATOM 2978 O O . ALA A 1 394 ? 6.038 -11.322 -36.851 1.00 47.44 394 ALA A O 1
ATOM 2979 N N . GLY A 1 395 ? 6.136 -12.802 -35.154 1.00 53.59 395 GLY A N 1
ATOM 2980 C CA . GLY A 1 395 ? 7.399 -13.433 -35.553 1.00 53.59 395 GLY A CA 1
ATOM 2981 C C . GLY A 1 395 ? 8.685 -12.725 -35.101 1.00 53.59 395 GLY A C 1
ATOM 2982 O O . GLY A 1 395 ? 9.767 -13.174 -35.474 1.00 53.59 395 GLY A O 1
ATOM 2983 N N . GLN A 1 396 ? 8.614 -11.656 -34.296 1.00 61.91 396 GLN A N 1
ATOM 2984 C CA . GLN A 1 396 ? 9.803 -10.996 -33.736 1.00 61.91 396 GLN A CA 1
ATOM 2985 C C . GLN A 1 396 ? 9.961 -11.278 -32.236 1.00 61.91 396 GLN A C 1
ATOM 2987 O O . GLN A 1 396 ? 9.334 -10.641 -31.390 1.00 61.91 396 GLN A O 1
ATOM 2992 N N . GLY A 1 397 ? 10.840 -12.230 -31.909 1.00 68.44 397 GLY A N 1
ATOM 2993 C CA . GLY A 1 397 ? 11.313 -12.470 -30.544 1.00 68.44 397 GLY A CA 1
ATOM 2994 C C . GLY A 1 397 ? 12.400 -11.478 -30.092 1.00 68.44 397 GLY A C 1
ATOM 2995 O O . GLY A 1 397 ? 12.807 -10.598 -30.859 1.00 68.44 397 GLY A O 1
ATOM 2996 N N . PRO A 1 398 ? 12.895 -11.612 -28.851 1.00 78.12 398 PRO A N 1
ATOM 2997 C CA . PRO A 1 398 ? 13.946 -10.755 -28.311 1.00 78.12 398 PRO A CA 1
ATOM 2998 C C . PRO A 1 398 ? 15.239 -10.827 -29.135 1.00 78.12 398 PRO A C 1
ATOM 3000 O O . PRO A 1 398 ? 15.674 -11.894 -29.574 1.00 78.12 398 PRO A O 1
ATOM 3003 N N . LYS A 1 399 ? 15.887 -9.669 -29.320 1.00 73.19 399 LYS A N 1
ATOM 3004 C CA . LYS A 1 399 ? 17.185 -9.541 -30.002 1.00 73.19 399 LYS A CA 1
ATOM 3005 C C . LYS A 1 399 ? 18.319 -9.901 -29.041 1.00 73.19 399 LYS A C 1
ATOM 3007 O O . LYS A 1 399 ? 19.054 -9.032 -28.589 1.00 73.19 399 LYS A O 1
ATOM 3012 N N . GLY A 1 400 ? 18.432 -11.180 -28.708 1.00 79.81 400 GLY A N 1
ATOM 3013 C CA . GLY A 1 400 ? 19.457 -11.685 -27.802 1.00 79.81 400 GLY A CA 1
ATOM 3014 C C . GLY A 1 400 ? 18.914 -12.726 -26.836 1.00 79.81 400 GLY A C 1
ATOM 3015 O O . GLY A 1 400 ? 17.732 -13.065 -26.854 1.00 79.81 400 GLY A O 1
ATOM 3016 N N . LYS A 1 401 ? 19.815 -13.273 -26.021 1.00 85.44 401 LYS A N 1
ATOM 3017 C CA . LYS A 1 401 ? 19.507 -14.344 -25.061 1.00 85.44 401 LYS A CA 1
ATOM 3018 C C . LYS A 1 401 ? 19.928 -13.996 -23.636 1.00 85.44 401 LYS A C 1
ATOM 3020 O O . LYS A 1 401 ? 19.870 -14.870 -22.780 1.00 85.44 401 LYS A O 1
ATOM 3025 N N . ARG A 1 402 ? 20.392 -12.773 -23.365 1.00 91.19 402 ARG A N 1
ATOM 3026 C CA . ARG A 1 402 ? 20.717 -12.327 -22.001 1.00 91.19 402 ARG A CA 1
ATOM 3027 C C . ARG A 1 402 ? 19.453 -11.851 -21.298 1.00 91.19 402 ARG A C 1
ATOM 3029 O O . ARG A 1 402 ? 18.523 -11.406 -21.968 1.00 91.19 402 ARG A O 1
ATOM 3036 N N . LYS A 1 403 ? 19.426 -11.877 -19.964 1.00 92.31 403 LYS A N 1
ATOM 3037 C CA . LYS A 1 403 ? 18.273 -11.402 -19.173 1.00 92.31 403 LYS A CA 1
ATOM 3038 C C . LYS A 1 403 ? 17.884 -9.967 -19.546 1.00 92.31 403 LYS A C 1
ATOM 3040 O O . LYS A 1 403 ? 16.704 -9.690 -19.747 1.00 92.31 403 LYS A O 1
ATOM 3045 N N . ILE A 1 404 ? 18.869 -9.085 -19.745 1.00 92.75 404 ILE A N 1
ATOM 3046 C CA . ILE A 1 404 ? 18.634 -7.707 -20.192 1.00 92.75 404 ILE A CA 1
ATOM 3047 C C . ILE A 1 404 ? 17.991 -7.645 -21.582 1.00 92.75 404 ILE A C 1
ATOM 3049 O O . ILE A 1 404 ? 17.096 -6.835 -21.790 1.00 92.75 404 ILE A O 1
ATOM 3053 N N . ASP A 1 405 ? 18.375 -8.517 -22.519 1.00 91.00 405 ASP A N 1
ATOM 3054 C CA . ASP A 1 405 ? 17.813 -8.525 -23.877 1.00 91.00 405 ASP A CA 1
ATOM 3055 C C . ASP A 1 405 ? 16.317 -8.884 -23.839 1.00 91.00 405 ASP A C 1
ATOM 3057 O O . ASP A 1 405 ? 15.502 -8.260 -24.524 1.00 91.00 405 ASP A O 1
ATOM 3061 N N . ILE A 1 406 ? 15.951 -9.847 -22.983 1.00 91.06 406 ILE A N 1
ATOM 3062 C CA . ILE A 1 406 ? 14.555 -10.225 -22.733 1.00 91.06 406 ILE A CA 1
ATOM 3063 C C . ILE A 1 406 ? 13.797 -9.076 -22.061 1.00 91.06 406 ILE A C 1
ATOM 3065 O O . ILE A 1 406 ? 12.707 -8.718 -22.507 1.00 91.06 406 ILE A O 1
ATOM 3069 N N . ALA A 1 407 ? 14.386 -8.447 -21.040 1.00 92.94 407 ALA A N 1
ATOM 3070 C CA . ALA A 1 407 ? 13.776 -7.328 -20.328 1.00 92.94 407 ALA A CA 1
ATOM 3071 C C . ALA A 1 407 ? 13.508 -6.121 -21.240 1.00 92.94 407 ALA A C 1
ATOM 3073 O O . ALA A 1 407 ? 12.416 -5.556 -21.182 1.00 92.94 407 ALA A O 1
ATOM 3074 N N . ARG A 1 408 ? 14.449 -5.754 -22.126 1.00 93.19 408 ARG A N 1
ATOM 3075 C CA . ARG A 1 408 ? 14.255 -4.679 -23.120 1.00 93.19 408 ARG A CA 1
ATOM 3076 C C . ARG A 1 408 ? 13.085 -4.982 -24.051 1.00 93.19 408 ARG A C 1
ATOM 3078 O O . ARG A 1 408 ? 12.291 -4.088 -24.352 1.00 93.19 408 ARG A O 1
ATOM 3085 N N . TRP A 1 409 ? 12.984 -6.230 -24.508 1.00 90.38 409 TRP A N 1
ATOM 3086 C CA . TRP A 1 409 ? 11.922 -6.665 -25.411 1.00 90.38 409 TRP A CA 1
ATOM 3087 C C . TRP A 1 409 ? 10.551 -6.673 -24.721 1.00 90.38 409 TRP A C 1
ATOM 3089 O O . TRP A 1 409 ? 9.629 -6.036 -25.228 1.00 90.38 409 TRP A O 1
ATOM 3099 N N . GLU A 1 410 ? 10.428 -7.293 -23.540 1.00 91.75 410 GLU A N 1
ATOM 3100 C CA . GLU A 1 410 ? 9.185 -7.304 -22.747 1.00 91.75 410 GLU A CA 1
ATOM 3101 C C . GLU A 1 410 ? 8.739 -5.879 -22.389 1.00 91.75 410 GLU A C 1
ATOM 3103 O O . GLU A 1 410 ? 7.561 -5.545 -22.506 1.00 91.75 410 GLU A O 1
ATOM 3108 N N . LEU A 1 411 ? 9.676 -5.000 -22.017 1.00 94.19 411 LEU A N 1
ATOM 3109 C CA . LEU A 1 411 ? 9.369 -3.605 -21.696 1.00 94.19 411 LEU A CA 1
ATOM 3110 C C . LEU A 1 411 ? 8.876 -2.846 -22.933 1.00 94.19 411 LEU A C 1
ATOM 3112 O O . LEU A 1 411 ? 7.883 -2.124 -22.867 1.00 94.19 411 LEU A O 1
ATOM 3116 N N . SER A 1 412 ? 9.532 -3.035 -24.080 1.00 92.81 412 SER A N 1
ATOM 3117 C CA . SER A 1 412 ? 9.133 -2.391 -25.337 1.00 92.81 412 SER A CA 1
ATOM 3118 C C . SER A 1 412 ? 7.753 -2.855 -25.805 1.00 92.81 412 SER A C 1
ATOM 3120 O O . SER A 1 412 ? 6.951 -2.033 -26.260 1.00 92.81 412 SER A O 1
ATOM 3122 N N . LYS A 1 413 ? 7.459 -4.152 -25.649 1.00 89.94 413 LYS A N 1
ATOM 3123 C CA . LYS A 1 413 ? 6.142 -4.756 -25.891 1.00 89.94 413 LYS A CA 1
ATOM 3124 C C . LYS A 1 413 ? 5.086 -4.147 -24.966 1.00 89.94 413 LYS A C 1
ATOM 3126 O O . LYS A 1 413 ? 4.067 -3.663 -25.459 1.00 89.94 413 LYS A O 1
ATOM 3131 N N . ALA A 1 414 ? 5.350 -4.093 -23.659 1.00 92.56 414 ALA A N 1
ATOM 3132 C CA . ALA A 1 414 ? 4.439 -3.509 -22.678 1.00 92.56 414 ALA A CA 1
ATOM 3133 C C . ALA A 1 414 ? 4.128 -2.035 -22.995 1.00 92.56 414 ALA A C 1
ATOM 3135 O O . ALA A 1 414 ? 2.960 -1.660 -23.069 1.00 92.56 414 ALA A O 1
ATOM 3136 N N . ILE A 1 415 ? 5.149 -1.216 -23.285 1.00 93.56 415 ILE A N 1
ATOM 3137 C CA . ILE A 1 415 ? 4.985 0.199 -23.671 1.00 93.56 415 ILE A CA 1
ATOM 3138 C C . ILE A 1 415 ? 4.145 0.337 -24.948 1.00 93.56 415 ILE A C 1
ATOM 3140 O O . ILE A 1 415 ? 3.273 1.205 -25.034 1.00 93.56 415 ILE A O 1
ATOM 3144 N N . GLY A 1 416 ? 4.384 -0.522 -25.943 1.00 91.25 416 GLY A N 1
ATOM 3145 C CA . GLY A 1 416 ? 3.607 -0.546 -27.183 1.00 91.25 416 GLY A CA 1
ATOM 3146 C C . GLY A 1 416 ? 2.122 -0.835 -26.937 1.00 91.25 416 GLY A C 1
ATOM 3147 O O . GLY A 1 416 ? 1.264 -0.154 -27.510 1.00 91.25 416 GLY A O 1
ATOM 3148 N N . GLY A 1 417 ? 1.839 -1.783 -26.037 1.00 89.75 417 GLY A N 1
ATOM 3149 C CA . GLY A 1 417 ? 0.498 -2.237 -25.659 1.00 89.75 417 GLY A CA 1
ATOM 3150 C C . GLY A 1 417 ? -0.305 -1.295 -24.754 1.00 89.75 417 GLY A C 1
ATOM 3151 O O . GLY A 1 417 ? -1.506 -1.507 -24.594 1.00 89.75 417 GLY A O 1
ATOM 3152 N N . LEU A 1 418 ? 0.308 -0.243 -24.194 1.00 91.75 418 LEU A N 1
ATOM 3153 C CA . LEU A 1 418 ? -0.400 0.727 -23.347 1.00 91.75 418 LEU A CA 1
ATOM 3154 C C . LEU A 1 418 ? -1.574 1.395 -24.100 1.00 91.75 418 LEU A C 1
ATOM 3156 O O . LEU A 1 418 ? -1.423 1.748 -25.269 1.00 91.75 418 LEU A O 1
ATOM 3160 N N . PRO A 1 419 ? -2.728 1.657 -23.467 1.00 91.31 419 PRO A N 1
ATOM 3161 C CA . PRO A 1 419 ? -3.761 2.532 -24.035 1.00 91.31 419 PRO A CA 1
ATOM 3162 C C . PRO A 1 419 ? -3.206 3.939 -24.339 1.00 91.31 419 PRO A C 1
ATOM 3164 O O . PRO A 1 419 ? -2.353 4.422 -23.602 1.00 91.31 419 PRO A O 1
ATOM 3167 N N . GLU A 1 420 ? -3.677 4.635 -25.382 1.00 90.31 420 GLU A N 1
ATOM 3168 C CA . GLU A 1 420 ? -3.138 5.971 -25.735 1.00 90.31 420 GLU A CA 1
ATOM 3169 C C . GLU A 1 420 ? -3.427 7.060 -24.687 1.00 90.31 420 GLU A C 1
ATOM 3171 O O . GLU A 1 420 ? -2.701 8.050 -24.599 1.00 90.31 420 GLU A O 1
ATOM 3176 N N . ASP A 1 421 ? -4.467 6.863 -23.875 1.00 89.69 421 ASP A N 1
ATOM 3177 C CA . ASP A 1 421 ? -4.832 7.731 -22.757 1.00 89.69 421 ASP A CA 1
ATOM 3178 C C . ASP A 1 421 ? -4.171 7.320 -21.428 1.00 89.69 421 ASP A C 1
ATOM 3180 O O . ASP A 1 421 ? -4.367 7.986 -20.408 1.00 89.69 421 ASP A O 1
ATOM 3184 N N . ALA A 1 422 ? -3.372 6.246 -21.423 1.00 93.25 422 ALA A N 1
ATOM 3185 C CA . ALA A 1 422 ? -2.608 5.837 -20.255 1.00 93.25 422 ALA A CA 1
ATOM 3186 C C . ALA A 1 422 ? -1.416 6.768 -20.007 1.00 93.25 422 ALA A C 1
ATOM 3188 O O . ALA A 1 422 ? -0.876 7.410 -20.909 1.00 93.25 422 ALA A O 1
ATOM 3189 N N . ARG A 1 423 ? -0.975 6.814 -18.755 1.00 94.06 423 ARG A N 1
ATOM 3190 C CA . ARG A 1 423 ? 0.231 7.485 -18.292 1.00 94.06 423 ARG A CA 1
ATOM 3191 C C . ARG A 1 423 ? 1.218 6.461 -17.764 1.00 94.06 423 ARG A C 1
ATOM 3193 O O . ARG A 1 423 ? 0.841 5.564 -17.012 1.00 94.06 423 ARG A O 1
ATOM 3200 N N . PHE A 1 424 ? 2.484 6.628 -18.119 1.00 96.06 424 PHE A N 1
ATOM 3201 C CA . PHE A 1 424 ? 3.539 5.733 -17.679 1.00 96.06 424 PHE A CA 1
ATOM 3202 C C . PHE A 1 424 ? 4.861 6.450 -17.398 1.00 96.06 424 PHE A C 1
ATOM 3204 O O . PHE A 1 424 ? 5.064 7.598 -17.803 1.00 96.06 424 PHE A O 1
ATOM 3211 N N . ASN A 1 425 ? 5.765 5.761 -16.707 1.00 96.06 425 ASN A N 1
ATOM 3212 C CA . ASN A 1 425 ? 7.168 6.145 -16.591 1.00 96.06 425 ASN A CA 1
ATOM 3213 C C . ASN A 1 425 ? 8.056 4.904 -16.431 1.00 96.06 425 ASN A C 1
ATOM 3215 O O . ASN A 1 425 ? 7.563 3.812 -16.143 1.00 96.06 425 ASN A O 1
ATOM 3219 N N . ILE A 1 426 ? 9.362 5.078 -16.622 1.00 97.12 426 ILE A N 1
ATOM 3220 C CA . ILE A 1 426 ? 10.360 4.014 -16.492 1.00 97.12 426 ILE A CA 1
ATOM 3221 C C . ILE A 1 426 ? 11.420 4.486 -15.501 1.00 97.12 426 ILE A C 1
ATOM 3223 O O . ILE A 1 426 ? 12.019 5.546 -15.687 1.00 97.12 426 ILE A O 1
ATOM 3227 N N . VAL A 1 427 ? 11.647 3.693 -14.464 1.00 95.88 427 VAL A N 1
ATOM 3228 C CA . VAL A 1 427 ? 12.728 3.839 -13.494 1.00 95.88 427 VAL A CA 1
ATOM 3229 C C . VAL A 1 427 ? 13.677 2.674 -13.723 1.00 95.88 427 VAL A C 1
ATOM 3231 O O . VAL A 1 427 ? 13.260 1.524 -13.701 1.00 95.88 427 VAL A O 1
ATOM 3234 N N . THR A 1 428 ? 14.949 2.947 -13.962 1.00 95.50 428 THR A N 1
ATOM 3235 C CA . THR A 1 428 ? 15.976 1.912 -14.110 1.00 95.50 428 THR A CA 1
ATOM 3236 C C . THR A 1 428 ? 16.987 2.030 -12.993 1.00 95.50 428 THR A C 1
ATOM 3238 O O . THR A 1 428 ? 17.346 3.157 -12.642 1.00 95.50 428 THR A O 1
ATOM 3241 N N . PHE A 1 429 ? 17.474 0.909 -12.472 1.00 92.50 429 PHE A N 1
ATOM 3242 C CA . PHE A 1 429 ? 18.398 0.930 -11.343 1.00 92.50 429 PHE A CA 1
ATOM 3243 C C . PHE A 1 429 ? 19.548 -0.069 -11.481 1.00 92.50 429 PHE A C 1
ATOM 3245 O O . PHE A 1 429 ? 19.388 -1.160 -12.022 1.00 92.50 429 PHE A O 1
ATOM 3252 N N . SER A 1 430 ? 20.712 0.340 -10.983 1.00 89.12 430 SER A N 1
ATOM 3253 C CA . SER A 1 430 ? 21.912 -0.480 -10.793 1.00 89.12 430 SER A CA 1
ATOM 3254 C C . SER A 1 430 ? 22.703 0.086 -9.609 1.00 89.12 430 SER A C 1
ATOM 3256 O O . SER A 1 430 ? 22.217 0.021 -8.482 1.00 89.12 430 SER A O 1
ATOM 3258 N N . SER A 1 431 ? 23.848 0.733 -9.858 1.00 73.19 431 SER A N 1
ATOM 3259 C CA . SER A 1 431 ? 24.540 1.602 -8.902 1.00 73.19 431 SER A CA 1
ATOM 3260 C C . SER A 1 431 ? 23.805 2.926 -8.697 1.00 73.19 431 SER A C 1
ATOM 3262 O O . SER A 1 431 ? 23.734 3.445 -7.586 1.00 73.19 431 SER A O 1
ATOM 3264 N N . ASP A 1 432 ? 23.214 3.434 -9.778 1.00 76.62 432 ASP A N 1
ATOM 3265 C CA . ASP A 1 432 ? 22.446 4.674 -9.800 1.00 76.62 432 ASP A CA 1
ATOM 3266 C C . ASP A 1 432 ? 20.981 4.381 -10.137 1.00 76.62 432 ASP A C 1
ATOM 3268 O O . ASP A 1 432 ? 20.671 3.403 -10.825 1.00 76.62 432 ASP A O 1
ATOM 3272 N N . VAL A 1 433 ? 20.082 5.279 -9.730 1.00 84.62 433 VAL A N 1
ATOM 3273 C CA . VAL A 1 433 ? 18.674 5.269 -10.150 1.00 84.62 433 VAL A CA 1
ATOM 3274 C C . VAL A 1 433 ? 18.453 6.343 -11.209 1.00 84.62 433 VAL A C 1
ATOM 3276 O O . VAL A 1 433 ? 18.739 7.519 -10.995 1.00 84.62 433 VAL A O 1
ATOM 3279 N N . LYS A 1 434 ? 17.925 5.946 -12.369 1.00 88.19 434 LYS A N 1
ATOM 3280 C CA . LYS A 1 434 ? 17.624 6.845 -13.492 1.00 88.19 434 LYS A CA 1
ATOM 3281 C C . LYS A 1 434 ? 16.147 6.769 -13.834 1.00 88.19 434 LYS A C 1
ATOM 3283 O O . LYS A 1 434 ? 15.576 5.686 -13.906 1.00 88.19 434 LYS A O 1
ATOM 3288 N N . VAL A 1 435 ? 15.539 7.922 -14.084 1.00 88.75 435 VAL A N 1
ATOM 3289 C CA . VAL A 1 435 ? 14.123 8.033 -14.450 1.00 88.75 435 VAL A CA 1
ATOM 3290 C C . VAL A 1 435 ? 14.024 8.568 -15.873 1.00 88.75 435 VAL A C 1
ATOM 3292 O O . VAL A 1 435 ? 14.638 9.585 -16.188 1.00 88.75 435 VAL A O 1
ATOM 3295 N N . TYR A 1 436 ? 13.247 7.900 -16.729 1.00 89.88 436 TYR A N 1
ATOM 3296 C CA . TYR A 1 436 ? 13.051 8.296 -18.128 1.00 89.88 436 TYR A CA 1
ATOM 3297 C C . TYR A 1 436 ? 12.485 9.717 -18.250 1.00 89.88 436 TYR A C 1
ATOM 3299 O O . TYR A 1 436 ? 13.013 10.536 -19.001 1.00 89.88 436 TYR A O 1
ATOM 3307 N N . SER A 1 437 ? 11.439 10.029 -17.478 1.00 87.00 437 SER A N 1
ATOM 3308 C CA . SER A 1 437 ? 10.921 11.391 -17.329 1.00 87.00 437 SER A CA 1
ATOM 3309 C C . SER A 1 437 ? 10.957 11.807 -15.854 1.00 87.00 437 SER A C 1
ATOM 3311 O O . SER A 1 437 ? 10.042 11.467 -15.104 1.00 87.00 437 SER A O 1
ATOM 3313 N N . PRO A 1 438 ? 12.008 12.513 -15.397 1.00 74.69 438 PRO A N 1
ATOM 3314 C CA . PRO A 1 438 ? 12.237 12.753 -13.968 1.00 74.69 438 PRO A CA 1
ATOM 3315 C C . PRO A 1 438 ? 11.161 13.584 -13.266 1.00 74.69 438 PRO A C 1
ATOM 3317 O O . PRO A 1 438 ? 10.996 13.481 -12.058 1.00 74.69 438 PRO A O 1
ATOM 3320 N N . THR A 1 439 ? 10.446 14.435 -14.003 1.00 67.94 439 THR A N 1
ATOM 3321 C CA . THR A 1 439 ? 9.568 15.452 -13.407 1.00 67.94 439 THR A CA 1
ATOM 3322 C C . THR A 1 439 ? 8.089 15.093 -13.443 1.00 67.94 439 THR A C 1
ATOM 3324 O O . THR A 1 439 ? 7.308 15.705 -12.718 1.00 67.94 439 THR A O 1
ATOM 3327 N N . LYS A 1 440 ? 7.668 14.151 -14.297 1.00 79.25 440 LYS A N 1
ATOM 3328 C CA . LYS A 1 440 ? 6.249 13.814 -14.462 1.00 79.25 440 LYS A CA 1
ATOM 3329 C C . LYS A 1 440 ? 6.025 12.484 -15.169 1.00 79.25 440 LYS A C 1
ATOM 3331 O O . LYS A 1 440 ? 6.857 12.011 -15.934 1.00 79.25 440 LYS A O 1
ATOM 3336 N N . MET A 1 441 ? 4.827 11.943 -14.976 1.00 89.19 441 MET A N 1
ATOM 3337 C CA . MET A 1 441 ? 4.302 10.842 -15.781 1.00 89.19 441 MET A CA 1
ATOM 3338 C C . MET A 1 441 ? 4.090 11.274 -17.240 1.00 89.19 441 MET A C 1
ATOM 3340 O O . MET A 1 441 ? 3.694 12.411 -17.518 1.00 89.19 441 MET A O 1
ATOM 3344 N N . VAL A 1 442 ? 4.306 10.350 -18.174 1.00 91.94 442 VAL A N 1
ATOM 3345 C CA . VAL A 1 442 ? 4.224 10.590 -19.620 1.00 91.94 442 VAL A CA 1
ATOM 3346 C C . VAL A 1 442 ? 2.957 9.956 -20.181 1.00 91.94 442 VAL A C 1
ATOM 3348 O O . VAL A 1 442 ? 2.689 8.789 -19.924 1.00 91.94 442 VAL A O 1
ATOM 3351 N N . ILE A 1 443 ? 2.177 10.699 -20.970 1.00 92.44 443 ILE A N 1
ATOM 3352 C CA . ILE A 1 443 ? 1.014 10.142 -21.683 1.00 92.44 443 ILE A CA 1
ATOM 3353 C C . ILE A 1 443 ? 1.508 9.222 -22.808 1.00 92.44 443 ILE A C 1
ATOM 3355 O O . ILE A 1 443 ? 2.411 9.601 -23.558 1.00 92.44 443 ILE A O 1
ATOM 3359 N N . ALA A 1 444 ? 0.903 8.048 -22.963 1.00 93.75 444 ALA A N 1
ATOM 3360 C CA . ALA A 1 444 ? 1.271 7.001 -23.913 1.00 93.75 444 ALA A CA 1
ATOM 3361 C C . ALA A 1 444 ? 0.811 7.283 -25.357 1.00 93.75 444 ALA A C 1
ATOM 3363 O O . ALA A 1 444 ? 0.287 6.416 -26.055 1.00 93.75 444 ALA A O 1
ATOM 3364 N N . THR A 1 445 ? 1.061 8.496 -25.848 1.00 93.44 445 THR A N 1
ATOM 3365 C CA . THR A 1 445 ? 0.879 8.832 -27.265 1.00 93.44 445 THR A CA 1
ATOM 3366 C C . THR A 1 445 ? 1.857 8.032 -28.131 1.00 93.44 445 THR A C 1
ATOM 3368 O O . THR A 1 445 ? 2.940 7.661 -27.671 1.00 93.44 445 THR A O 1
ATOM 3371 N N . LYS A 1 446 ? 1.523 7.790 -29.407 1.00 92.00 446 LYS A N 1
ATOM 3372 C CA . LYS A 1 446 ? 2.413 7.055 -30.328 1.00 92.00 446 LYS A CA 1
ATOM 3373 C C . LYS A 1 446 ? 3.856 7.599 -30.340 1.00 92.00 446 LYS A C 1
ATOM 3375 O O . LYS A 1 446 ? 4.763 6.789 -30.176 1.00 92.00 446 LYS A O 1
ATOM 3380 N N . PRO A 1 447 ? 4.107 8.925 -30.433 1.00 93.50 447 PRO A N 1
ATOM 3381 C CA . PRO A 1 447 ? 5.472 9.456 -30.380 1.00 93.50 447 PRO A CA 1
ATOM 3382 C C . PRO A 1 447 ? 6.189 9.167 -29.056 1.00 93.50 447 PRO A C 1
ATOM 3384 O O . PRO A 1 447 ? 7.356 8.779 -29.061 1.00 93.50 447 PRO A O 1
ATOM 3387 N N . ASN A 1 448 ? 5.492 9.313 -27.926 1.00 93.44 448 ASN A N 1
ATOM 3388 C CA . ASN A 1 448 ? 6.077 9.086 -26.605 1.00 93.44 448 ASN A CA 1
ATOM 3389 C C . ASN A 1 448 ? 6.408 7.608 -26.378 1.00 93.44 448 ASN A C 1
ATOM 3391 O O . ASN A 1 448 ? 7.449 7.300 -25.800 1.00 93.44 448 ASN A O 1
ATOM 3395 N N . LYS A 1 449 ? 5.557 6.697 -26.867 1.00 93.62 449 LYS A N 1
ATOM 3396 C CA . LYS A 1 449 ? 5.828 5.255 -26.860 1.00 93.62 449 LYS A CA 1
ATOM 3397 C C . LYS A 1 449 ? 7.085 4.930 -27.657 1.00 93.62 449 LYS A C 1
ATOM 3399 O O . LYS A 1 449 ? 7.962 4.258 -27.129 1.00 93.62 449 LYS A O 1
ATOM 3404 N N . THR A 1 450 ? 7.213 5.461 -28.875 1.00 92.56 450 THR A N 1
ATOM 3405 C CA . THR A 1 450 ? 8.407 5.253 -29.707 1.00 92.56 450 THR A CA 1
ATOM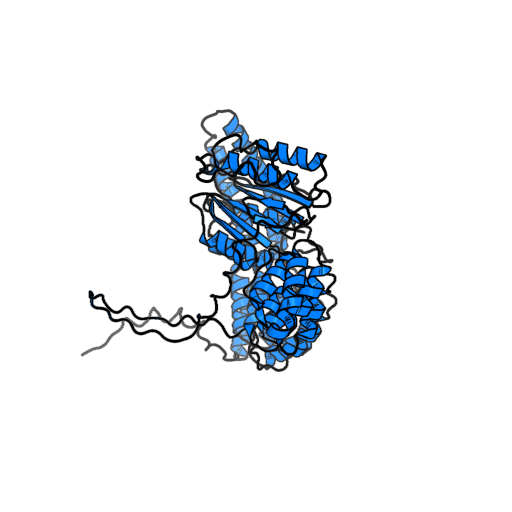 3406 C C . THR A 1 450 ? 9.675 5.756 -29.012 1.00 92.56 450 THR A C 1
ATOM 3408 O O . THR A 1 450 ? 10.681 5.054 -28.994 1.00 92.56 450 THR A O 1
ATOM 3411 N N . GLN A 1 451 ? 9.639 6.943 -28.396 1.00 93.25 451 GLN A N 1
ATOM 3412 C CA . GLN A 1 451 ? 10.789 7.484 -27.656 1.00 93.25 451 GLN A CA 1
ATOM 3413 C C . GLN A 1 451 ? 11.153 6.624 -26.438 1.00 93.25 451 GLN A C 1
ATOM 3415 O O . GLN A 1 451 ? 12.329 6.345 -26.206 1.00 93.25 451 GLN A O 1
ATOM 3420 N N . ALA A 1 452 ? 10.156 6.151 -25.690 1.00 93.81 452 ALA A N 1
ATOM 3421 C CA . ALA A 1 452 ? 10.378 5.283 -24.540 1.00 93.81 452 ALA A CA 1
ATOM 3422 C C . ALA A 1 452 ? 10.895 3.889 -24.942 1.00 93.81 452 ALA A C 1
ATOM 3424 O O . ALA A 1 452 ? 11.751 3.335 -24.257 1.00 93.81 452 ALA A O 1
ATOM 3425 N N . GLN A 1 453 ? 10.449 3.345 -26.077 1.00 94.38 453 GLN A N 1
ATOM 3426 C CA . GLN A 1 453 ? 10.992 2.109 -26.651 1.00 94.38 453 GLN A CA 1
ATOM 3427 C C . GLN A 1 453 ? 12.456 2.291 -27.078 1.00 94.38 453 GLN A C 1
ATOM 3429 O O . GLN A 1 453 ? 13.301 1.472 -26.734 1.00 94.38 453 GLN A O 1
ATOM 3434 N N . GLN A 1 454 ? 12.799 3.408 -27.727 1.00 91.81 454 GLN A N 1
ATOM 3435 C CA . GLN A 1 454 ? 14.194 3.736 -28.059 1.00 91.81 454 GLN A CA 1
ATOM 3436 C C . GLN A 1 454 ? 15.074 3.924 -26.815 1.00 91.81 454 GLN A C 1
ATOM 3438 O O . GLN A 1 454 ? 16.274 3.649 -26.859 1.00 91.81 454 GLN A O 1
ATOM 3443 N N . PHE A 1 455 ? 14.507 4.422 -25.714 1.00 92.44 455 PHE A N 1
ATOM 3444 C CA . PHE A 1 455 ? 15.185 4.465 -24.421 1.00 92.44 455 PHE A CA 1
ATOM 3445 C C . PHE A 1 455 ? 15.417 3.047 -23.878 1.00 92.44 455 PHE A C 1
ATOM 3447 O O . PHE A 1 455 ? 16.546 2.720 -23.517 1.00 92.44 455 PHE A O 1
ATOM 3454 N N . ALA A 1 456 ? 14.388 2.192 -23.896 1.00 92.50 456 ALA A N 1
ATOM 3455 C CA . ALA A 1 456 ? 14.468 0.801 -23.452 1.00 92.50 456 ALA A CA 1
ATOM 3456 C C . ALA A 1 456 ? 15.515 -0.013 -24.237 1.00 92.50 456 ALA A C 1
ATOM 3458 O O . ALA A 1 456 ? 16.284 -0.766 -23.647 1.00 92.50 456 ALA A O 1
ATOM 3459 N N . GLU A 1 457 ? 15.619 0.167 -25.555 1.00 89.94 457 GLU A N 1
ATOM 3460 C CA . GLU A 1 457 ? 16.591 -0.549 -26.397 1.00 89.94 457 GLU A CA 1
ATOM 3461 C C . GLU A 1 457 ? 18.061 -0.278 -26.016 1.00 89.94 457 GLU A C 1
ATOM 3463 O O . GLU A 1 457 ? 18.926 -1.127 -26.247 1.00 89.94 457 GLU A O 1
ATOM 3468 N N . LYS A 1 458 ? 18.344 0.876 -25.397 1.00 90.88 458 LYS A N 1
ATOM 3469 C CA . LYS A 1 458 ? 19.696 1.335 -25.024 1.00 90.88 458 LYS A CA 1
ATOM 3470 C C . LYS A 1 458 ? 20.120 0.939 -23.602 1.00 90.88 458 LYS A C 1
ATOM 3472 O O . LYS A 1 458 ? 21.181 1.366 -23.150 1.00 90.88 458 LYS A O 1
ATOM 3477 N N . LEU A 1 459 ? 19.297 0.182 -22.873 1.00 90.94 459 LEU A N 1
ATOM 3478 C CA . LEU A 1 459 ? 19.527 -0.137 -21.460 1.00 90.94 459 LEU A CA 1
ATOM 3479 C C . LEU A 1 459 ? 20.644 -1.157 -21.246 1.00 90.94 459 LEU A C 1
ATOM 3481 O O . LEU A 1 459 ? 20.390 -2.355 -21.273 1.00 90.94 459 LEU A O 1
ATOM 3485 N N . GLU A 1 460 ? 21.867 -0.719 -20.975 1.00 89.31 460 GLU A N 1
ATOM 3486 C CA . GLU A 1 460 ? 22.993 -1.628 -20.731 1.00 89.31 460 GLU A CA 1
ATOM 3487 C C . GLU A 1 460 ? 23.164 -2.023 -19.250 1.00 89.31 460 GLU A C 1
ATOM 3489 O O . GLU A 1 460 ? 22.978 -1.165 -18.374 1.00 89.31 460 GLU A O 1
ATOM 3494 N N . PRO A 1 461 ? 23.561 -3.288 -18.973 1.00 89.31 461 PRO A N 1
ATOM 3495 C CA . PRO A 1 461 ? 23.919 -3.741 -17.633 1.00 89.31 461 PRO A CA 1
ATOM 3496 C C . PRO A 1 461 ? 25.026 -2.888 -16.999 1.00 89.31 461 PRO A C 1
ATOM 3498 O O . PRO A 1 461 ? 25.983 -2.492 -17.665 1.00 89.31 461 PRO A O 1
ATOM 3501 N N . GLN A 1 462 ? 24.902 -2.623 -15.705 1.00 86.19 462 GLN A N 1
ATOM 3502 C CA . GLN A 1 462 ? 25.796 -1.809 -14.877 1.00 86.19 462 GLN A CA 1
ATOM 3503 C C . GLN A 1 462 ? 25.984 -2.476 -13.511 1.00 86.19 462 GLN A C 1
ATOM 3505 O O . GLN A 1 462 ? 25.173 -3.289 -13.112 1.00 86.19 462 GLN A O 1
ATOM 3510 N N . GLU A 1 463 ? 27.037 -2.158 -12.765 1.00 79.38 463 GLU A N 1
ATOM 3511 C CA . GLU A 1 463 ? 27.305 -2.840 -11.489 1.00 79.38 463 GLU A CA 1
ATOM 3512 C C . GLU A 1 463 ? 26.282 -2.493 -10.384 1.00 79.38 463 GLU A C 1
ATOM 3514 O O . GLU A 1 463 ? 25.689 -1.416 -10.406 1.00 79.38 463 GLU A O 1
ATOM 3519 N N . ALA A 1 464 ? 26.136 -3.388 -9.397 1.00 83.19 464 ALA A N 1
ATOM 3520 C CA . ALA A 1 464 ? 25.293 -3.271 -8.195 1.00 83.19 464 ALA A CA 1
ATOM 3521 C C . ALA A 1 464 ? 23.763 -3.262 -8.412 1.00 83.19 464 ALA A C 1
ATOM 3523 O O . ALA A 1 464 ? 23.266 -3.076 -9.521 1.00 83.19 464 ALA A O 1
ATOM 3524 N N . THR A 1 465 ? 23.026 -3.475 -7.318 1.00 84.31 465 THR A N 1
ATOM 3525 C CA . THR A 1 465 ? 21.566 -3.629 -7.284 1.00 84.31 465 THR A CA 1
ATOM 3526 C C . THR A 1 465 ? 20.971 -2.735 -6.184 1.00 84.31 465 THR A C 1
ATOM 3528 O O . THR A 1 465 ? 20.963 -3.102 -5.005 1.00 84.31 465 THR A O 1
ATOM 3531 N N . ASN A 1 466 ? 20.490 -1.543 -6.558 1.00 85.94 466 ASN A N 1
ATOM 3532 C CA . ASN A 1 466 ? 19.910 -0.540 -5.649 1.00 85.94 466 ASN A CA 1
ATOM 3533 C C . ASN A 1 466 ? 18.368 -0.577 -5.603 1.00 85.94 466 ASN A C 1
ATOM 3535 O O . ASN A 1 466 ? 17.692 0.228 -6.245 1.00 85.94 466 ASN A O 1
ATOM 3539 N N . ILE A 1 467 ? 17.800 -1.525 -4.852 1.00 89.19 467 ILE A N 1
ATOM 3540 C CA . ILE A 1 467 ? 16.339 -1.730 -4.794 1.00 89.19 467 ILE A CA 1
ATOM 3541 C C . ILE A 1 467 ? 15.623 -0.620 -4.014 1.00 89.19 467 ILE A C 1
ATOM 3543 O O . ILE A 1 467 ? 14.565 -0.159 -4.450 1.00 89.19 467 ILE A O 1
ATOM 3547 N N . TYR A 1 468 ? 16.175 -0.192 -2.872 1.00 85.69 468 TYR A N 1
ATOM 3548 C CA . TYR A 1 468 ? 15.520 0.793 -2.005 1.00 85.69 468 TYR A CA 1
ATOM 3549 C C . TYR A 1 468 ? 15.277 2.105 -2.753 1.00 85.69 468 TYR A C 1
ATOM 3551 O O . TYR A 1 468 ? 14.135 2.561 -2.846 1.00 85.69 468 TYR A O 1
ATOM 3559 N N . ASP A 1 469 ? 16.334 2.687 -3.325 1.00 82.75 469 ASP A N 1
ATOM 3560 C CA . ASP A 1 469 ? 16.251 4.013 -3.938 1.00 82.75 469 ASP A CA 1
ATOM 3561 C C . ASP A 1 469 ? 15.385 3.965 -5.212 1.00 82.75 469 ASP A C 1
ATOM 3563 O O . ASP A 1 469 ? 14.681 4.921 -5.539 1.00 82.75 469 ASP A O 1
ATOM 3567 N N . ALA A 1 470 ? 15.373 2.828 -5.919 1.00 91.12 470 ALA A N 1
ATOM 3568 C CA . ALA A 1 470 ? 14.536 2.627 -7.099 1.00 91.12 470 ALA A CA 1
ATOM 3569 C C . ALA A 1 470 ? 13.040 2.648 -6.761 1.00 91.12 470 ALA A C 1
ATOM 3571 O O . ALA A 1 470 ? 12.253 3.319 -7.438 1.00 91.12 470 ALA A O 1
ATOM 3572 N N . LEU A 1 471 ? 12.645 1.935 -5.700 1.00 91.88 471 LEU A N 1
ATOM 3573 C CA . LEU A 1 471 ? 11.268 1.942 -5.215 1.00 91.88 471 LEU A CA 1
ATOM 3574 C C . LEU A 1 471 ? 10.902 3.314 -4.642 1.00 91.88 471 LEU A C 1
ATOM 3576 O O . LEU A 1 471 ? 9.824 3.817 -4.950 1.00 91.88 471 LEU A O 1
ATOM 3580 N N . GLU A 1 472 ? 11.801 3.969 -3.904 1.00 87.00 472 GLU A N 1
ATOM 3581 C CA . GLU A 1 472 ? 11.582 5.335 -3.410 1.00 87.00 472 GLU A CA 1
ATOM 3582 C C . GLU A 1 472 ? 11.242 6.291 -4.562 1.00 87.00 472 GLU A C 1
ATOM 3584 O O . GLU A 1 472 ? 10.211 6.966 -4.523 1.00 87.00 472 GLU A O 1
ATOM 3589 N N . LYS A 1 473 ? 12.032 6.280 -5.645 1.00 86.44 473 LYS A N 1
ATOM 3590 C CA . LYS A 1 473 ? 11.761 7.102 -6.836 1.00 86.44 473 LYS A CA 1
ATOM 3591 C C . LYS A 1 473 ? 10.442 6.757 -7.522 1.00 86.44 473 LYS A C 1
ATOM 3593 O O . LYS A 1 473 ? 9.744 7.663 -7.980 1.00 86.44 473 LYS A O 1
ATOM 3598 N N . ALA A 1 474 ? 10.052 5.485 -7.568 1.00 90.31 474 ALA A N 1
ATOM 3599 C CA . ALA A 1 474 ? 8.746 5.097 -8.099 1.00 90.31 474 ALA A CA 1
ATOM 3600 C C . ALA A 1 474 ? 7.584 5.668 -7.263 1.00 90.31 474 ALA A C 1
ATOM 3602 O O . ALA A 1 474 ? 6.583 6.126 -7.819 1.00 90.31 474 ALA A O 1
ATOM 3603 N N . PHE A 1 475 ? 7.731 5.699 -5.937 1.00 86.62 475 PHE A N 1
ATOM 3604 C CA . PHE A 1 475 ? 6.750 6.289 -5.026 1.00 86.62 475 PHE A CA 1
ATOM 3605 C C . PHE A 1 475 ? 6.742 7.825 -5.056 1.00 86.62 475 PHE A C 1
ATOM 3607 O O . PHE A 1 475 ? 5.670 8.420 -4.941 1.00 86.62 475 PHE A O 1
ATOM 3614 N N . GLU A 1 476 ? 7.889 8.477 -5.264 1.00 82.19 476 GLU A N 1
ATOM 3615 C CA . GLU A 1 476 ? 7.961 9.929 -5.489 1.00 82.19 476 GLU A CA 1
ATOM 3616 C C . GLU A 1 476 ? 7.155 10.340 -6.731 1.00 82.19 476 GLU A C 1
ATOM 3618 O O . GLU A 1 476 ? 6.360 11.286 -6.680 1.00 82.19 476 GLU A O 1
ATOM 3623 N N . LEU A 1 477 ? 7.287 9.582 -7.828 1.00 82.31 477 LEU A N 1
ATOM 3624 C CA . LEU A 1 477 ? 6.545 9.808 -9.074 1.00 82.31 477 LEU A CA 1
ATOM 3625 C C . LEU A 1 477 ? 5.025 9.698 -8.913 1.00 82.31 477 LEU A C 1
ATOM 3627 O O . LEU A 1 477 ? 4.302 10.272 -9.729 1.00 82.31 477 LEU A O 1
ATOM 3631 N N . ALA A 1 478 ? 4.544 8.988 -7.886 1.00 78.06 478 ALA A N 1
ATOM 3632 C CA . ALA A 1 478 ? 3.125 8.795 -7.595 1.00 78.06 478 ALA A CA 1
ATOM 3633 C C . ALA A 1 478 ? 2.430 10.026 -6.994 1.00 78.06 478 ALA A C 1
ATOM 3635 O O . ALA A 1 478 ? 1.200 10.041 -6.924 1.00 78.06 478 ALA A O 1
ATOM 3636 N N . GLY A 1 479 ? 3.182 11.048 -6.570 1.00 65.12 479 GLY A N 1
ATOM 3637 C CA . GLY A 1 479 ? 2.597 12.287 -6.054 1.00 65.12 479 GLY A CA 1
ATOM 3638 C C . GLY A 1 479 ? 3.345 12.950 -4.903 1.00 65.12 479 GLY A C 1
ATOM 3639 O O . GLY A 1 479 ? 2.688 13.600 -4.101 1.00 65.12 479 GLY A O 1
ATOM 3640 N N . GLY A 1 480 ? 4.673 12.807 -4.816 1.00 56.34 480 GLY A N 1
ATOM 3641 C CA . GLY A 1 480 ? 5.510 13.596 -3.907 1.00 56.34 480 GLY A CA 1
ATOM 3642 C C . GLY A 1 480 ? 6.533 12.783 -3.115 1.00 56.34 480 GLY A C 1
ATOM 3643 O O . GLY A 1 480 ? 6.299 11.625 -2.752 1.00 56.34 480 GLY A O 1
ATOM 3644 N N . ALA A 1 481 ? 7.663 13.423 -2.802 1.00 46.44 481 ALA A N 1
ATOM 3645 C CA . ALA A 1 481 ? 8.583 12.954 -1.772 1.00 46.44 481 ALA A CA 1
ATOM 3646 C C . ALA A 1 481 ? 7.881 12.941 -0.399 1.00 46.44 481 ALA A C 1
ATOM 3648 O O . ALA A 1 481 ? 7.034 13.787 -0.117 1.00 46.44 481 ALA A O 1
ATOM 3649 N N . LYS A 1 482 ? 8.251 11.991 0.472 1.00 50.88 482 LYS A N 1
ATOM 3650 C CA . LYS A 1 482 ? 7.993 12.058 1.930 1.00 50.88 482 LYS A CA 1
ATOM 3651 C C . LYS A 1 482 ? 6.518 12.117 2.367 1.00 50.88 482 LYS A C 1
ATOM 3653 O O . LYS A 1 482 ? 6.097 13.079 2.995 1.00 50.88 482 LYS A O 1
ATOM 3658 N N . MET A 1 483 ? 5.713 11.089 2.075 1.00 45.16 483 MET A N 1
ATOM 3659 C CA . MET A 1 483 ? 4.314 10.951 2.567 1.00 45.16 483 MET A CA 1
ATOM 3660 C C . MET A 1 483 ? 3.380 12.168 2.364 1.00 45.16 483 MET A C 1
ATOM 3662 O O . MET A 1 483 ? 2.266 12.214 2.901 1.00 45.16 483 MET A O 1
ATOM 3666 N N . GLN A 1 484 ? 3.790 13.153 1.569 1.00 48.72 484 GLN A N 1
ATOM 3667 C CA . GLN A 1 484 ? 2.949 14.246 1.132 1.00 48.72 484 GLN A CA 1
ATOM 3668 C C . GLN A 1 484 ? 2.164 13.709 -0.051 1.00 48.72 484 GLN A C 1
ATOM 3670 O O . GLN A 1 484 ? 2.629 13.726 -1.181 1.00 48.72 484 GLN A O 1
ATOM 3675 N N . VAL A 1 485 ? 0.999 13.131 0.231 1.00 53.53 485 VAL A N 1
ATOM 3676 C CA . VAL A 1 485 ? -0.021 13.020 -0.806 1.00 53.53 485 VAL A CA 1
ATOM 3677 C C . VAL A 1 485 ? -0.617 14.414 -0.945 1.00 53.53 485 VAL A C 1
ATOM 3679 O O . VAL A 1 485 ? -0.870 15.060 0.077 1.00 53.53 485 VAL A O 1
ATOM 3682 N N . ASP A 1 486 ? -0.774 14.890 -2.177 1.00 51.28 486 ASP A N 1
ATOM 3683 C CA . ASP A 1 486 ? -1.369 16.192 -2.473 1.00 51.28 486 ASP A CA 1
ATOM 3684 C C . ASP A 1 486 ? -2.644 16.444 -1.641 1.00 51.28 486 ASP A C 1
ATOM 3686 O O . ASP A 1 486 ? -3.357 15.523 -1.227 1.00 51.28 486 ASP A O 1
ATOM 3690 N N . GLU A 1 487 ? -2.961 17.713 -1.378 1.00 51.06 487 GLU A N 1
ATOM 3691 C CA . GLU A 1 487 ? -4.128 18.082 -0.560 1.00 51.06 487 GLU A CA 1
ATOM 3692 C C . GLU A 1 487 ? -5.446 17.491 -1.095 1.00 51.06 487 GLU A C 1
ATOM 3694 O O . GLU A 1 487 ? -6.388 17.286 -0.330 1.00 51.06 487 GLU A O 1
ATOM 3699 N N . ASN A 1 488 ? -5.490 17.161 -2.391 1.00 54.34 488 ASN A N 1
ATOM 3700 C CA . ASN A 1 488 ? -6.648 16.602 -3.083 1.00 54.34 488 ASN A CA 1
ATOM 3701 C C . ASN A 1 488 ? -6.646 15.070 -3.207 1.00 54.34 488 ASN A C 1
ATOM 3703 O O . ASN A 1 488 ? -7.598 14.515 -3.766 1.00 54.34 488 ASN A O 1
ATOM 3707 N N . TYR A 1 489 ? -5.616 14.393 -2.699 1.00 66.19 489 TYR A N 1
ATOM 3708 C CA . TYR A 1 489 ? -5.466 12.941 -2.740 1.00 66.19 489 TYR A CA 1
ATOM 3709 C C . TYR A 1 489 ? -5.499 12.328 -4.163 1.00 66.19 489 TYR A C 1
ATOM 3711 O O . TYR A 1 489 ? -5.979 11.208 -4.376 1.00 66.19 489 TYR A O 1
ATOM 3719 N N . LYS A 1 490 ? -4.997 13.070 -5.159 1.00 66.06 490 LYS A N 1
ATOM 3720 C CA . LYS A 1 490 ? -4.826 12.652 -6.554 1.00 66.06 490 LYS A CA 1
ATOM 3721 C C . LYS A 1 490 ? -3.426 12.081 -6.768 1.00 66.06 490 LYS A C 1
ATOM 3723 O O . LYS A 1 490 ? -2.473 12.791 -7.075 1.00 66.06 490 LYS A O 1
ATOM 3728 N N . LEU A 1 491 ? -3.331 10.759 -6.691 1.00 70.06 491 LEU A N 1
ATOM 3729 C CA . LEU A 1 491 ? -2.125 10.036 -7.088 1.00 70.06 491 LEU A CA 1
ATOM 3730 C C . LEU A 1 491 ? -2.030 9.921 -8.614 1.00 70.06 491 LEU A C 1
ATOM 3732 O O . LEU A 1 491 ? -3.026 9.688 -9.303 1.00 70.06 491 LEU A O 1
ATOM 3736 N N . SER A 1 492 ? -0.816 10.069 -9.135 1.00 79.44 492 SER A N 1
ATOM 3737 C CA . SER A 1 492 ? -0.480 9.949 -10.562 1.00 79.44 492 SER A CA 1
ATOM 3738 C C . SER A 1 492 ? -0.120 8.522 -10.981 1.00 79.44 492 SER A C 1
ATOM 3740 O O . SER A 1 492 ? 0.015 8.273 -12.180 1.00 79.44 492 SER A O 1
ATOM 3742 N N . VAL A 1 493 ? 0.037 7.611 -10.016 1.00 89.62 493 VAL A N 1
ATOM 3743 C CA . VAL A 1 493 ? 0.406 6.200 -10.192 1.00 89.62 493 VAL A CA 1
ATOM 3744 C C . VAL A 1 493 ? -0.522 5.347 -9.335 1.00 89.62 493 VAL A C 1
ATOM 3746 O O . VAL A 1 493 ? -0.743 5.657 -8.166 1.00 89.62 493 VAL A O 1
ATOM 3749 N N . ASP A 1 494 ? -1.048 4.271 -9.914 1.00 92.19 494 ASP A N 1
ATOM 3750 C CA . ASP A 1 494 ? -1.856 3.278 -9.197 1.00 92.19 494 ASP A CA 1
ATOM 3751 C C . ASP A 1 494 ? -1.238 1.868 -9.249 1.00 92.19 494 ASP A C 1
ATOM 3753 O O . ASP A 1 494 ? -1.636 1.004 -8.463 1.00 92.19 494 ASP A O 1
ATOM 3757 N N . THR A 1 495 ? -0.253 1.641 -10.131 1.00 95.62 495 THR A N 1
ATOM 3758 C CA . THR A 1 495 ? 0.377 0.334 -10.358 1.00 95.62 495 THR A CA 1
ATOM 3759 C C . THR A 1 495 ? 1.874 0.470 -10.665 1.00 95.62 495 THR A C 1
ATOM 3761 O O . THR A 1 495 ? 2.289 1.320 -11.455 1.00 95.62 495 THR A O 1
ATOM 3764 N N . ILE A 1 496 ? 2.692 -0.392 -10.064 1.00 96.94 496 ILE A N 1
ATOM 3765 C CA . ILE A 1 496 ? 4.135 -0.521 -10.281 1.00 96.94 496 ILE A CA 1
ATOM 3766 C C . ILE A 1 496 ? 4.432 -1.942 -10.766 1.00 96.94 496 ILE A C 1
ATOM 3768 O O . ILE A 1 496 ? 3.971 -2.911 -10.170 1.00 96.94 496 ILE A O 1
ATOM 3772 N N . PHE A 1 497 ? 5.241 -2.067 -11.814 1.00 97.81 497 PHE A N 1
ATOM 3773 C CA . PHE A 1 497 ? 5.908 -3.314 -12.180 1.00 97.81 497 PHE A CA 1
ATOM 3774 C C . PHE A 1 497 ? 7.360 -3.245 -11.730 1.00 97.81 497 PHE A C 1
ATOM 3776 O O . PHE A 1 497 ? 8.094 -2.381 -12.194 1.00 97.81 497 PHE A O 1
ATOM 3783 N N . PHE A 1 498 ? 7.776 -4.145 -10.849 1.00 97.69 498 PHE A N 1
ATOM 3784 C CA . PHE A 1 498 ? 9.127 -4.219 -10.313 1.00 97.69 498 PHE A CA 1
ATOM 3785 C C . PHE A 1 498 ? 9.824 -5.484 -10.815 1.00 97.69 498 PHE A C 1
ATOM 3787 O O . PHE A 1 498 ? 9.430 -6.590 -10.455 1.00 97.69 498 PHE A O 1
ATOM 3794 N N . LEU A 1 499 ? 10.840 -5.318 -11.661 1.00 96.56 499 LEU A N 1
ATOM 3795 C CA . LEU A 1 499 ? 11.664 -6.390 -12.217 1.00 96.56 499 LEU A CA 1
ATOM 3796 C C . LEU A 1 499 ? 13.044 -6.365 -11.561 1.00 96.56 499 LEU A C 1
ATOM 3798 O O . LEU A 1 499 ? 13.700 -5.328 -11.624 1.00 96.56 499 LEU A O 1
ATOM 3802 N N . THR A 1 500 ? 13.503 -7.491 -11.014 1.00 93.06 500 THR A N 1
ATOM 3803 C CA . THR A 1 500 ? 14.886 -7.649 -10.534 1.00 93.06 500 THR A CA 1
ATOM 3804 C C . THR A 1 500 ? 15.415 -9.062 -10.722 1.00 93.06 500 THR A C 1
ATOM 3806 O O . THR A 1 500 ? 14.643 -10.023 -10.734 1.00 93.06 500 THR A O 1
ATOM 3809 N N . ASP A 1 501 ? 16.731 -9.188 -10.898 1.00 83.81 501 ASP A N 1
ATOM 3810 C CA . ASP A 1 501 ? 17.421 -10.475 -10.994 1.00 83.81 501 ASP A CA 1
ATOM 3811 C C . ASP A 1 501 ? 18.438 -10.725 -9.879 1.00 83.81 501 ASP A C 1
ATOM 3813 O O . ASP A 1 501 ? 19.210 -11.678 -9.965 1.00 83.81 501 ASP A O 1
ATOM 3817 N N . GLY A 1 502 ? 18.428 -9.878 -8.847 1.00 83.62 502 GLY A N 1
ATOM 3818 C CA . GLY A 1 502 ? 19.420 -9.898 -7.785 1.00 83.62 502 GLY A CA 1
ATOM 3819 C C . GLY A 1 502 ? 18.859 -9.563 -6.407 1.00 83.62 502 GLY A C 1
ATOM 3820 O O . GLY A 1 502 ? 17.672 -9.297 -6.209 1.00 83.62 502 GLY A O 1
ATOM 3821 N N . LYS A 1 503 ? 19.751 -9.614 -5.418 1.00 85.19 503 LYS A N 1
ATOM 3822 C CA . LYS A 1 503 ? 19.493 -9.170 -4.041 1.00 85.19 503 LYS A CA 1
ATOM 3823 C C . LYS A 1 503 ? 19.970 -7.723 -3.882 1.00 85.19 503 LYS A C 1
ATOM 3825 O O . LYS A 1 503 ? 20.902 -7.339 -4.586 1.00 85.19 503 LYS A O 1
ATOM 3830 N N . PRO A 1 504 ? 19.392 -6.923 -2.968 1.00 82.50 504 PRO A N 1
ATOM 3831 C CA . PRO A 1 504 ? 19.899 -5.580 -2.704 1.00 82.50 504 PRO A CA 1
ATOM 3832 C C . PRO A 1 504 ? 21.385 -5.628 -2.314 1.00 82.50 504 PRO A C 1
ATOM 3834 O O . PRO A 1 504 ? 21.760 -6.368 -1.405 1.00 82.50 504 PRO A O 1
ATOM 3837 N N . THR A 1 505 ? 22.232 -4.844 -2.983 1.00 75.19 505 THR A N 1
ATOM 3838 C CA . THR A 1 505 ? 23.673 -4.768 -2.661 1.00 75.19 505 THR A CA 1
ATOM 3839 C C . THR A 1 505 ? 24.109 -3.382 -2.206 1.00 75.19 505 THR A C 1
ATOM 3841 O O . THR A 1 505 ? 25.133 -3.256 -1.538 1.00 75.19 505 THR A O 1
ATOM 3844 N N . ILE A 1 506 ? 23.363 -2.342 -2.585 1.00 75.44 506 ILE A N 1
ATOM 3845 C CA . ILE A 1 506 ? 23.598 -0.944 -2.209 1.00 75.44 506 ILE A CA 1
ATOM 3846 C C . ILE A 1 506 ? 22.258 -0.204 -2.029 1.00 75.44 506 ILE A C 1
ATOM 3848 O O . ILE A 1 506 ? 21.199 -0.768 -2.306 1.00 75.44 506 ILE A O 1
ATOM 3852 N N . GLY A 1 507 ? 22.321 1.070 -1.636 1.00 66.50 507 GLY A N 1
ATOM 3853 C CA . GLY A 1 507 ? 21.168 1.952 -1.418 1.00 66.50 507 GLY A CA 1
ATOM 3854 C C . GLY A 1 507 ? 21.042 2.348 0.049 1.00 66.50 507 GLY A C 1
ATOM 3855 O O . GLY A 1 507 ? 21.813 1.870 0.884 1.00 66.50 507 GLY A O 1
ATOM 3856 N N . LYS A 1 508 ? 20.055 3.190 0.385 1.00 64.69 508 LYS A N 1
ATOM 3857 C CA . LYS A 1 508 ? 19.819 3.611 1.785 1.00 64.69 508 LYS A CA 1
ATOM 3858 C C . LYS A 1 508 ? 19.531 2.444 2.734 1.00 64.69 508 LYS A C 1
ATOM 3860 O O . LYS A 1 508 ? 19.730 2.559 3.939 1.00 64.69 508 LYS A O 1
ATOM 3865 N N . SER A 1 509 ? 19.057 1.318 2.206 1.00 69.88 509 SER A N 1
ATOM 3866 C CA . SER A 1 509 ? 18.998 0.057 2.936 1.00 69.88 509 SER A CA 1
ATOM 3867 C C . SER A 1 509 ? 19.192 -1.123 1.992 1.00 69.88 509 SER A C 1
ATOM 3869 O O . SER A 1 509 ? 18.641 -1.142 0.892 1.00 69.88 509 SER A O 1
ATOM 3871 N N . VAL A 1 510 ? 19.943 -2.121 2.457 1.00 78.56 510 VAL A N 1
ATOM 3872 C CA . VAL A 1 510 ? 20.140 -3.407 1.770 1.00 78.56 510 VAL A CA 1
ATOM 3873 C C . VAL A 1 510 ? 19.449 -4.568 2.487 1.00 78.56 510 VAL A C 1
ATOM 3875 O O . VAL A 1 510 ? 19.460 -5.686 1.984 1.00 78.56 510 VAL A O 1
ATOM 3878 N N . ASP A 1 511 ? 18.849 -4.319 3.656 1.00 78.31 511 ASP A N 1
ATOM 3879 C CA . ASP A 1 511 ? 18.113 -5.332 4.413 1.00 78.31 511 ASP A CA 1
ATOM 3880 C C . ASP A 1 511 ? 16.717 -5.519 3.787 1.00 78.31 511 ASP A C 1
ATOM 3882 O O . ASP A 1 511 ? 15.896 -4.593 3.831 1.00 78.31 511 ASP A O 1
ATOM 3886 N N . PRO A 1 512 ? 16.402 -6.708 3.239 1.00 85.88 512 PRO A N 1
ATOM 3887 C CA . PRO A 1 512 ? 15.103 -6.987 2.633 1.00 85.88 512 PRO A CA 1
ATOM 3888 C C . PRO A 1 512 ? 13.927 -6.719 3.576 1.00 85.88 512 PRO A C 1
ATOM 3890 O O . PRO A 1 512 ? 12.879 -6.233 3.148 1.00 85.88 512 PRO A O 1
ATOM 3893 N N . LYS A 1 513 ? 14.086 -6.978 4.879 1.00 82.44 513 LYS A N 1
ATOM 3894 C CA . LYS A 1 513 ? 13.034 -6.713 5.861 1.00 82.44 513 LYS A CA 1
ATOM 3895 C C . LYS A 1 513 ? 12.763 -5.216 5.972 1.00 82.44 513 LYS A C 1
ATOM 3897 O O . LYS A 1 513 ? 11.601 -4.815 5.951 1.00 82.44 513 LYS A O 1
ATOM 3902 N N . VAL A 1 514 ? 13.816 -4.404 6.063 1.00 76.88 514 VAL A N 1
ATOM 3903 C CA . VAL A 1 514 ? 13.703 -2.942 6.160 1.00 76.88 514 VAL A CA 1
ATOM 3904 C C . VAL A 1 514 ? 13.087 -2.370 4.886 1.00 76.88 514 VAL A C 1
ATOM 3906 O O . VAL A 1 514 ? 12.191 -1.532 4.981 1.00 76.88 514 VAL A O 1
ATOM 3909 N N . ILE A 1 515 ? 13.493 -2.860 3.708 1.00 84.19 515 ILE A N 1
ATOM 3910 C CA . ILE A 1 515 ? 12.910 -2.454 2.420 1.00 84.19 515 ILE A CA 1
ATOM 3911 C C . ILE A 1 515 ? 11.409 -2.765 2.398 1.00 84.19 515 ILE A C 1
ATOM 3913 O O . ILE A 1 515 ? 10.609 -1.868 2.141 1.00 84.19 515 ILE A O 1
ATOM 3917 N N . GLY A 1 516 ? 11.016 -4.000 2.725 1.00 87.06 516 GLY A N 1
ATOM 3918 C CA . GLY A 1 516 ? 9.608 -4.404 2.775 1.00 87.06 516 GLY A CA 1
ATOM 3919 C C . GLY A 1 516 ? 8.784 -3.558 3.749 1.00 87.06 516 GLY A C 1
ATOM 3920 O O . GLY A 1 516 ? 7.764 -2.995 3.358 1.00 87.06 516 GLY A O 1
ATOM 3921 N N . ASP A 1 517 ? 9.268 -3.386 4.985 1.00 80.62 517 ASP A N 1
ATOM 3922 C CA . ASP A 1 517 ? 8.609 -2.560 6.009 1.00 80.62 517 ASP A CA 1
ATOM 3923 C C . ASP A 1 517 ? 8.454 -1.102 5.543 1.00 80.62 517 ASP A C 1
ATOM 3925 O O . ASP A 1 517 ? 7.453 -0.451 5.827 1.00 80.62 517 ASP A O 1
ATOM 3929 N N . THR A 1 518 ? 9.441 -0.575 4.818 1.00 80.06 518 THR A N 1
ATOM 3930 C CA . THR A 1 518 ? 9.427 0.804 4.315 1.00 80.06 518 THR A CA 1
ATOM 3931 C C . THR A 1 518 ? 8.435 0.986 3.172 1.00 80.06 518 THR A C 1
ATOM 3933 O O . THR A 1 518 ? 7.636 1.924 3.180 1.00 80.06 518 THR A O 1
ATOM 3936 N N . VAL A 1 519 ? 8.430 0.066 2.206 1.00 87.56 519 VAL A N 1
ATOM 3937 C CA . VAL A 1 519 ? 7.504 0.118 1.069 1.00 87.56 519 VAL A CA 1
ATOM 3938 C C . VAL A 1 519 ? 6.060 -0.036 1.540 1.00 87.56 519 VAL A C 1
ATOM 3940 O O . VAL A 1 519 ? 5.185 0.704 1.085 1.00 87.56 519 VAL A O 1
ATOM 3943 N N . GLN A 1 520 ? 5.811 -0.932 2.498 1.00 85.06 520 GLN A N 1
ATOM 3944 C CA . GLN A 1 520 ? 4.498 -1.096 3.116 1.00 85.06 520 GLN A CA 1
ATOM 3945 C C . GLN A 1 520 ? 3.988 0.231 3.700 1.00 85.06 520 GLN A C 1
ATOM 3947 O O . GLN A 1 520 ? 2.840 0.609 3.458 1.00 85.06 520 GLN A O 1
ATOM 3952 N N . LYS A 1 521 ? 4.850 0.985 4.393 1.00 77.81 521 LYS A N 1
ATOM 3953 C CA . LYS A 1 521 ? 4.511 2.304 4.957 1.00 77.81 521 LYS A CA 1
ATOM 3954 C C . LYS A 1 521 ? 4.186 3.326 3.880 1.00 77.81 521 LYS A C 1
ATOM 3956 O O . LYS A 1 521 ? 3.134 3.964 3.924 1.00 77.81 521 LYS A O 1
ATOM 3961 N N . TRP A 1 522 ? 5.033 3.442 2.854 1.00 82.56 522 TRP A N 1
ATOM 3962 C CA . TRP A 1 522 ? 4.758 4.338 1.729 1.00 82.56 522 TRP A CA 1
ATOM 3963 C C . TRP A 1 522 ? 3.427 4.017 1.048 1.00 82.56 522 TRP A C 1
ATOM 3965 O O . TRP A 1 522 ? 2.762 4.922 0.530 1.00 82.56 522 TRP A O 1
ATOM 3975 N N . ASN A 1 523 ? 3.030 2.746 1.065 1.00 87.38 523 ASN A N 1
ATOM 3976 C CA . ASN A 1 523 ? 1.826 2.269 0.415 1.00 87.38 523 ASN A CA 1
ATOM 3977 C C . ASN A 1 523 ? 0.570 2.248 1.297 1.00 87.38 523 ASN A C 1
ATOM 3979 O O . ASN A 1 523 ? -0.532 2.159 0.754 1.00 87.38 523 ASN A O 1
ATOM 3983 N N . ALA A 1 524 ? 0.706 2.382 2.622 1.00 80.19 524 ALA A N 1
ATOM 3984 C CA . ALA A 1 524 ? -0.394 2.271 3.584 1.00 80.19 524 ALA A CA 1
ATOM 3985 C C . ALA A 1 524 ? -1.578 3.179 3.221 1.00 80.19 524 ALA A C 1
ATOM 3987 O O . ALA A 1 524 ? -2.735 2.751 3.249 1.00 80.19 524 ALA A O 1
ATOM 3988 N N . ILE A 1 525 ? -1.259 4.408 2.806 1.00 78.50 525 ILE A N 1
ATOM 3989 C CA . ILE A 1 525 ? -2.229 5.381 2.308 1.00 78.50 525 ILE A CA 1
ATOM 3990 C C . ILE A 1 525 ? -2.370 5.256 0.785 1.00 78.50 525 ILE A C 1
ATOM 3992 O O . ILE A 1 525 ? -3.476 5.261 0.273 1.00 78.50 525 ILE A O 1
ATOM 3996 N N . ARG A 1 526 ? -1.274 5.116 0.029 1.00 84.94 526 ARG A N 1
ATOM 3997 C CA . ARG A 1 526 ? -1.320 5.254 -1.437 1.00 84.94 526 ARG A CA 1
ATOM 3998 C C . ARG A 1 526 ? -2.066 4.130 -2.168 1.00 84.94 526 ARG A C 1
ATOM 4000 O O . ARG A 1 526 ? -2.577 4.377 -3.258 1.00 84.94 526 ARG A O 1
ATOM 4007 N N . LYS A 1 527 ? -2.142 2.929 -1.582 1.00 89.62 527 LYS A N 1
ATOM 4008 C CA . LYS A 1 527 ? -2.811 1.739 -2.147 1.00 89.62 527 LYS A CA 1
ATOM 4009 C C . LYS A 1 527 ? -2.351 1.380 -3.577 1.00 89.62 527 LYS A C 1
ATOM 4011 O O . LYS A 1 527 ? -3.113 0.820 -4.364 1.00 89.62 527 LYS A O 1
ATOM 4016 N N . ILE A 1 528 ? -1.105 1.685 -3.933 1.00 92.94 528 ILE A N 1
ATOM 4017 C CA . ILE A 1 528 ? -0.468 1.303 -5.201 1.00 92.94 528 ILE A CA 1
ATOM 4018 C C . ILE A 1 528 ? -0.281 -0.215 -5.230 1.00 92.94 528 ILE A C 1
ATOM 4020 O O . ILE A 1 528 ? 0.131 -0.818 -4.243 1.00 92.94 528 ILE A O 1
ATOM 4024 N N . ARG A 1 529 ? -0.586 -0.842 -6.363 1.00 95.00 529 ARG A N 1
ATOM 4025 C CA . ARG A 1 529 ? -0.372 -2.275 -6.595 1.00 95.00 529 ARG A CA 1
ATOM 4026 C C . ARG A 1 529 ? 1.033 -2.479 -7.121 1.00 95.00 529 ARG A C 1
ATOM 4028 O O . ARG A 1 529 ? 1.418 -1.804 -8.068 1.00 95.00 529 ARG A O 1
ATOM 4035 N N . ILE A 1 530 ? 1.786 -3.401 -6.538 1.00 96.81 530 ILE A N 1
ATOM 4036 C CA . ILE A 1 530 ? 3.161 -3.692 -6.941 1.00 96.81 530 ILE A CA 1
ATOM 4037 C C . ILE A 1 530 ? 3.196 -5.118 -7.481 1.00 96.81 530 ILE A C 1
ATOM 4039 O O . ILE A 1 530 ? 3.059 -6.085 -6.745 1.00 96.81 530 ILE A O 1
ATOM 4043 N N . HIS A 1 531 ? 3.360 -5.263 -8.786 1.00 97.44 531 HIS A N 1
ATOM 4044 C CA . HIS A 1 531 ? 3.650 -6.546 -9.408 1.00 97.44 531 HIS A CA 1
ATOM 4045 C C . HIS A 1 531 ? 5.156 -6.779 -9.388 1.00 97.44 531 HIS A C 1
ATOM 4047 O O . HIS A 1 531 ? 5.912 -5.913 -9.822 1.00 97.44 531 HIS A O 1
ATOM 4053 N N . CYS A 1 532 ? 5.596 -7.942 -8.919 1.00 97.31 532 CYS A N 1
ATOM 4054 C CA . CYS A 1 532 ? 7.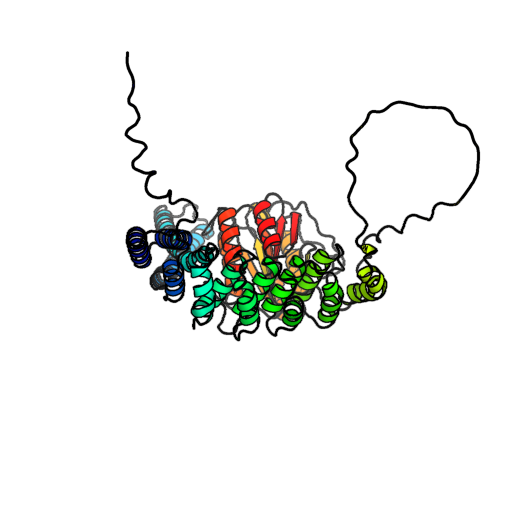009 -8.275 -8.796 1.00 97.31 532 CYS A CA 1
ATOM 4055 C C . CYS A 1 532 ? 7.390 -9.395 -9.763 1.00 97.31 532 CYS A C 1
ATOM 4057 O O . CYS A 1 532 ? 6.739 -10.435 -9.830 1.00 97.31 532 CYS A O 1
ATOM 4059 N N . ILE A 1 533 ? 8.480 -9.194 -10.492 1.00 96.62 533 ILE A N 1
ATOM 4060 C CA . ILE A 1 533 ? 9.046 -10.162 -11.417 1.00 96.62 533 ILE A CA 1
ATOM 4061 C C . ILE A 1 533 ? 10.481 -10.429 -10.984 1.00 96.62 533 ILE A C 1
ATOM 4063 O O . ILE A 1 533 ? 11.326 -9.536 -11.009 1.00 96.62 533 ILE A O 1
ATOM 4067 N N . GLY A 1 534 ? 10.741 -11.666 -10.579 1.00 93.88 534 GLY A N 1
ATOM 4068 C CA . GLY A 1 534 ? 12.070 -12.129 -10.212 1.00 93.88 534 GLY A CA 1
ATOM 4069 C C . GLY A 1 534 ? 12.673 -12.973 -11.325 1.00 93.88 534 GLY A C 1
ATOM 4070 O O . GLY A 1 534 ? 12.075 -13.978 -11.715 1.00 93.88 534 GLY A O 1
ATOM 4071 N N . ILE A 1 535 ? 13.849 -12.596 -11.823 1.00 90.19 535 ILE A N 1
ATOM 4072 C CA . ILE A 1 535 ? 14.602 -13.387 -12.803 1.00 90.19 535 ILE A CA 1
ATOM 4073 C C . ILE A 1 535 ? 15.738 -14.123 -12.083 1.00 90.19 535 ILE A C 1
ATOM 4075 O O . ILE A 1 535 ? 16.490 -13.521 -11.329 1.00 90.19 535 ILE A O 1
ATOM 4079 N N . GLY A 1 536 ? 15.916 -15.422 -12.315 1.00 85.56 536 GLY A N 1
ATOM 4080 C CA . GLY A 1 536 ? 17.090 -16.139 -11.794 1.00 85.56 536 GLY A CA 1
ATOM 4081 C C . GLY A 1 536 ? 17.186 -16.162 -10.257 1.00 85.56 536 GLY A C 1
ATOM 4082 O O . GLY A 1 536 ? 16.197 -16.473 -9.589 1.00 85.56 536 GLY A O 1
ATOM 4083 N N . ASP A 1 537 ? 18.379 -15.900 -9.703 1.00 84.25 537 ASP A N 1
ATOM 4084 C CA . ASP A 1 537 ? 18.647 -15.906 -8.252 1.00 84.25 537 ASP A CA 1
ATOM 4085 C C . ASP A 1 537 ? 18.464 -14.508 -7.640 1.00 84.25 537 ASP A C 1
ATOM 4087 O O . ASP A 1 537 ? 19.296 -13.626 -7.811 1.00 84.25 537 ASP A O 1
ATOM 4091 N N . HIS A 1 538 ? 17.368 -14.314 -6.912 1.00 89.69 538 HIS A N 1
ATOM 4092 C CA . HIS A 1 538 ? 16.946 -13.028 -6.353 1.00 89.69 538 HIS A CA 1
ATOM 4093 C C . HIS A 1 538 ? 16.326 -13.215 -4.961 1.00 89.69 538 HIS A C 1
ATOM 4095 O O . HIS A 1 538 ? 16.144 -14.340 -4.483 1.00 89.69 538 HIS A O 1
ATOM 4101 N N . ASP A 1 539 ? 15.966 -12.113 -4.298 1.00 90.31 539 ASP A N 1
ATOM 4102 C CA . ASP A 1 539 ? 15.258 -12.165 -3.014 1.00 90.31 539 ASP A CA 1
ATOM 4103 C C . ASP A 1 539 ? 13.763 -12.498 -3.187 1.00 90.31 539 ASP A C 1
ATOM 4105 O O . ASP A 1 539 ? 12.890 -11.630 -3.223 1.00 90.31 539 ASP A O 1
ATOM 4109 N N . GLU A 1 540 ? 13.452 -13.786 -3.330 1.00 93.25 540 GLU A N 1
ATOM 4110 C CA . GLU A 1 540 ? 12.076 -14.260 -3.528 1.00 93.25 540 GLU A CA 1
ATOM 4111 C C . GLU A 1 540 ? 11.140 -13.889 -2.361 1.00 93.25 540 GLU A C 1
ATOM 4113 O O . GLU A 1 540 ? 9.959 -13.620 -2.585 1.00 93.25 540 GLU A O 1
ATOM 4118 N N . ALA A 1 541 ? 11.651 -13.837 -1.125 1.00 93.25 541 ALA A N 1
ATOM 4119 C CA . ALA A 1 541 ? 10.849 -13.510 0.052 1.00 93.25 541 ALA A CA 1
ATOM 4120 C C . ALA A 1 541 ? 10.400 -12.043 0.037 1.00 93.25 541 ALA A C 1
ATOM 4122 O O . ALA A 1 541 ? 9.221 -11.758 0.260 1.00 93.25 541 ALA A O 1
ATOM 4123 N N . LEU A 1 542 ? 11.316 -11.123 -0.281 1.00 93.81 542 LEU A N 1
ATOM 4124 C CA . LEU A 1 542 ? 11.001 -9.709 -0.450 1.00 93.81 542 LEU A CA 1
ATOM 4125 C C . LEU A 1 542 ? 9.978 -9.494 -1.564 1.00 93.81 542 LEU A C 1
ATOM 4127 O O . LEU A 1 542 ? 8.965 -8.836 -1.345 1.00 93.81 542 LEU A O 1
ATOM 4131 N N . LEU A 1 543 ? 10.216 -10.061 -2.749 1.00 95.69 543 LEU A N 1
ATOM 4132 C CA . LEU A 1 543 ? 9.357 -9.837 -3.914 1.00 95.69 543 LEU A CA 1
ATOM 4133 C C . LEU A 1 543 ? 7.937 -10.370 -3.699 1.00 95.69 543 LEU A C 1
ATOM 4135 O O . LEU A 1 543 ? 6.972 -9.689 -4.045 1.00 95.69 543 LEU A O 1
ATOM 4139 N N . LYS A 1 544 ? 7.796 -11.559 -3.097 1.00 95.56 544 LYS A N 1
ATOM 4140 C CA . LYS A 1 544 ? 6.478 -12.091 -2.725 1.00 95.56 544 LYS A CA 1
ATOM 4141 C C . LYS A 1 544 ? 5.775 -11.184 -1.732 1.00 95.56 544 LYS A C 1
ATOM 4143 O O . LYS A 1 544 ? 4.631 -10.823 -1.966 1.00 95.56 544 LYS A O 1
ATOM 4148 N N . ARG A 1 545 ? 6.475 -10.747 -0.682 1.00 94.75 545 ARG A N 1
ATOM 4149 C CA . ARG A 1 545 ? 5.911 -9.837 0.318 1.00 94.75 545 ARG A CA 1
ATOM 4150 C C . ARG A 1 545 ? 5.397 -8.543 -0.316 1.00 94.75 545 ARG A C 1
ATOM 4152 O O . ARG A 1 545 ? 4.256 -8.168 -0.071 1.00 94.75 545 ARG A O 1
ATOM 4159 N N . LEU A 1 546 ? 6.208 -7.889 -1.153 1.00 95.50 546 LEU A N 1
ATOM 4160 C CA . LEU A 1 546 ? 5.822 -6.650 -1.840 1.00 95.50 546 LEU A CA 1
ATOM 4161 C C . LEU A 1 546 ? 4.583 -6.845 -2.726 1.00 95.50 546 LEU A C 1
ATOM 4163 O O . LEU A 1 546 ? 3.690 -5.992 -2.739 1.00 95.50 546 LEU A O 1
ATOM 4167 N N . ALA A 1 547 ? 4.514 -7.965 -3.449 1.00 95.94 547 ALA A N 1
ATOM 4168 C CA . ALA A 1 547 ? 3.363 -8.297 -4.275 1.00 95.94 547 ALA A CA 1
ATOM 4169 C C . ALA A 1 547 ? 2.115 -8.584 -3.433 1.00 95.94 547 ALA A C 1
ATOM 4171 O O . ALA A 1 547 ? 1.082 -7.951 -3.642 1.00 95.94 547 ALA A O 1
ATOM 4172 N N . ASP A 1 548 ? 2.210 -9.474 -2.451 1.00 93.62 548 ASP A N 1
ATOM 4173 C CA . ASP A 1 548 ? 1.073 -9.920 -1.649 1.00 93.62 548 ASP A CA 1
ATOM 4174 C C . ASP A 1 548 ? 0.476 -8.767 -0.825 1.00 93.62 548 ASP A C 1
ATOM 4176 O O . ASP A 1 548 ? -0.735 -8.537 -0.865 1.00 93.62 548 ASP A O 1
ATOM 4180 N N . GLU A 1 549 ? 1.315 -7.975 -0.147 1.00 90.94 549 GLU A N 1
ATOM 4181 C CA . GLU A 1 549 ? 0.869 -6.853 0.696 1.00 90.94 549 GLU A CA 1
ATOM 4182 C C . GLU A 1 549 ? 0.242 -5.704 -0.108 1.00 90.94 549 GLU A C 1
ATOM 4184 O O . GLU A 1 549 ? -0.576 -4.949 0.418 1.00 90.94 549 GLU A O 1
ATOM 4189 N N . SER A 1 550 ? 0.594 -5.563 -1.388 1.00 92.81 550 SER A N 1
ATOM 4190 C CA . SER A 1 550 ? 0.014 -4.554 -2.285 1.00 92.81 550 SER A CA 1
ATOM 4191 C C . SER A 1 550 ? -1.142 -5.088 -3.143 1.00 92.81 550 SER A C 1
ATOM 4193 O O . SER A 1 550 ? -1.731 -4.341 -3.933 1.00 92.81 550 SER A O 1
ATOM 4195 N N . GLY A 1 551 ? -1.472 -6.378 -3.011 1.00 91.25 551 GLY A N 1
ATOM 4196 C CA . GLY A 1 551 ? -2.457 -7.061 -3.847 1.00 91.25 551 GLY A CA 1
ATOM 4197 C C . GLY A 1 551 ? -2.028 -7.224 -5.305 1.00 91.25 551 GLY A C 1
ATOM 4198 O O . GLY A 1 551 ? -2.896 -7.293 -6.177 1.00 91.25 551 GLY A O 1
ATOM 4199 N N . GLY A 1 552 ? -0.725 -7.189 -5.584 1.00 94.12 552 GLY A N 1
ATOM 4200 C CA . GLY A 1 552 ? -0.119 -7.469 -6.879 1.00 94.12 552 GLY A CA 1
ATOM 4201 C C . GLY A 1 552 ? 0.103 -8.959 -7.130 1.00 94.12 552 GLY A C 1
ATOM 4202 O O . GLY A 1 552 ? -0.547 -9.820 -6.547 1.00 94.12 552 GLY A O 1
ATOM 4203 N N . GLN A 1 553 ? 1.001 -9.262 -8.064 1.00 94.62 553 GLN A N 1
ATOM 4204 C CA . GLN A 1 553 ? 1.332 -10.633 -8.462 1.00 94.62 553 GLN A CA 1
ATOM 4205 C C . GLN A 1 553 ? 2.843 -10.801 -8.457 1.00 94.62 553 GLN A C 1
ATOM 4207 O O . GLN A 1 553 ? 3.552 -9.905 -8.916 1.00 94.62 553 GLN A O 1
ATOM 4212 N N . TYR A 1 554 ? 3.312 -11.948 -7.974 1.00 95.69 554 TYR A N 1
ATOM 4213 C CA . TYR A 1 554 ? 4.706 -12.351 -8.075 1.00 95.69 554 TYR A CA 1
ATOM 4214 C C . TYR A 1 554 ? 4.877 -13.409 -9.166 1.00 95.69 554 TYR A C 1
ATOM 4216 O O . TYR A 1 554 ? 4.156 -14.408 -9.194 1.00 95.69 554 TYR A O 1
ATOM 4224 N N . VAL A 1 555 ? 5.855 -13.204 -10.045 1.00 93.50 555 VAL A N 1
ATOM 4225 C CA . VAL A 1 555 ? 6.212 -14.148 -11.105 1.00 93.50 555 VAL A CA 1
ATOM 4226 C C . VAL A 1 555 ? 7.714 -14.413 -11.085 1.00 93.50 555 VAL A C 1
ATOM 4228 O O . VAL A 1 555 ? 8.519 -13.485 -11.065 1.00 93.50 555 VAL A O 1
ATOM 4231 N N . LYS A 1 556 ? 8.086 -15.695 -11.143 1.00 92.06 556 LYS A N 1
ATOM 4232 C CA . LYS A 1 556 ? 9.474 -16.161 -11.253 1.00 92.06 556 LYS A CA 1
ATOM 4233 C C . LYS A 1 556 ? 9.795 -16.575 -12.690 1.00 92.06 556 LYS A C 1
ATOM 4235 O O . LYS A 1 556 ? 8.977 -17.248 -13.330 1.00 92.06 556 LYS A O 1
ATOM 4240 N N . ARG A 1 557 ? 10.961 -16.169 -13.196 1.00 87.94 557 ARG A N 1
ATOM 4241 C CA . ARG A 1 557 ? 11.421 -16.407 -14.574 1.00 87.94 557 ARG A CA 1
ATOM 4242 C C . ARG A 1 557 ? 12.870 -16.875 -14.652 1.00 87.94 557 ARG A C 1
ATOM 4244 O O . ARG A 1 557 ? 13.687 -16.494 -13.783 1.00 87.94 557 ARG A O 1
#

Foldseek 3Di:
DDDDDPPDDPPPPPPPPPDPQDDQDDPVRVVVLVVQQVVLLVDLQLVSNLVSLLVLLSNLDQVSLVVLLVSLPDDSVSLVVLVVVLVVLVVVLVVLVVVVVVCVVVPVPDDPVVSVVVNVVSVVVNLVSLVSNVSNLCNNVSSLVSLLSRADLVNLVCCQPPQCPDPDVSSLLSSLLSLLNHALPRPRSLVSLLVQLPDPDVLSVLSSLLSCLSSLVLVCLVSLLVLCVDPDLSSVLSSLNSLLSNLDLVCLVSLLVSLVVDAFQSLLSSQVSNCSNQVDGPPSDSVVSVVVCVVCVVVSVVCVSVPDDDDDDDDDDDDDDDDDDDDDDDDDDDPDPDPDPPDPDPRDPPDQLWFDAPNFTTRHQQEEEEEEQAPQQQAFFPDWDDQPDPQHDRPDGFPDGGNLSNNLVRVLSRLSSHDQQGWYWYWYDAPDIDTPDQPATDRSHPVVSVVVSVVSVPRHHDHFDAPQVSLQSVLCRQDHHSLPQDPVNRTSHQEYEHEDAAQHDDYSDRDLVVSLVVSLVSCVSVLHAYAYEYTHDYDPVSNCSSRVSSVHYYYYD

Sequence (557 aa):
MSRRPILRTLLLLAGLFALPLFAKPTPEEWKKLEGEAKRAFSTTDGDARVKAAQAVGAADCVEGVKLLILLMDMPDKALEKAEAERDAFEPEFLAAVERINKFAKQGKGLVAQSEADIFTKKKLEMDTLNEKVNALSLVPDAVADALTKTRSPEPVKWLVEEGMKDKNWRARMAIAGALGHVPAENALATPALVTAAAEKDARVRAAAIEALGRRGAKDQKDLVLKALEDERWQVRVAACDALGVLQMRETVGPLIARMQTENGRVLEDMDRALKALTGLTFNSDALGWKGWWEINKEKWESGELAKKEEPKKEDPKDGGKDPGGKDLGGGGKPPDPAPNPPADPAPPAAGGTTTEFYGIRTKSKNLVFVIDISGSMAEPAKYIPDSNSGGAPAGQGPKGKRKIDIARWELSKAIGGLPEDARFNIVTFSSDVKVYSPTKMVIATKPNKTQAQQFAEKLEPQEATNIYDALEKAFELAGGAKMQVDENYKLSVDTIFFLTDGKPTIGKSVDPKVIGDTVQKWNAIRKIRIHCIGIGDHDEALLKRLADESGGQYVKR

Secondary structure (DSSP, 8-state):
------TTSSSSSSSSS---TTPPPPHHHHHHHHHHHHHHHHSS-HHHHHHHHHHHHHT-SHHHHHHHHHHHHS--HHHHHHHHHHHHHHHHHHHHHHHHHHHHHTT-SS--HHHHHHHHHHHHHHHHHHHHHHHHHTHHHHHHHHHTT--SHHHHHHHHHTGGG-S-HHHHHHHHHHHTTS-TT-TTHHHHHHHHTT-S-HHHHHHHHHHHHHTT-GGGHHHHHHHTT-SSHHHHHHHHHHHHHHT-GGGHHHHHHHHTT--TTHHHHHHHHHHHHHS---TT-HHHHHHHHHHHTTHHHHTGGGG----PPPPP----------------PPPPP---PPS-------S---EEETTEEE--SEEEEEEE-BGGGGSBPS----TTSBTBPTT---SSSBHHHHHHHHHHHHHHHS-TT-EEEEEEESSSEEESSTTS-EE--HHHHHHHHHHHHT---BS---HHHHHHHHHHHTT-STT---TT---S-SEEEEEESS---SSS---HHHHHHHHHHHHHHH--EEEEEE-SSS-HHHHHHHHHHHT--EEE-

Radius of gyration: 28.29 Å; chains: 1; bounding box: 74×85×90 Å

pLDDT: mean 80.19, std 20.39, range [25.23, 98.19]